Protein AF-A0A8J3EQK2-F1 (afdb_monomer)

InterPro domains:
  IPR000073 Alpha/beta hydrolase fold-1 [PF00561] (119-376)
  IPR029058 Alpha/Beta hydrolase fold [G3DSA:3.40.50.1820] (34-384)
  IPR029058 Alpha/Beta hydrolase fold [SSF53474] (32-396)

Mean predicted aligned error: 4.98 Å

Radius of gyration: 21.26 Å; Cα contacts (8 Å, |Δi|>4): 713; chains: 1; bounding box: 50×46×59 Å

Solvent-accessible surface area (backbone atoms only — not comparable to full-atom values): 23015 Å² total; per-residue (Å²): 138,88,87,86,82,54,99,65,82,64,82,70,86,59,77,63,95,63,90,65,46,65,47,73,43,80,40,54,56,33,86,91,38,97,82,59,51,70,45,70,44,51,32,39,30,38,51,81,82,49,93,89,37,58,44,34,38,50,40,57,31,62,77,41,80,74,50,44,84,69,32,39,46,60,48,34,77,71,49,51,57,91,73,40,35,46,33,30,57,44,54,85,54,38,42,92,83,32,54,70,62,34,62,70,22,41,83,41,67,94,70,40,38,39,66,51,38,44,65,54,39,30,64,74,46,52,46,51,50,54,51,51,52,43,36,73,76,46,36,95,82,38,62,36,29,40,36,16,49,31,56,6,13,26,50,49,52,58,34,36,39,77,50,28,93,40,30,47,34,36,43,26,37,32,48,47,44,54,57,38,33,67,78,70,68,46,75,69,61,54,62,63,71,59,43,46,78,77,35,84,60,44,65,62,54,51,37,52,50,73,70,34,90,90,52,59,66,66,60,52,23,44,48,60,40,28,39,64,76,68,40,55,78,91,50,38,65,63,50,50,54,47,53,54,50,35,60,76,68,64,40,62,68,61,44,55,51,51,36,55,70,44,39,40,66,57,49,53,55,41,69,67,34,48,71,32,53,25,24,26,37,44,32,36,61,50,41,57,82,38,63,92,74,65,72,88,49,94,70,52,89,50,30,58,57,46,47,37,52,63,62,12,38,65,50,38,57,67,44,75,66,68,63,85,81,82,85,84,60,64,68,53,31,56,67,32,72,76,26,38,36,40,38,39,27,15,70,60,13,61,85,33,51,36,69,44,51,54,56,55,38,72,32,35,69,36,51,48,75,47,74,38,81,28,35,68,76,34,60,67,37,58,75,73,43,38,49,37,46,35,49,37,25,36,76,75,61,32,88,91,29,69,62,26,53,50,28,50,52,56,39,43,48,75,60,65,64,123

Secondary structure (DSSP, 8-state):
------SSTTSS----SS---EEEEEEESSTT-TTS-EEEEEEEESSS--TTS-EEEEE--TT-TT--TT-HHHHHHHHS-TTSEEEEE--TT-TTT-HHHHHHH-S-GGG--HHHHHHHHSHHHHHHHHHHHHHHHH-TT--EEEEEETHHHHHHHHHHHHHGGGEEEEEEES---THHHHHHT--S--HHHHHHHH-TTHHHHHHHHHT-TTS-HHHHHHHHHHHHHHS-TTTHHHHHHHHHHHHHHT-HHHHHHHHHHTTHHHHHHHHTSGGGHHHHHHHHHHHGGGTTT---BTTB--HHHHHHHHHHHHHHHHTTT-PPP----SGGGGG-SS-EEEEEEETT-SSS-HHHHHHHHTTSSSEEEEEESS-TT-HHHHHHSHHHHHHHHHHHH-TT-HHHHHHHHHHHHHHH--

Sequence (418 aa):
MAMSFCLLAGLAAWADDTELPHRLIEVPVDHFDDQSGTFDLYVEFAEPFDPNKPTVFFLADGQQFFIRQGSMARHRDRLFSDDMNVVGIVGRGVPDAYPDLAAMVGDDIATADWEMAWTLYRSAQWIEDIETVRRSLMGAQGKVILFGRSGGGALVHEYAAKYGEYVSRAFTAAPALSSMANYTRLPFDRFWAEVEDIAPDAHERFRTLMNDPDIDRHELAVAFQRQNFFVTPDERDAERLRLLTTYEKRDAEMLAEMLTAYQVPQMAAFDAAPISIPSRVRLMEFRLPHVEKWRVEDDKLNPDIENILLSSAPVHDAFLGDVPVAEFSLTPLHELKETQVYILAGAHDHVVDYRGSIALAASYPSSAIFIADDGHTFPAMVDDGSYRDILVAFLMHGLGSEELQQAEAAAALHHYGG

pLDDT: mean 91.04, std 13.26, range [22.53, 98.88]

Foldseek 3Di:
DDDLDDPFPPPPDLDDPDPFDKFWFWDALFPVDPPRGTDTWIKGWLHPDDPVAAEEEEFDALSGPQDDVNRFVVVCVQFADPSHTYMYTRACLQCVVPVVLLVQQDFFPVPGPLVSLLRRQALVNVLVVVVSVCCVPQNPQAAHEYEYEACRLLSQQLNCLPPVSRHQEYEYELHLNLCLCVVVVPDQFCVCVLQCVLDVCVLVLVQVQLPDPVHDLLLVLLLLVLCLSQPWLVCNRVVVVVQSVCSVVVVVVVNVVSCVSSVSVSVVVCLRGSSCSSVLSSLVLSCVSCLVPQDDDSSDRRSLSVNSCVSNVVSCVSCPNPRDHDDDDLQSQQVSQSYAYEYEYECSERNRHCVSVVVSQVSHPHYDYDYFPTYSVRVVCSVVVLSSQLSHQCSPPNPPDPSNVVSSVVRCCVRPVD

Structure (mmCIF, N/CA/C/O backbone):
data_AF-A0A8J3EQK2-F1
#
_entry.id   AF-A0A8J3EQK2-F1
#
loop_
_atom_site.group_PDB
_atom_site.id
_atom_site.type_symbol
_atom_site.label_atom_id
_atom_site.label_alt_id
_atom_site.label_comp_id
_atom_site.label_asym_id
_atom_site.label_entity_id
_atom_site.label_seq_id
_atom_site.pdbx_PDB_ins_code
_atom_site.Cartn_x
_atom_site.Cartn_y
_atom_site.Cartn_z
_atom_site.occupancy
_atom_site.B_iso_or_equiv
_atom_site.auth_seq_id
_atom_site.auth_comp_id
_atom_site.auth_asym_id
_atom_site.auth_atom_id
_atom_site.pdbx_PDB_model_num
ATOM 1 N N . MET A 1 1 ? -14.782 -2.307 -20.746 1.00 22.53 1 MET A N 1
ATOM 2 C CA . MET A 1 1 ? -13.994 -1.229 -21.388 1.00 22.53 1 MET A CA 1
ATOM 3 C C . MET A 1 1 ? -13.818 -0.113 -20.361 1.00 22.53 1 MET A C 1
ATOM 5 O O . MET A 1 1 ? -14.803 0.519 -20.015 1.00 22.53 1 MET A O 1
ATOM 9 N N . ALA A 1 2 ? -12.584 0.038 -19.859 1.00 26.38 2 ALA A N 1
ATOM 10 C CA . ALA A 1 2 ? -12.063 1.070 -18.946 1.00 26.38 2 ALA A CA 1
ATOM 11 C C . ALA A 1 2 ? -12.658 1.167 -17.518 1.00 26.38 2 ALA A C 1
ATOM 13 O O . ALA A 1 2 ? -13.404 2.093 -17.216 1.00 26.38 2 ALA A O 1
ATOM 14 N N . MET A 1 3 ? -12.234 0.276 -16.609 1.00 25.50 3 MET A N 1
ATOM 15 C CA . MET A 1 3 ? -12.438 0.442 -15.155 1.00 25.50 3 MET A CA 1
ATOM 16 C C . MET A 1 3 ? -11.187 0.128 -14.298 1.00 25.50 3 MET A C 1
ATOM 18 O O . MET A 1 3 ? -11.306 -0.185 -13.126 1.00 25.50 3 MET A O 1
ATOM 22 N N . SER A 1 4 ? -9.979 0.317 -14.852 1.00 29.56 4 SER A N 1
ATOM 23 C CA . SER A 1 4 ? -8.699 0.348 -14.100 1.00 29.56 4 SER A CA 1
ATOM 24 C C . SER A 1 4 ? -8.050 1.738 -14.122 1.00 29.56 4 SER A C 1
ATOM 26 O O . SER A 1 4 ? -6.834 1.891 -14.250 1.00 29.56 4 SER A O 1
ATOM 28 N N . PHE A 1 5 ? -8.867 2.792 -14.052 1.00 31.11 5 PHE A N 1
ATOM 29 C CA . PHE A 1 5 ? -8.367 4.164 -14.056 1.00 31.11 5 PHE A CA 1
ATOM 30 C C . PHE A 1 5 ? -8.004 4.642 -12.642 1.00 31.11 5 PHE A C 1
ATOM 32 O O . PHE A 1 5 ? -8.833 4.645 -11.734 1.00 31.11 5 PHE A O 1
ATOM 39 N N . CYS A 1 6 ? -6.767 5.140 -12.545 1.00 35.59 6 CYS A N 1
ATOM 40 C CA . CYS A 1 6 ? -6.231 6.043 -11.522 1.00 35.59 6 CYS A CA 1
ATOM 41 C C . CYS A 1 6 ? -5.640 5.425 -10.240 1.00 35.59 6 CYS A C 1
ATOM 43 O O . CYS A 1 6 ? -6.141 5.674 -9.149 1.00 35.59 6 CYS A O 1
ATOM 45 N N . LEU A 1 7 ? -4.468 4.782 -10.344 1.00 43.16 7 LEU A N 1
ATOM 46 C CA . LEU A 1 7 ? -3.466 4.901 -9.268 1.00 43.16 7 LEU A CA 1
ATOM 47 C C . LEU A 1 7 ? -2.829 6.310 -9.251 1.00 43.16 7 LEU A C 1
ATOM 49 O O . LEU A 1 7 ? -2.394 6.761 -8.201 1.00 43.16 7 LEU A O 1
ATOM 53 N N . LEU A 1 8 ? -2.829 7.034 -10.386 1.00 37.00 8 LEU A N 1
ATOM 54 C CA . LEU A 1 8 ? -2.212 8.370 -10.499 1.00 37.00 8 LEU A CA 1
ATOM 55 C C . LEU A 1 8 ? -3.063 9.459 -11.183 1.00 37.00 8 LEU A C 1
ATOM 57 O O . LEU A 1 8 ? -2.885 10.638 -10.892 1.00 37.00 8 LEU A O 1
ATOM 61 N N . ALA A 1 9 ? -4.046 9.124 -12.027 1.00 29.78 9 ALA A N 1
ATOM 62 C CA . ALA A 1 9 ? -4.885 10.127 -12.711 1.00 29.78 9 ALA A CA 1
ATOM 63 C C . ALA A 1 9 ? -5.977 10.777 -11.815 1.00 29.78 9 ALA A C 1
ATOM 65 O O . ALA A 1 9 ? -6.918 11.393 -12.309 1.00 29.78 9 ALA A O 1
ATOM 66 N N . GLY A 1 10 ? -5.831 10.671 -10.489 1.00 34.66 10 GLY A N 1
ATOM 67 C CA . GLY A 1 10 ? -6.629 11.380 -9.483 1.00 34.66 10 GLY A CA 1
ATOM 68 C C . GLY A 1 10 ? -5.882 12.502 -8.752 1.00 34.66 10 GLY A C 1
ATOM 69 O O . GLY A 1 10 ? -6.430 13.062 -7.812 1.00 34.66 10 GLY A O 1
ATOM 70 N N . LEU A 1 11 ? -4.648 12.842 -9.150 1.00 38.25 11 LEU A N 1
ATOM 71 C CA . LEU A 1 11 ? -3.878 13.919 -8.504 1.00 38.25 11 LEU A CA 1
ATOM 72 C C . LEU A 1 11 ? -4.399 15.334 -8.824 1.00 38.25 11 LEU A C 1
ATOM 74 O O . LEU A 1 11 ? -3.986 16.291 -8.180 1.00 38.25 11 LEU A O 1
ATOM 78 N N . ALA A 1 12 ? -5.325 15.487 -9.777 1.00 34.97 12 ALA A N 1
ATOM 79 C CA . ALA A 1 12 ? -5.930 16.772 -10.114 1.00 34.97 12 ALA A CA 1
ATOM 80 C C . ALA A 1 12 ? -7.444 16.774 -9.825 1.00 34.97 12 ALA A C 1
ATOM 82 O O . ALA A 1 12 ? -8.205 16.033 -10.446 1.00 34.97 12 ALA A O 1
ATOM 83 N N . ALA A 1 13 ? -7.848 17.666 -8.913 1.00 40.25 13 ALA A N 1
ATOM 84 C CA . ALA A 1 13 ? -9.212 18.144 -8.643 1.00 40.25 13 ALA A CA 1
ATOM 85 C C . ALA A 1 13 ? -10.216 17.135 -8.048 1.00 40.25 13 ALA A C 1
ATOM 87 O O . ALA A 1 13 ? -11.154 16.706 -8.717 1.00 40.25 13 ALA A O 1
ATOM 88 N N . TRP A 1 14 ? -10.039 16.766 -6.774 1.00 43.47 14 TRP A N 1
ATOM 89 C CA . TRP A 1 14 ? -10.994 15.938 -6.013 1.00 43.47 14 TRP A CA 1
ATOM 90 C C . TRP A 1 14 ? -11.550 16.669 -4.775 1.00 43.47 14 TRP A C 1
ATOM 92 O O . TRP A 1 14 ? -11.808 16.046 -3.751 1.00 43.47 14 TRP A O 1
ATOM 102 N N . ALA A 1 15 ? -11.749 17.985 -4.870 1.00 37.94 15 ALA A N 1
ATOM 103 C CA . ALA A 1 15 ? -12.503 18.746 -3.878 1.00 37.94 15 ALA A CA 1
ATOM 104 C C . ALA A 1 15 ? -13.967 18.826 -4.332 1.00 37.94 15 ALA A C 1
ATOM 106 O O . ALA A 1 15 ? -14.271 19.502 -5.314 1.00 37.94 15 ALA A O 1
ATOM 107 N N . ASP A 1 16 ? -14.853 18.096 -3.658 1.00 41.94 16 ASP A N 1
ATOM 108 C CA . ASP A 1 16 ? -16.279 18.419 -3.670 1.00 41.94 16 ASP A CA 1
ATOM 109 C C . ASP A 1 16 ? -16.497 19.455 -2.555 1.00 41.94 16 ASP A C 1
ATOM 111 O O . ASP A 1 16 ? -16.052 19.246 -1.428 1.00 41.94 16 ASP A O 1
ATOM 115 N N . ASP A 1 17 ? -17.122 20.589 -2.875 1.00 40.66 17 ASP A N 1
ATOM 116 C CA . ASP A 1 17 ? -17.220 21.809 -2.041 1.00 40.66 17 ASP A CA 1
ATOM 117 C C . ASP A 1 17 ? -18.145 21.658 -0.807 1.00 40.66 17 ASP A C 1
ATOM 119 O O . ASP A 1 17 ? -18.589 22.634 -0.198 1.00 40.66 17 ASP A O 1
ATOM 123 N N . THR A 1 18 ? -18.489 20.429 -0.427 1.00 48.28 18 THR A N 1
ATOM 124 C CA . THR A 1 18 ? -19.230 20.151 0.804 1.00 48.28 18 THR A CA 1
ATOM 125 C C . THR A 1 18 ? -18.257 20.090 1.974 1.00 48.28 18 THR A C 1
ATOM 127 O O . THR A 1 18 ? -17.345 19.269 1.949 1.00 48.28 18 THR A O 1
ATOM 130 N N . GLU A 1 19 ? -18.462 20.909 3.014 1.00 58.50 19 GLU A N 1
ATOM 131 C CA . GLU A 1 19 ? -17.782 20.738 4.307 1.00 58.50 19 GLU A CA 1
ATOM 132 C C . GLU A 1 19 ? -18.057 19.320 4.830 1.00 58.50 19 GLU A C 1
ATOM 134 O O . GLU A 1 19 ? -19.101 19.043 5.426 1.00 58.50 19 GLU A O 1
ATOM 139 N N . LEU A 1 20 ? -17.134 18.398 4.562 1.00 66.81 20 LEU A N 1
ATOM 140 C CA . LEU A 1 20 ? -17.209 17.045 5.081 1.00 66.81 20 LEU A CA 1
ATOM 141 C C . LEU A 1 20 ? -16.872 17.060 6.576 1.00 66.81 20 LEU A C 1
ATOM 143 O O . LEU A 1 20 ? -16.026 17.850 7.026 1.00 66.81 20 LEU A O 1
ATOM 147 N N . PRO A 1 21 ? -17.519 16.192 7.370 1.00 86.38 21 PRO A N 1
ATOM 148 C CA . PRO A 1 21 ? -17.191 16.059 8.775 1.00 86.38 21 PRO A CA 1
ATOM 149 C C . PRO A 1 21 ? -15.733 15.612 8.902 1.00 86.38 21 PRO A C 1
ATOM 151 O O . PRO A 1 21 ? -15.343 14.556 8.409 1.00 86.38 21 PRO A O 1
ATOM 154 N N . HIS A 1 22 ? -14.932 16.424 9.585 1.00 93.25 22 HIS A N 1
ATOM 155 C CA . HIS A 1 22 ? -13.530 16.146 9.866 1.00 93.25 22 HIS A CA 1
ATOM 156 C C . HIS A 1 22 ? -13.178 16.559 11.296 1.00 93.25 22 HIS A C 1
ATOM 158 O O . HIS A 1 22 ? -13.924 17.278 11.970 1.00 93.25 22 HIS A O 1
ATOM 164 N N . ARG A 1 23 ? -12.033 16.078 11.774 1.00 94.19 23 ARG A N 1
ATOM 165 C CA . ARG A 1 23 ? -11.401 16.515 13.019 1.00 94.19 23 ARG A CA 1
ATOM 166 C C . ARG A 1 23 ? -9.920 16.745 12.776 1.00 94.19 23 ARG A C 1
ATOM 168 O O . ARG A 1 23 ? -9.294 16.019 12.012 1.00 94.19 23 ARG A O 1
ATOM 175 N N . LEU A 1 24 ? -9.386 17.735 13.474 1.00 96.00 24 LEU A N 1
ATOM 176 C CA . LEU A 1 24 ? -7.954 17.924 13.636 1.00 96.00 24 LEU A CA 1
ATOM 177 C C . LEU A 1 24 ? -7.561 17.310 14.975 1.00 96.00 24 LEU A C 1
ATOM 179 O O . LEU A 1 24 ? -8.207 17.575 15.994 1.00 96.00 24 LEU A O 1
ATOM 183 N N . ILE A 1 25 ? -6.572 16.425 14.953 1.00 96.62 25 ILE A N 1
ATOM 184 C CA . ILE A 1 25 ? -6.058 15.754 16.143 1.00 96.62 25 ILE A CA 1
ATOM 185 C C . ILE A 1 25 ? -4.588 16.121 16.268 1.00 96.62 25 ILE A C 1
ATOM 187 O O . ILE A 1 25 ? -3.794 15.769 15.402 1.00 96.62 25 ILE A O 1
ATOM 191 N N . GLU A 1 26 ? -4.243 16.821 17.344 1.00 97.38 26 GLU A N 1
ATOM 192 C CA . GLU A 1 26 ? -2.859 17.176 17.638 1.00 97.38 26 GLU A CA 1
ATOM 193 C C . GLU A 1 26 ? -2.029 15.904 17.867 1.00 97.38 26 GLU A C 1
ATOM 195 O O . GLU A 1 26 ? -2.374 15.065 18.707 1.00 97.38 26 GLU A O 1
ATOM 200 N N . VAL A 1 27 ? -0.939 15.764 17.115 1.00 97.56 27 VAL A N 1
ATOM 201 C CA . VAL A 1 27 ? 0.036 14.675 17.243 1.00 97.56 27 VAL A CA 1
ATOM 202 C C . VAL A 1 27 ? 1.461 15.242 17.229 1.00 97.56 27 VAL A C 1
ATOM 204 O O . VAL A 1 27 ? 1.690 16.298 16.634 1.00 97.56 27 VAL A O 1
ATOM 207 N N . PRO A 1 28 ? 2.438 14.569 17.859 1.00 97.94 28 PRO A N 1
ATOM 208 C CA . PRO A 1 28 ? 3.848 14.908 17.717 1.00 97.94 28 PRO A CA 1
ATOM 209 C C . PRO A 1 28 ? 4.322 14.904 16.260 1.00 97.94 28 PRO A C 1
ATOM 211 O O . PRO A 1 28 ? 3.947 14.030 15.469 1.00 97.94 28 PRO A O 1
ATOM 214 N N . VAL A 1 29 ? 5.209 15.845 15.929 1.00 97.88 29 VAL A N 1
ATOM 215 C CA . VAL A 1 29 ? 5.957 15.823 14.661 1.00 97.88 29 VAL A CA 1
ATOM 216 C C . VAL A 1 29 ? 6.772 14.529 14.572 1.00 97.88 29 VAL A C 1
ATOM 218 O O . VAL A 1 29 ? 6.690 13.811 13.575 1.00 97.88 29 VAL A O 1
ATOM 221 N N . ASP A 1 30 ? 7.464 14.175 15.654 1.00 97.69 30 ASP A N 1
ATOM 222 C CA . ASP A 1 30 ? 8.130 12.891 15.847 1.00 97.69 30 ASP A CA 1
ATOM 223 C C . ASP A 1 30 ? 7.638 12.240 17.150 1.00 97.69 30 ASP A C 1
ATOM 225 O O . ASP A 1 30 ? 7.914 12.727 18.245 1.00 97.69 30 ASP A O 1
ATOM 229 N N . HIS A 1 31 ? 6.934 11.107 17.049 1.00 97.31 31 HIS A N 1
ATOM 230 C CA . HIS A 1 31 ? 6.462 10.340 18.215 1.00 97.31 31 HIS A CA 1
ATOM 231 C C . HIS A 1 31 ? 7.591 9.720 19.055 1.00 97.31 31 HIS A C 1
ATOM 233 O O . HIS A 1 31 ? 7.336 9.153 20.117 1.00 97.31 31 HIS A O 1
ATOM 239 N N . PHE A 1 32 ? 8.834 9.803 18.585 1.00 95.56 32 PHE A N 1
ATOM 240 C CA . PHE A 1 32 ? 10.033 9.308 19.253 1.00 95.56 32 PHE A CA 1
ATOM 241 C C . PHE A 1 32 ? 10.935 10.442 19.773 1.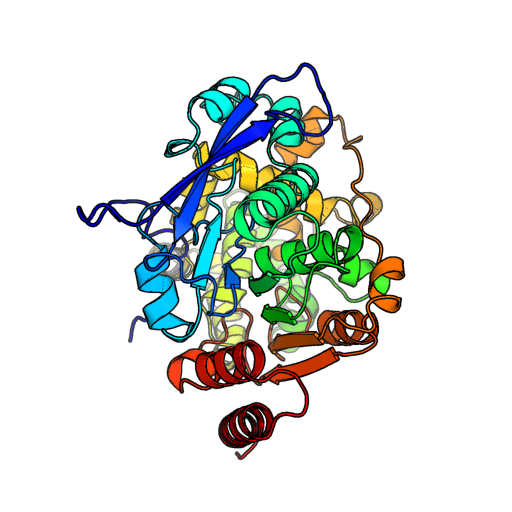00 95.56 32 PHE A C 1
ATOM 243 O O . PHE A 1 32 ? 12.000 10.152 20.322 1.00 95.56 32 PHE A O 1
ATOM 250 N N . ASP A 1 33 ? 10.498 11.703 19.655 1.00 97.06 33 ASP A N 1
ATOM 251 C CA . ASP A 1 33 ? 11.136 12.878 20.254 1.00 97.06 33 ASP A CA 1
ATOM 252 C C . ASP A 1 33 ? 10.092 13.829 20.869 1.00 97.06 33 ASP A C 1
ATOM 254 O O . ASP A 1 33 ? 9.421 14.597 20.175 1.00 97.06 33 ASP A O 1
ATOM 258 N N . ASP A 1 34 ? 10.015 13.836 22.204 1.00 93.12 34 ASP A N 1
ATOM 259 C CA . ASP A 1 34 ? 9.110 14.689 22.989 1.00 93.12 34 ASP A CA 1
ATOM 260 C C . ASP A 1 34 ? 9.350 16.202 22.782 1.00 93.12 34 ASP A C 1
ATOM 262 O O . ASP A 1 34 ? 8.541 17.025 23.219 1.00 93.12 34 ASP A O 1
ATOM 266 N N . GLN A 1 35 ? 10.468 16.599 22.161 1.00 95.88 35 GLN A N 1
ATOM 267 C CA . GLN A 1 35 ? 10.810 17.997 21.881 1.00 95.88 35 GLN A CA 1
ATOM 268 C C . GLN A 1 35 ? 10.494 18.433 20.445 1.00 95.88 35 GLN A C 1
ATOM 270 O O . GLN A 1 35 ? 10.667 19.611 20.126 1.00 95.88 35 GLN A O 1
ATOM 275 N N . SER A 1 36 ? 9.990 17.528 19.602 1.00 95.50 36 SER A N 1
ATOM 276 C CA . SER A 1 36 ? 9.749 17.773 18.172 1.00 95.50 36 SER A CA 1
ATOM 277 C C . SER A 1 36 ? 8.603 18.751 17.874 1.00 95.50 36 SER A C 1
ATOM 279 O O . SER A 1 36 ? 8.476 19.237 16.750 1.00 95.50 36 SER A O 1
ATOM 281 N N . GLY A 1 37 ? 7.791 19.091 18.878 1.00 96.88 37 GLY A N 1
ATOM 282 C CA . GLY A 1 37 ? 6.578 19.888 18.702 1.00 96.88 37 GLY A CA 1
ATOM 283 C C . GLY A 1 37 ? 5.413 19.051 18.175 1.00 96.88 37 GLY A C 1
ATOM 284 O O . GLY A 1 37 ? 5.461 17.822 18.177 1.00 96.88 37 GLY A O 1
ATOM 285 N N . THR A 1 38 ? 4.339 19.715 17.754 1.00 97.75 38 THR A N 1
ATOM 286 C CA . THR A 1 38 ? 3.099 19.062 17.316 1.00 97.75 38 THR A CA 1
ATOM 287 C C . THR A 1 38 ? 2.586 19.638 16.001 1.00 97.75 38 THR A C 1
ATOM 289 O O . THR A 1 38 ? 2.942 20.752 15.612 1.00 97.75 38 THR A O 1
ATOM 292 N N . PHE A 1 39 ? 1.738 18.872 15.317 1.00 97.38 39 PHE A N 1
ATOM 293 C CA . PHE A 1 39 ? 0.931 19.335 14.192 1.00 97.38 39 PHE A CA 1
ATOM 294 C C . PHE A 1 39 ? -0.483 18.746 14.265 1.00 97.38 39 PHE A C 1
ATOM 296 O O . PHE A 1 39 ? -0.735 17.769 14.972 1.00 97.38 39 PHE A O 1
ATOM 303 N N . ASP A 1 40 ? -1.408 19.343 13.517 1.00 97.19 40 ASP A N 1
ATOM 304 C CA . ASP A 1 40 ? -2.798 18.901 13.447 1.00 97.19 40 ASP A CA 1
ATOM 305 C C . ASP A 1 40 ? -2.984 17.831 12.365 1.00 97.19 40 ASP A C 1
ATOM 307 O O . ASP A 1 40 ? -2.994 18.118 11.166 1.00 97.19 40 ASP A O 1
ATOM 311 N N . LEU A 1 41 ? -3.183 16.581 12.780 1.00 96.31 41 LEU A N 1
ATOM 312 C CA . LEU A 1 41 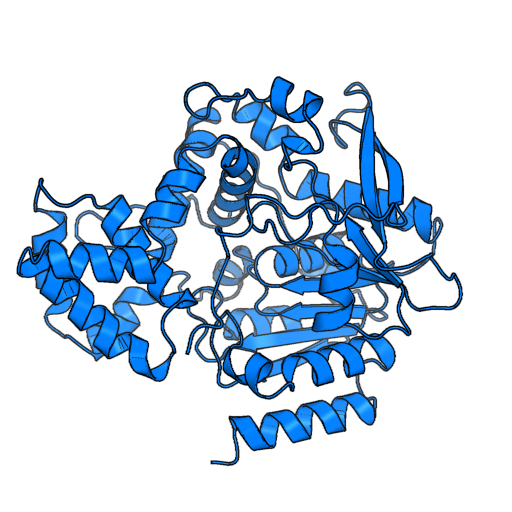? -3.486 15.479 11.878 1.00 96.31 41 LEU A CA 1
ATOM 313 C C . LEU A 1 41 ? -4.951 15.538 11.424 1.00 96.31 41 LEU A C 1
ATOM 315 O O . LEU A 1 41 ? -5.880 15.449 12.231 1.00 96.31 41 LEU A O 1
ATOM 319 N N . TYR A 1 42 ? -5.155 15.653 10.112 1.00 95.25 42 TYR A N 1
ATOM 320 C CA . TYR A 1 42 ? -6.475 15.619 9.489 1.00 95.25 42 TYR A CA 1
ATOM 321 C C . TYR A 1 42 ? -7.102 14.214 9.482 1.00 95.25 42 TYR A C 1
ATOM 323 O O . TYR A 1 42 ? -6.598 13.283 8.845 1.00 95.25 42 TYR A O 1
ATOM 331 N N . VAL A 1 43 ? -8.254 14.088 10.139 1.00 95.81 43 VAL A N 1
ATOM 332 C CA . VAL A 1 43 ? -9.079 12.876 10.167 1.00 95.81 43 VAL A CA 1
ATOM 333 C C . VAL A 1 43 ? -10.430 13.162 9.533 1.00 95.81 43 VAL A C 1
ATOM 335 O O . VAL A 1 43 ? -11.177 14.019 10.007 1.00 95.81 43 VAL A O 1
ATOM 338 N N . GLU A 1 44 ? -10.754 12.422 8.480 1.00 94.88 44 GLU A N 1
ATOM 339 C CA . GLU A 1 44 ? -11.986 12.578 7.714 1.00 94.88 44 GLU A CA 1
ATOM 340 C C . GLU A 1 44 ? -12.991 11.480 8.050 1.00 94.88 44 GLU A C 1
ATOM 342 O O . GLU A 1 44 ? -12.636 10.306 8.172 1.00 94.88 44 GLU A O 1
ATOM 347 N N . PHE A 1 45 ? -14.265 11.849 8.137 1.00 95.56 45 PHE A N 1
ATOM 348 C CA . PHE A 1 45 ? -15.367 10.913 8.292 1.00 95.56 45 PHE A CA 1
ATOM 349 C C . PHE A 1 45 ? -16.190 10.893 7.005 1.00 95.56 45 PHE A C 1
ATOM 351 O O . PHE A 1 45 ? -16.458 11.936 6.412 1.00 95.56 45 PHE A O 1
ATOM 358 N N . ALA A 1 46 ? -16.638 9.709 6.586 1.00 94.56 46 ALA A N 1
ATOM 359 C CA . ALA A 1 46 ? -17.564 9.604 5.458 1.00 94.56 46 ALA A CA 1
ATOM 360 C C . ALA A 1 46 ? -18.917 10.293 5.740 1.00 94.56 46 ALA A C 1
ATOM 362 O O . ALA A 1 46 ? -19.566 10.772 4.817 1.00 94.56 46 ALA A O 1
ATOM 363 N N . GLU A 1 47 ? -19.315 10.354 7.016 1.00 93.81 47 GLU A N 1
ATOM 364 C CA . GLU A 1 47 ? -20.559 10.933 7.535 1.00 93.81 47 GLU A CA 1
ATOM 365 C C . GLU A 1 47 ? -20.373 11.444 8.975 1.00 93.81 47 GLU A C 1
ATOM 367 O O . GLU A 1 47 ? -19.365 11.121 9.611 1.00 93.81 47 GLU A O 1
ATOM 372 N N . PRO A 1 48 ? -21.320 12.226 9.538 1.00 93.62 48 PRO A N 1
ATOM 373 C CA . PRO A 1 48 ? -21.279 12.595 10.950 1.00 93.62 48 PRO A CA 1
ATOM 374 C C . PRO A 1 48 ? -21.150 11.361 11.858 1.00 93.62 48 PRO A C 1
ATOM 376 O O . PRO A 1 48 ? -21.939 10.425 11.763 1.00 93.62 48 PRO A O 1
ATOM 379 N N . PHE A 1 49 ? -20.158 11.380 12.750 1.00 93.44 49 PHE A N 1
ATOM 380 C CA . PHE A 1 49 ? -19.824 10.245 13.612 1.00 93.44 49 PHE A CA 1
ATOM 381 C C . PHE A 1 49 ? -20.974 9.859 14.558 1.00 93.44 49 PHE A C 1
ATOM 383 O O . PHE A 1 49 ? -21.454 10.697 15.327 1.00 93.44 49 PHE A O 1
ATOM 390 N N . ASP A 1 50 ? -21.347 8.578 14.566 1.00 93.88 50 ASP A N 1
ATOM 391 C CA . ASP A 1 50 ? -22.351 8.002 15.464 1.00 93.88 50 ASP A CA 1
ATOM 392 C C . ASP A 1 50 ? -21.694 7.009 16.440 1.00 93.88 50 ASP A C 1
ATOM 394 O O . ASP A 1 50 ? -21.248 5.941 16.018 1.00 93.88 50 ASP A O 1
ATOM 398 N N . PRO A 1 51 ? -21.659 7.290 17.756 1.00 90.94 51 PRO A N 1
ATOM 399 C CA . PRO A 1 51 ? -21.028 6.402 18.734 1.00 90.94 51 PRO A CA 1
ATOM 400 C C . PRO A 1 51 ? -21.706 5.027 18.873 1.00 90.94 51 PRO A C 1
ATOM 402 O O . PRO A 1 51 ? -21.149 4.154 19.536 1.00 90.94 51 PRO A O 1
ATOM 405 N N . ASN A 1 52 ? -22.892 4.822 18.291 1.00 93.75 52 ASN A N 1
ATOM 406 C CA . ASN A 1 52 ? -23.589 3.534 18.302 1.00 93.75 52 ASN A CA 1
ATOM 407 C C . ASN A 1 52 ? -23.232 2.644 17.103 1.00 93.75 52 ASN A C 1
ATOM 409 O O . ASN A 1 52 ? -23.565 1.458 17.117 1.00 93.75 52 ASN A O 1
ATOM 413 N N . LYS A 1 53 ? -22.573 3.193 16.075 1.00 95.88 53 LYS A N 1
ATOM 414 C CA . LYS A 1 53 ? -22.111 2.428 14.913 1.00 95.88 53 LYS A CA 1
ATOM 415 C C . LYS A 1 53 ? -20.710 1.851 15.165 1.00 95.88 53 LYS A C 1
ATOM 417 O O . LYS A 1 53 ? -19.889 2.495 15.824 1.00 95.88 53 LYS A O 1
ATOM 422 N N . PRO A 1 54 ? -20.388 0.661 14.625 1.00 97.19 54 PRO A N 1
ATOM 423 C CA . PRO A 1 54 ? -19.008 0.189 14.571 1.00 97.19 54 PRO A CA 1
ATOM 424 C C . PRO A 1 54 ? -18.131 1.174 13.787 1.00 97.19 54 PRO A C 1
ATOM 426 O O . PRO A 1 54 ? -18.548 1.710 12.762 1.00 97.19 54 PRO A O 1
ATOM 429 N N . THR A 1 55 ? -16.902 1.392 14.256 1.00 98.31 55 THR A N 1
ATOM 430 C CA . THR A 1 55 ? -15.955 2.327 13.633 1.00 98.31 55 THR A CA 1
ATOM 431 C C . THR A 1 55 ? -14.857 1.574 12.902 1.00 98.31 55 THR A C 1
ATOM 433 O O . THR A 1 55 ? -14.082 0.852 13.531 1.00 98.31 55 THR A O 1
ATOM 436 N N . VAL A 1 56 ? -14.784 1.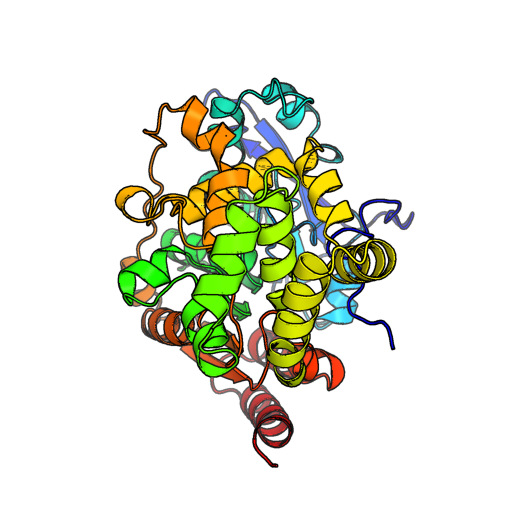771 11.586 1.00 98.56 56 VAL A N 1
ATOM 437 C CA . VAL A 1 56 ? -13.755 1.223 10.701 1.00 98.56 56 VAL A CA 1
ATOM 438 C C . VAL A 1 56 ? -12.769 2.322 10.332 1.00 98.56 56 VAL A C 1
ATOM 440 O O . VAL A 1 56 ? -13.156 3.362 9.797 1.00 98.56 56 VAL A O 1
ATOM 443 N N . PHE A 1 57 ? -11.489 2.080 10.587 1.00 98.19 57 PHE A N 1
ATOM 444 C CA . PHE A 1 57 ? -10.408 2.896 10.050 1.00 98.19 57 PHE A CA 1
ATOM 445 C C . PHE A 1 57 ? -9.989 2.313 8.703 1.00 98.19 57 PHE A C 1
ATOM 447 O O . PHE A 1 57 ? -9.509 1.179 8.634 1.00 98.19 57 PHE A O 1
ATOM 454 N N . PHE A 1 58 ? -10.181 3.087 7.635 1.00 96.31 58 PHE A N 1
ATOM 455 C CA . PHE A 1 58 ? -9.577 2.803 6.341 1.00 96.31 58 PHE A CA 1
ATOM 456 C C . PHE A 1 58 ? -8.132 3.293 6.417 1.00 96.31 58 PHE A C 1
ATOM 458 O O . PHE A 1 58 ? -7.892 4.484 6.588 1.00 96.31 58 PHE A O 1
ATOM 465 N N . LEU A 1 59 ? -7.182 2.366 6.325 1.00 94.50 59 LEU A N 1
ATOM 466 C CA . LEU A 1 59 ? -5.757 2.639 6.249 1.00 94.50 59 LEU A CA 1
ATOM 467 C C . LEU A 1 59 ? -5.260 2.408 4.816 1.00 94.50 59 LEU A C 1
ATOM 469 O O . LEU A 1 59 ? -5.398 1.325 4.244 1.00 94.50 59 LEU A O 1
ATOM 473 N N . ALA A 1 60 ? -4.660 3.442 4.249 1.00 86.75 60 ALA A N 1
ATOM 474 C CA . ALA A 1 60 ? -3.803 3.386 3.071 1.00 86.75 60 ALA A CA 1
ATOM 475 C C . ALA A 1 60 ? -2.396 3.742 3.556 1.00 86.75 60 ALA A C 1
ATOM 477 O O . ALA A 1 60 ? -2.317 4.489 4.523 1.00 86.75 60 ALA A O 1
ATOM 478 N N . ASP A 1 61 ? -1.325 3.195 2.976 1.00 80.38 61 ASP A N 1
ATOM 479 C CA . ASP A 1 61 ? 0.049 3.510 3.399 1.00 80.38 61 ASP A CA 1
ATOM 480 C C . ASP A 1 61 ? 0.709 4.653 2.605 1.00 80.38 61 ASP A C 1
ATOM 482 O O . ASP A 1 61 ? 0.078 5.303 1.773 1.00 80.38 61 ASP A O 1
ATOM 486 N N . GLY A 1 62 ? 1.996 4.914 2.865 1.00 65.56 62 GLY A N 1
ATOM 487 C CA . GLY A 1 62 ? 2.771 5.980 2.218 1.00 65.56 62 GLY A CA 1
ATOM 488 C C . GLY A 1 62 ? 2.922 5.839 0.702 1.00 65.56 62 GLY A C 1
ATOM 489 O O . GLY A 1 62 ? 3.302 6.808 0.048 1.00 65.56 62 GLY A O 1
ATOM 490 N N . GLN A 1 63 ? 2.617 4.673 0.124 1.00 65.81 63 GLN A N 1
ATOM 491 C CA . GLN A 1 63 ? 2.580 4.449 -1.327 1.00 65.81 63 GLN A CA 1
ATOM 492 C C . GLN A 1 63 ? 1.177 4.640 -1.910 1.00 65.81 63 GLN A C 1
ATOM 494 O O . GLN A 1 63 ? 0.999 4.651 -3.128 1.00 65.81 63 GLN A O 1
ATOM 499 N N . GLN A 1 64 ? 0.166 4.758 -1.052 1.00 63.03 64 GLN A N 1
ATOM 500 C CA . GLN A 1 64 ? -1.231 4.710 -1.434 1.00 63.03 64 GLN A CA 1
ATOM 501 C C . GLN A 1 64 ? -1.928 6.033 -1.144 1.00 63.03 64 GLN A C 1
ATOM 503 O O . GLN A 1 64 ? -2.326 6.360 -0.030 1.00 63.03 64 GLN A O 1
ATOM 508 N N . PHE A 1 65 ? -2.184 6.778 -2.210 1.00 68.56 65 PHE A N 1
ATOM 509 C CA . PHE A 1 65 ? -2.846 8.081 -2.160 1.00 68.56 65 PHE A CA 1
ATOM 510 C C . PHE A 1 65 ? -4.371 7.996 -2.116 1.00 68.56 65 PHE A C 1
ATOM 512 O O . PHE A 1 65 ? -5.052 8.944 -2.497 1.00 68.56 65 PHE A O 1
ATOM 519 N N . PHE A 1 66 ? -4.922 6.858 -1.688 1.00 71.56 66 PHE A N 1
ATOM 520 C CA . PHE A 1 66 ? -6.367 6.651 -1.681 1.00 71.56 66 PHE A CA 1
ATOM 521 C C . PHE A 1 66 ? -7.061 7.539 -0.654 1.00 71.56 66 PHE A C 1
ATOM 523 O O . PHE A 1 66 ? -8.167 8.000 -0.921 1.00 71.56 66 PHE A O 1
ATOM 530 N N . ILE A 1 67 ? -6.415 7.810 0.482 1.00 83.81 67 ILE A N 1
ATOM 531 C CA . ILE A 1 67 ? -6.978 8.665 1.525 1.00 83.81 67 ILE A CA 1
ATOM 532 C C . ILE A 1 67 ? -6.453 10.084 1.331 1.00 83.81 67 ILE A C 1
ATOM 534 O O . ILE A 1 67 ? -5.280 10.395 1.559 1.00 83.81 67 ILE A O 1
ATOM 538 N N . ARG A 1 68 ? -7.359 10.938 0.866 1.00 86.69 68 ARG A N 1
ATOM 539 C CA . ARG A 1 68 ? -7.185 12.380 0.683 1.00 86.69 68 ARG A CA 1
ATOM 540 C C . ARG A 1 68 ? -8.373 13.100 1.303 1.00 86.69 68 ARG A C 1
ATOM 542 O O . ARG A 1 68 ? -9.435 12.501 1.460 1.00 86.69 68 ARG A O 1
ATOM 549 N N . GLN A 1 69 ? -8.200 14.381 1.606 1.00 89.12 69 GLN A N 1
ATOM 550 C CA . GLN A 1 69 ? -9.331 15.249 1.931 1.00 89.12 69 GLN A CA 1
ATOM 551 C C . GLN A 1 69 ? -10.361 15.174 0.789 1.00 89.12 69 GLN A C 1
ATOM 553 O O . GLN A 1 69 ? -9.980 15.214 -0.383 1.00 89.12 69 GLN A O 1
ATOM 558 N N . GLY A 1 70 ? -11.639 15.008 1.113 1.00 88.81 70 GLY A N 1
ATOM 559 C CA . GLY A 1 70 ? -12.730 14.854 0.150 1.00 88.81 70 GLY A CA 1
ATOM 560 C C . GLY A 1 70 ? -13.053 13.413 -0.261 1.00 88.81 70 GLY A C 1
ATOM 561 O O . GLY A 1 70 ? -13.958 13.203 -1.072 1.00 88.81 70 GLY A O 1
ATOM 562 N N . SER A 1 71 ? -12.324 12.400 0.219 1.00 89.31 71 SER A N 1
ATOM 563 C CA . SER A 1 71 ? -12.387 11.052 -0.372 1.00 89.31 71 SER A CA 1
ATOM 564 C C . SER A 1 71 ? -13.300 10.072 0.368 1.00 89.31 71 SER A C 1
ATOM 566 O O . SER A 1 71 ? -13.816 9.136 -0.254 1.00 89.31 71 SER A O 1
ATOM 568 N N . MET A 1 72 ? -13.545 10.269 1.668 1.00 92.12 72 MET A N 1
ATOM 569 C CA . MET A 1 72 ? -14.131 9.213 2.501 1.00 92.12 72 MET A CA 1
ATOM 570 C C . MET A 1 72 ? -15.588 8.869 2.189 1.00 92.12 72 MET A C 1
ATOM 572 O O . MET A 1 72 ? -15.933 7.687 2.219 1.00 92.12 72 MET A O 1
ATOM 576 N N . ALA A 1 73 ? -16.428 9.842 1.822 1.00 91.75 73 ALA A N 1
ATOM 577 C CA . ALA A 1 73 ? -17.816 9.572 1.426 1.00 91.75 73 ALA A CA 1
ATOM 578 C C . ALA A 1 73 ? -17.880 8.616 0.220 1.00 91.75 73 ALA A C 1
ATOM 580 O O . ALA A 1 73 ? -18.587 7.610 0.232 1.00 91.75 73 ALA A O 1
ATOM 581 N N . ARG A 1 74 ? -17.035 8.861 -0.787 1.00 90.50 74 ARG A N 1
ATOM 582 C CA . ARG A 1 74 ? -16.933 8.015 -1.983 1.00 90.50 74 ARG A CA 1
ATOM 583 C C . ARG A 1 74 ? -16.410 6.619 -1.660 1.00 90.50 74 ARG A C 1
ATOM 585 O O . ARG A 1 74 ? -16.860 5.643 -2.258 1.00 90.50 74 ARG A O 1
ATOM 592 N N . HIS A 1 75 ? -15.438 6.513 -0.754 1.00 92.00 75 HIS A N 1
ATOM 593 C CA . HIS A 1 75 ? -14.914 5.215 -0.326 1.00 92.00 75 HIS A CA 1
ATOM 594 C C . HIS A 1 75 ? -15.963 4.400 0.416 1.00 92.00 75 HIS A C 1
ATOM 596 O O . HIS A 1 75 ? -16.087 3.205 0.153 1.00 92.00 75 HIS A O 1
ATOM 602 N N . ARG A 1 76 ? -16.761 5.041 1.275 1.00 94.06 76 ARG A N 1
ATOM 603 C CA . ARG A 1 76 ? -17.919 4.407 1.905 1.00 94.06 76 ARG A CA 1
ATOM 604 C C . ARG A 1 76 ? -18.888 3.864 0.863 1.00 94.06 76 ARG A C 1
ATOM 606 O O . ARG A 1 76 ? -19.144 2.667 0.888 1.00 94.06 76 ARG A O 1
ATOM 613 N N . ASP A 1 77 ? -19.341 4.693 -0.073 1.00 92.31 77 ASP A N 1
ATOM 614 C CA . ASP A 1 77 ? -20.331 4.284 -1.083 1.00 92.31 77 ASP A CA 1
ATOM 615 C C . ASP A 1 77 ? -19.867 3.075 -1.904 1.00 92.31 77 ASP A C 1
ATOM 617 O O . ASP A 1 77 ? -20.667 2.237 -2.317 1.00 92.31 77 ASP A O 1
ATOM 621 N N . ARG A 1 78 ? -18.554 2.974 -2.138 1.00 91.50 78 ARG A N 1
ATOM 622 C CA . ARG A 1 78 ? -17.954 1.897 -2.930 1.00 91.50 78 ARG A CA 1
ATOM 623 C C . ARG A 1 78 ? -17.685 0.623 -2.143 1.00 91.50 78 ARG A C 1
ATOM 625 O O . ARG A 1 78 ? -17.800 -0.452 -2.717 1.00 91.50 78 ARG A O 1
ATOM 632 N N . LEU A 1 79 ? -17.272 0.723 -0.881 1.00 93.56 79 LEU A N 1
ATOM 633 C CA . LEU A 1 79 ? -16.677 -0.408 -0.158 1.00 93.56 79 LEU A CA 1
ATOM 634 C C . LEU A 1 79 ? -17.414 -0.787 1.122 1.00 93.56 79 LEU A C 1
ATOM 636 O O . LEU A 1 79 ? -17.339 -1.937 1.542 1.00 93.56 79 LEU A O 1
ATOM 640 N N . PHE A 1 80 ? -18.112 0.147 1.756 1.00 96.00 80 PHE A N 1
ATOM 641 C CA . PHE A 1 80 ? -18.621 -0.039 3.110 1.00 96.00 80 PHE A CA 1
ATOM 642 C C . PHE A 1 80 ? -20.152 0.062 3.165 1.00 96.00 80 PHE A C 1
ATOM 644 O O . PHE A 1 80 ? -20.830 0.306 2.161 1.00 96.00 80 PHE A O 1
ATOM 651 N N . SER A 1 81 ? -20.699 -0.205 4.351 1.00 94.44 81 SER A N 1
ATOM 652 C CA . SER A 1 81 ? -22.114 0.006 4.667 1.00 94.44 81 SER A CA 1
ATOM 653 C C . SER A 1 81 ? -22.308 1.364 5.342 1.00 94.44 81 SER A C 1
ATOM 655 O O . SER A 1 81 ? -21.443 1.807 6.100 1.00 94.44 81 SER A O 1
ATOM 657 N N . ASP A 1 82 ? -23.477 1.972 5.141 1.00 95.06 82 ASP A N 1
ATOM 658 C CA . ASP A 1 82 ? -23.918 3.166 5.873 1.00 95.06 82 ASP A CA 1
ATOM 659 C C . ASP A 1 82 ? -24.121 2.895 7.375 1.00 95.06 82 ASP A C 1
ATOM 661 O O . ASP A 1 82 ? -24.197 3.824 8.177 1.00 95.06 82 ASP A O 1
ATOM 665 N N . ASP A 1 83 ? -24.157 1.628 7.791 1.00 96.88 83 ASP A N 1
ATOM 666 C CA . ASP A 1 83 ? -24.269 1.221 9.196 1.00 96.88 83 ASP A CA 1
ATOM 667 C C . ASP A 1 83 ? -22.939 1.288 9.969 1.00 96.88 83 ASP A C 1
ATOM 669 O O . ASP A 1 83 ? -22.881 0.896 11.134 1.00 96.88 83 ASP A O 1
ATOM 673 N N . MET A 1 84 ? -21.866 1.800 9.358 1.00 97.19 84 MET A N 1
ATOM 674 C CA . MET A 1 84 ? -20.549 1.958 9.982 1.00 97.19 84 MET A CA 1
ATOM 675 C C . MET A 1 84 ? -20.111 3.422 10.010 1.00 97.19 84 MET A C 1
ATOM 677 O O . MET A 1 84 ? -20.392 4.187 9.090 1.00 97.19 84 MET A O 1
ATOM 681 N N . ASN A 1 85 ? -19.321 3.799 11.015 1.00 97.62 85 ASN A N 1
ATOM 682 C CA . ASN A 1 85 ? -18.464 4.973 10.883 1.00 97.62 85 ASN A CA 1
ATOM 683 C C . ASN A 1 85 ? -17.253 4.578 10.036 1.00 97.62 85 ASN A C 1
ATOM 685 O O . ASN A 1 85 ? -16.450 3.751 10.470 1.00 97.62 85 ASN A O 1
ATOM 689 N N . VAL A 1 86 ? -17.096 5.181 8.859 1.00 97.56 86 VAL A N 1
ATOM 690 C CA . VAL A 1 86 ? -15.899 5.004 8.028 1.00 97.56 86 VAL A CA 1
ATOM 691 C C . VAL A 1 86 ? -15.001 6.221 8.207 1.00 97.56 86 VAL A C 1
ATOM 693 O O . VAL A 1 86 ? -15.401 7.346 7.897 1.00 97.56 86 VAL A O 1
ATOM 696 N N . VAL A 1 87 ? -13.800 5.986 8.731 1.00 97.38 87 VAL A N 1
ATOM 697 C CA . VAL A 1 87 ? -12.839 7.028 9.104 1.00 97.38 87 VAL A CA 1
ATOM 698 C C . VAL A 1 87 ? -11.569 6.865 8.283 1.00 97.38 87 VAL A C 1
ATOM 700 O O . VAL A 1 87 ? -10.984 5.782 8.251 1.00 97.38 87 VAL A O 1
ATOM 703 N N . GLY A 1 88 ? -11.149 7.938 7.622 1.00 95.69 88 GLY A N 1
ATOM 704 C CA . GLY A 1 88 ? -9.874 8.030 6.923 1.00 95.69 88 GLY A CA 1
ATOM 705 C C . GLY A 1 88 ? -8.900 8.892 7.705 1.00 95.69 88 GLY A C 1
ATOM 706 O O . GLY A 1 88 ? -9.252 9.979 8.163 1.00 95.69 88 GLY A O 1
ATOM 707 N N . ILE A 1 89 ? -7.664 8.421 7.835 1.00 94.69 89 ILE A N 1
ATOM 708 C CA . ILE A 1 89 ? -6.564 9.203 8.398 1.00 94.69 89 ILE A CA 1
ATOM 709 C C . ILE A 1 89 ? -5.706 9.654 7.223 1.00 94.69 89 ILE A C 1
ATOM 711 O O . ILE A 1 89 ? -5.123 8.821 6.527 1.00 94.69 89 ILE A O 1
ATOM 715 N N . VAL A 1 90 ? -5.665 10.961 6.959 1.00 91.94 90 VAL A N 1
ATOM 716 C CA . VAL A 1 90 ? -4.794 11.486 5.906 1.00 91.94 90 VAL A CA 1
ATOM 717 C C . VAL A 1 90 ? -3.355 11.334 6.401 1.00 91.94 90 VAL A C 1
ATOM 719 O O . VAL A 1 90 ? -2.999 11.825 7.466 1.00 91.94 90 VAL A O 1
ATOM 722 N N . GLY A 1 91 ? -2.538 10.570 5.675 1.00 89.25 91 GLY A N 1
ATOM 723 C CA . GLY A 1 91 ? -1.191 10.235 6.137 1.00 89.25 91 GLY A CA 1
ATOM 724 C C . GLY A 1 91 ? -0.289 11.467 6.202 1.00 89.25 91 GLY A C 1
ATOM 725 O O . GLY A 1 91 ? -0.263 12.260 5.268 1.00 89.25 91 GLY A O 1
ATOM 726 N N . ARG A 1 92 ? 0.531 11.599 7.247 1.00 92.31 92 ARG A N 1
ATOM 727 C CA . ARG A 1 92 ? 1.483 12.718 7.440 1.00 92.31 92 ARG A CA 1
ATOM 728 C C . ARG A 1 92 ? 2.433 13.005 6.261 1.00 92.31 92 ARG A C 1
ATOM 730 O O . ARG A 1 92 ? 3.035 14.068 6.196 1.00 92.31 92 ARG A O 1
ATOM 737 N N . GLY A 1 93 ? 2.554 12.067 5.320 1.00 90.06 93 GLY A N 1
ATOM 738 C CA . GLY A 1 93 ? 3.265 12.236 4.053 1.00 90.06 93 GLY A CA 1
ATOM 739 C C . GLY A 1 93 ? 2.462 12.915 2.934 1.00 90.06 93 GLY A C 1
ATOM 740 O O . GLY A 1 93 ? 2.884 12.853 1.790 1.00 90.06 93 GLY A O 1
ATOM 741 N N . VAL A 1 94 ? 1.290 13.510 3.171 1.00 89.44 94 VAL A N 1
ATOM 742 C CA . VAL A 1 94 ? 0.574 14.273 2.128 1.00 89.44 94 VAL A CA 1
ATOM 743 C C . VAL A 1 94 ? 1.057 15.730 2.137 1.00 89.44 94 VAL A C 1
ATOM 745 O O . VAL A 1 94 ? 0.621 16.473 3.016 1.00 89.44 94 VAL A O 1
ATOM 748 N N . PRO A 1 95 ? 1.896 16.184 1.180 1.00 86.94 95 PRO A N 1
ATOM 749 C CA . PRO A 1 95 ? 2.521 17.507 1.270 1.00 86.94 95 PRO A CA 1
ATOM 750 C C . PRO A 1 95 ? 1.505 18.651 1.304 1.00 86.94 95 PRO A C 1
ATOM 752 O O . PRO A 1 95 ? 1.635 19.562 2.113 1.00 86.94 95 PRO A O 1
ATOM 755 N N . ASP A 1 96 ? 0.442 18.557 0.499 1.00 87.31 96 ASP A N 1
ATOM 756 C CA . ASP A 1 96 ? -0.604 19.585 0.442 1.00 87.31 96 ASP A CA 1
ATOM 757 C C . ASP A 1 96 ? -1.432 19.673 1.735 1.00 87.31 96 ASP A C 1
ATOM 759 O O . ASP A 1 96 ? -1.983 20.726 2.044 1.00 87.31 96 ASP A O 1
ATOM 763 N N . ALA A 1 97 ? -1.526 18.577 2.498 1.00 88.44 97 ALA A N 1
ATOM 764 C CA . ALA A 1 97 ? -2.225 18.565 3.782 1.00 88.44 97 ALA A CA 1
ATOM 765 C C . ALA A 1 97 ? -1.320 19.018 4.939 1.00 88.44 97 ALA A C 1
ATOM 767 O O . ALA A 1 97 ? -1.824 19.554 5.923 1.00 88.44 97 ALA A O 1
ATOM 768 N N . TYR A 1 98 ? -0.001 18.820 4.816 1.00 93.06 98 TYR A N 1
ATOM 769 C CA . TYR A 1 98 ? 0.984 19.096 5.866 1.00 93.06 98 TYR A CA 1
ATOM 770 C C . TYR A 1 98 ? 2.211 19.841 5.307 1.00 93.06 98 TYR A C 1
ATOM 772 O O . TYR A 1 98 ? 3.323 19.300 5.315 1.00 93.06 98 TYR A O 1
ATOM 780 N N . PRO A 1 99 ? 2.042 21.089 4.828 1.00 93.25 99 PRO A N 1
ATOM 781 C CA . PRO A 1 99 ? 3.117 21.840 4.179 1.00 93.25 99 PRO A CA 1
ATOM 782 C C . PRO A 1 99 ? 4.312 22.100 5.103 1.00 93.25 99 PRO A C 1
ATOM 784 O O . PRO A 1 99 ? 5.443 22.117 4.629 1.00 93.25 99 PRO A O 1
ATOM 787 N N . ASP A 1 100 ? 4.092 22.238 6.414 1.00 95.00 100 ASP A N 1
ATOM 788 C CA . ASP A 1 100 ? 5.176 22.437 7.385 1.00 95.00 100 ASP A CA 1
ATOM 789 C C . ASP A 1 100 ? 6.060 21.186 7.522 1.00 95.00 100 ASP A C 1
ATOM 791 O O . ASP A 1 100 ? 7.285 21.298 7.536 1.00 95.00 100 ASP A O 1
ATOM 795 N N . LEU A 1 101 ? 5.464 19.984 7.533 1.00 95.19 101 LEU A N 1
ATOM 796 C CA . LEU A 1 101 ? 6.228 18.728 7.525 1.00 95.19 101 LEU A CA 1
ATOM 797 C C . LEU A 1 101 ? 6.978 18.549 6.204 1.00 95.19 101 LEU A C 1
ATOM 799 O O . LEU A 1 101 ? 8.136 18.142 6.201 1.00 95.19 101 LEU A O 1
ATOM 803 N N . ALA A 1 102 ? 6.332 18.869 5.079 1.00 94.25 102 ALA A N 1
ATOM 804 C CA . ALA A 1 102 ? 6.978 18.825 3.771 1.00 94.25 102 ALA A CA 1
ATOM 805 C C . ALA A 1 102 ? 8.165 19.800 3.694 1.00 94.25 102 ALA A C 1
ATOM 807 O O . ALA A 1 102 ? 9.217 19.443 3.174 1.00 94.25 102 ALA A O 1
ATOM 808 N N . ALA A 1 103 ? 8.044 20.997 4.275 1.00 95.56 103 ALA A N 1
ATOM 809 C CA . ALA A 1 103 ? 9.120 21.984 4.314 1.00 95.56 103 ALA A CA 1
ATOM 810 C C . ALA A 1 103 ? 10.336 21.527 5.139 1.00 95.56 103 ALA A C 1
ATOM 812 O O . ALA A 1 103 ? 11.459 21.898 4.802 1.00 95.56 103 ALA A O 1
ATOM 813 N N . MET A 1 104 ? 10.142 20.711 6.185 1.00 96.69 104 MET A N 1
ATOM 814 C CA . MET A 1 104 ? 11.253 20.116 6.948 1.00 96.69 104 MET A CA 1
ATOM 815 C C . MET A 1 104 ? 12.080 19.136 6.111 1.00 96.69 104 MET A C 1
ATOM 817 O O . MET A 1 104 ? 13.277 18.997 6.342 1.00 96.69 104 MET A O 1
ATOM 821 N N . VAL A 1 105 ? 11.444 18.459 5.155 1.00 96.56 105 VAL A N 1
ATOM 822 C CA . VAL A 1 105 ? 12.081 17.466 4.281 1.00 96.56 105 VAL A CA 1
ATOM 823 C C . VAL A 1 105 ? 12.622 18.105 3.000 1.00 96.56 105 VAL A C 1
ATOM 825 O O . VAL A 1 105 ? 13.655 17.684 2.493 1.00 96.56 105 VAL A O 1
ATOM 828 N N . GLY A 1 106 ? 11.955 19.134 2.484 1.00 93.88 106 GLY A N 1
ATOM 829 C CA . GLY A 1 106 ? 12.279 19.795 1.223 1.00 93.88 106 GLY A CA 1
ATOM 830 C C . GLY A 1 106 ? 11.246 19.520 0.128 1.00 93.88 106 GLY A C 1
ATOM 831 O O . GLY A 1 106 ? 10.582 18.485 0.100 1.00 93.88 106 GLY A O 1
ATOM 832 N N . ASP A 1 107 ? 11.117 20.476 -0.791 1.00 85.88 107 ASP A N 1
ATOM 833 C CA . ASP A 1 107 ? 10.151 20.491 -1.897 1.00 85.88 107 ASP A CA 1
ATOM 834 C C . ASP A 1 107 ? 10.755 20.064 -3.247 1.00 85.88 107 ASP A C 1
ATOM 836 O O . ASP A 1 107 ? 10.095 20.158 -4.280 1.00 85.88 107 ASP A O 1
ATOM 840 N N . ASP A 1 108 ? 11.990 19.560 -3.244 1.00 90.06 108 ASP A N 1
ATOM 841 C CA . ASP A 1 108 ? 12.676 18.996 -4.406 1.00 90.06 108 ASP A CA 1
ATOM 842 C C . ASP A 1 108 ? 13.312 17.655 -4.025 1.00 90.06 108 ASP A C 1
ATOM 844 O O . ASP A 1 108 ? 14.092 17.559 -3.077 1.00 90.06 108 ASP A O 1
ATOM 848 N N . ILE A 1 109 ? 13.003 16.614 -4.799 1.00 91.25 109 ILE A N 1
ATOM 849 C CA . ILE A 1 109 ? 13.550 15.267 -4.624 1.00 91.25 109 ILE A CA 1
ATOM 850 C C . ILE A 1 109 ? 15.073 15.228 -4.706 1.00 91.25 109 ILE A C 1
ATOM 852 O O . ILE A 1 109 ? 15.699 14.434 -4.005 1.00 91.25 109 ILE A O 1
ATOM 856 N N . ALA A 1 110 ? 15.679 16.067 -5.547 1.00 91.44 110 ALA A N 1
ATOM 857 C CA . ALA A 1 110 ? 17.125 16.080 -5.729 1.00 91.44 110 ALA A CA 1
ATOM 858 C C . ALA A 1 110 ? 17.867 16.614 -4.495 1.00 91.44 110 ALA A C 1
ATOM 860 O O . ALA A 1 110 ? 19.051 16.324 -4.317 1.00 91.44 110 ALA A O 1
ATOM 861 N N . THR A 1 111 ? 17.182 17.389 -3.651 1.00 94.56 111 THR A N 1
ATOM 862 C CA . THR A 1 111 ? 17.760 18.041 -2.470 1.00 94.56 111 THR A CA 1
ATOM 863 C C . THR A 1 111 ? 17.033 17.697 -1.173 1.00 94.56 111 THR A C 1
ATOM 865 O O . THR A 1 111 ? 17.284 18.351 -0.164 1.00 94.56 111 THR A O 1
ATOM 868 N N . ALA A 1 112 ? 16.130 16.714 -1.194 1.00 96.88 112 ALA A N 1
ATOM 869 C CA . ALA A 1 112 ? 15.370 16.308 -0.022 1.00 96.88 112 ALA A CA 1
ATOM 870 C C . ALA A 1 112 ? 16.301 15.805 1.093 1.00 96.88 112 ALA A C 1
ATOM 872 O O . ALA A 1 112 ? 17.253 15.059 0.846 1.00 96.88 112 ALA A O 1
ATOM 873 N N . ASP A 1 113 ? 15.999 16.186 2.330 1.00 97.75 113 ASP A N 1
ATOM 874 C CA . ASP A 1 113 ? 16.611 15.631 3.528 1.00 97.75 113 ASP A CA 1
ATOM 875 C C . ASP A 1 113 ? 16.007 14.246 3.794 1.00 97.75 113 ASP A C 1
ATOM 877 O O . ASP A 1 113 ? 14.954 14.093 4.416 1.00 97.75 113 ASP A O 1
ATOM 881 N N . TRP A 1 114 ? 16.661 13.216 3.262 1.00 97.25 114 TRP A N 1
ATOM 882 C CA . TRP A 1 114 ? 16.195 11.834 3.357 1.00 97.25 114 TRP A CA 1
ATOM 883 C C . TRP A 1 114 ? 16.273 11.253 4.774 1.00 97.25 114 TRP A C 1
ATOM 885 O O . TRP A 1 114 ? 15.496 10.349 5.087 1.00 97.25 114 TRP A O 1
ATOM 895 N N . GLU A 1 115 ? 17.152 11.766 5.641 1.00 96.75 115 GLU A N 1
ATOM 896 C CA . GLU A 1 115 ? 17.188 11.369 7.055 1.00 96.75 115 GLU A CA 1
ATOM 897 C C . GLU A 1 115 ? 15.966 11.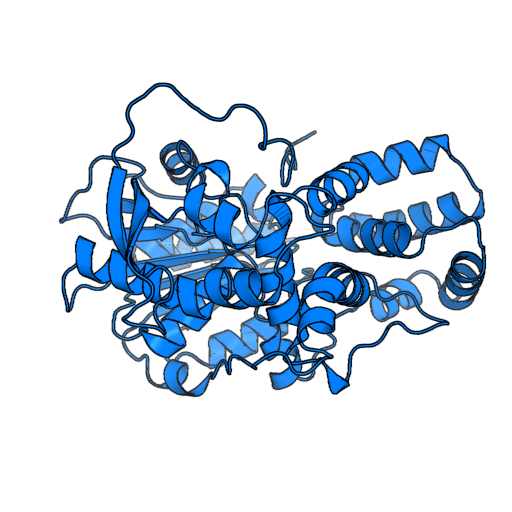927 7.795 1.00 96.75 115 GLU A C 1
ATOM 899 O O . GLU A 1 115 ? 15.298 11.204 8.546 1.00 96.75 115 GLU A O 1
ATOM 904 N N . MET A 1 116 ? 15.612 13.188 7.524 1.00 97.25 116 MET A N 1
ATOM 905 C CA . MET A 1 116 ? 14.375 13.788 8.019 1.00 97.25 116 MET A CA 1
ATOM 906 C C . MET A 1 116 ? 13.145 13.082 7.439 1.00 97.25 116 MET A C 1
ATOM 908 O O . MET A 1 116 ? 12.225 12.740 8.182 1.00 97.25 116 MET A O 1
ATOM 912 N N . ALA A 1 117 ? 13.134 12.773 6.138 1.00 96.81 117 ALA A N 1
ATOM 913 C CA . ALA A 1 117 ? 12.032 12.044 5.512 1.00 96.81 117 ALA A CA 1
ATOM 914 C C . ALA A 1 117 ? 11.828 10.667 6.159 1.00 96.81 117 ALA A C 1
ATOM 916 O O . ALA A 1 117 ? 10.698 10.288 6.468 1.00 96.81 117 ALA A O 1
ATOM 917 N N . TRP A 1 118 ? 12.917 9.930 6.408 1.00 96.31 118 TRP A N 1
ATOM 918 C CA . TRP A 1 118 ? 12.881 8.657 7.128 1.00 96.31 118 TRP A CA 1
ATOM 919 C C . TRP A 1 118 ? 12.303 8.820 8.535 1.00 96.31 118 TRP A C 1
ATOM 921 O O . TRP A 1 118 ? 11.422 8.061 8.940 1.00 96.31 118 TRP A O 1
ATOM 931 N N . THR A 1 119 ? 12.765 9.835 9.266 1.00 95.56 119 THR A N 1
ATOM 932 C CA . THR A 1 119 ? 12.304 10.136 10.626 1.00 95.56 119 THR A CA 1
ATOM 933 C C . THR A 1 119 ? 10.803 10.403 10.657 1.00 95.56 119 THR A C 1
ATOM 935 O O . THR A 1 119 ? 10.099 9.827 11.489 1.00 95.56 119 THR A O 1
ATOM 938 N N . LEU A 1 120 ? 10.303 11.222 9.728 1.00 95.69 120 LEU A N 1
ATOM 939 C CA . LEU A 1 120 ? 8.920 11.688 9.727 1.00 95.69 120 LEU A CA 1
ATOM 940 C C . LEU A 1 120 ? 7.940 10.718 9.069 1.00 95.69 120 LEU A C 1
ATOM 942 O O . LEU A 1 120 ? 6.803 10.646 9.522 1.00 95.69 120 LEU A O 1
ATOM 946 N N . TYR A 1 121 ? 8.325 9.989 8.018 1.00 94.94 121 TYR A N 1
ATOM 947 C CA . TYR A 1 121 ? 7.370 9.262 7.167 1.00 94.94 121 TYR A CA 1
ATOM 948 C C . TYR A 1 121 ? 7.397 7.739 7.293 1.00 94.94 121 TYR A C 1
ATOM 950 O O . TYR A 1 121 ? 6.555 7.082 6.680 1.00 94.94 121 TYR A O 1
ATOM 958 N N . ARG A 1 122 ? 8.309 7.168 8.086 1.00 94.31 122 ARG A N 1
ATOM 959 C CA . ARG A 1 122 ? 8.332 5.721 8.359 1.00 94.31 122 ARG A CA 1
ATOM 960 C C . ARG A 1 122 ? 7.046 5.240 9.032 1.00 94.31 122 ARG A C 1
ATOM 962 O O . ARG A 1 122 ? 6.417 5.980 9.796 1.00 94.31 122 ARG A O 1
ATOM 969 N N . SER A 1 123 ? 6.684 3.980 8.817 1.00 93.94 123 SER A N 1
ATOM 970 C CA . SER A 1 123 ? 5.433 3.405 9.307 1.00 93.94 123 SER A CA 1
ATOM 971 C C . SER A 1 123 ? 5.305 3.468 10.823 1.00 93.94 123 SER A C 1
ATOM 973 O O . SER A 1 123 ? 4.210 3.690 11.329 1.00 93.94 123 SER A O 1
ATOM 975 N N . ALA A 1 124 ? 6.419 3.395 11.558 1.00 94.50 124 ALA A N 1
ATOM 976 C CA . ALA A 1 124 ? 6.433 3.537 13.011 1.00 94.50 124 ALA A CA 1
ATOM 977 C C . ALA A 1 124 ? 5.775 4.846 13.493 1.00 94.50 124 ALA A C 1
ATOM 979 O O . ALA A 1 124 ? 5.108 4.833 14.521 1.00 94.50 124 ALA A O 1
ATOM 980 N N . GLN A 1 125 ? 5.903 5.946 12.741 1.00 95.88 125 GLN A N 1
ATOM 981 C CA . GLN A 1 125 ? 5.193 7.196 13.031 1.00 95.88 125 GLN A CA 1
ATOM 982 C C . GLN A 1 125 ? 3.688 7.072 12.771 1.00 95.88 125 GLN A C 1
ATOM 984 O O . GLN A 1 125 ? 2.867 7.541 13.553 1.00 95.88 125 GLN A O 1
ATOM 989 N N . TRP A 1 126 ? 3.317 6.408 11.675 1.00 94.44 126 TRP A N 1
ATOM 990 C CA . TRP A 1 126 ? 1.919 6.221 11.287 1.00 94.44 126 TRP A CA 1
ATOM 991 C C . TRP A 1 126 ? 1.179 5.310 12.265 1.00 94.44 126 TRP A C 1
ATOM 993 O O . TRP A 1 126 ? 0.012 5.547 12.556 1.00 94.44 126 TRP A O 1
ATOM 1003 N N . ILE A 1 127 ? 1.845 4.288 12.809 1.00 96.38 127 ILE A N 1
ATOM 1004 C CA . ILE A 1 127 ? 1.270 3.423 13.845 1.00 96.38 127 ILE A CA 1
ATOM 1005 C C . ILE A 1 127 ? 0.882 4.236 15.088 1.00 96.38 127 ILE A C 1
ATOM 1007 O O . ILE A 1 127 ? -0.198 4.019 15.643 1.00 96.38 127 ILE A O 1
ATOM 1011 N N . GLU A 1 128 ? 1.707 5.205 15.489 1.00 97.81 128 GLU A N 1
ATOM 1012 C CA . GLU A 1 128 ? 1.391 6.093 16.611 1.00 97.81 128 GLU A CA 1
ATOM 1013 C C . GLU A 1 128 ? 0.314 7.130 16.272 1.00 97.81 128 GLU A C 1
ATOM 1015 O O . GLU A 1 128 ? -0.543 7.420 17.112 1.00 97.81 128 GLU A O 1
ATOM 1020 N N . ASP A 1 129 ? 0.279 7.636 15.036 1.00 97.50 129 ASP A N 1
ATOM 1021 C CA . ASP A 1 129 ? -0.833 8.468 14.558 1.00 97.50 129 ASP A CA 1
ATOM 1022 C C . ASP A 1 129 ? -2.161 7.716 14.654 1.00 97.50 129 ASP A C 1
ATOM 1024 O O . ASP A 1 129 ? -3.121 8.221 15.239 1.00 97.50 129 ASP A O 1
ATOM 1028 N N . ILE A 1 130 ? -2.212 6.482 14.141 1.00 97.75 130 ILE A N 1
ATOM 1029 C CA . ILE A 1 130 ? -3.409 5.635 14.188 1.00 97.75 130 ILE A CA 1
ATOM 1030 C C . ILE A 1 130 ? -3.852 5.421 15.639 1.00 97.75 130 ILE A C 1
ATOM 1032 O O . ILE A 1 130 ? -5.042 5.547 15.938 1.00 97.75 130 ILE A O 1
ATOM 1036 N N . GLU A 1 131 ? -2.922 5.143 16.558 1.00 98.56 131 GLU A N 1
ATOM 1037 C CA . GLU A 1 131 ? -3.252 4.962 17.976 1.00 98.56 131 GLU A CA 1
ATOM 1038 C C . GLU A 1 131 ? -3.755 6.256 18.624 1.00 98.56 131 GLU A C 1
ATOM 1040 O O . GLU A 1 131 ? -4.702 6.229 19.419 1.00 98.56 131 GLU A O 1
ATOM 1045 N N . THR A 1 132 ? -3.177 7.400 18.263 1.00 98.31 132 THR A N 1
ATOM 1046 C CA . THR A 1 132 ? -3.595 8.706 18.783 1.00 98.31 132 THR A CA 1
ATOM 1047 C C . THR A 1 132 ? -5.008 9.049 18.315 1.00 98.31 132 THR A C 1
ATOM 1049 O O . THR A 1 132 ? -5.867 9.419 19.125 1.00 98.31 132 THR A O 1
ATOM 1052 N N . VAL A 1 133 ? -5.307 8.814 17.034 1.00 97.75 133 VAL A N 1
ATOM 1053 C CA . VAL A 1 133 ? -6.658 8.952 16.477 1.00 97.75 133 VAL A CA 1
ATOM 1054 C C . VAL A 1 133 ? -7.625 7.988 17.165 1.00 97.75 133 VAL A C 1
ATOM 1056 O O . VAL A 1 133 ? -8.696 8.405 17.616 1.00 97.75 133 VAL A O 1
ATOM 1059 N N . ARG A 1 134 ? -7.249 6.713 17.330 1.00 98.12 134 ARG A N 1
ATOM 1060 C CA . ARG A 1 134 ? -8.071 5.716 18.028 1.00 98.12 134 ARG A CA 1
ATOM 1061 C C . ARG A 1 134 ? -8.417 6.167 19.445 1.00 98.12 134 ARG A C 1
ATOM 1063 O O . ARG A 1 134 ? -9.591 6.144 19.813 1.00 98.12 134 ARG A O 1
ATOM 1070 N N . ARG A 1 135 ? -7.432 6.607 20.235 1.00 97.94 135 ARG A N 1
ATOM 1071 C CA . ARG A 1 135 ? -7.646 7.111 21.604 1.00 97.94 135 ARG A CA 1
ATOM 1072 C C . ARG A 1 135 ? -8.569 8.318 21.635 1.00 97.94 135 ARG A C 1
ATOM 1074 O O . ARG A 1 135 ? -9.435 8.382 22.504 1.00 97.94 135 ARG A O 1
ATOM 1081 N N . SER A 1 136 ? -8.396 9.246 20.700 1.00 96.38 136 SER A N 1
ATOM 1082 C CA . SER A 1 136 ? -9.212 10.458 20.604 1.00 96.38 136 SER A CA 1
ATOM 1083 C C . SER A 1 136 ? -10.680 10.146 20.291 1.00 96.38 136 SER A C 1
ATOM 1085 O O . SER A 1 136 ? -11.584 10.731 20.890 1.00 96.38 136 SER A O 1
ATOM 1087 N N . LEU A 1 137 ? -10.940 9.188 19.393 1.00 94.56 137 LEU A N 1
ATOM 1088 C CA . LEU A 1 137 ? -12.300 8.844 18.967 1.00 94.56 137 LEU A CA 1
ATOM 1089 C C . LEU A 1 137 ? -12.994 7.841 19.893 1.00 94.56 137 LEU A C 1
ATOM 1091 O O . LEU A 1 137 ? -14.180 7.988 20.178 1.00 94.56 137 LEU A O 1
ATOM 1095 N N . MET A 1 138 ? -12.262 6.831 20.363 1.00 95.25 138 MET A N 1
ATOM 1096 C CA . MET A 1 138 ? -12.822 5.672 21.066 1.00 95.25 138 MET A CA 1
ATOM 1097 C C . MET A 1 138 ? -12.482 5.652 22.564 1.00 95.25 138 MET A C 1
ATOM 1099 O O . MET A 1 138 ? -12.966 4.796 23.306 1.00 95.25 138 MET A O 1
ATOM 1103 N N . GLY A 1 139 ? -11.652 6.582 23.039 1.00 95.06 139 GLY A N 1
ATOM 1104 C CA . GLY A 1 139 ? -11.155 6.610 24.411 1.00 95.06 139 GLY A CA 1
ATOM 1105 C C . GLY A 1 139 ? -10.049 5.583 24.675 1.00 95.06 139 GLY A C 1
ATOM 1106 O O . GLY A 1 139 ? -9.672 4.782 23.820 1.00 95.06 139 GLY A O 1
ATOM 1107 N N . ALA A 1 140 ? -9.521 5.576 25.901 1.00 95.88 140 ALA A N 1
ATOM 1108 C CA . ALA A 1 140 ? -8.339 4.784 26.259 1.00 95.88 140 ALA A CA 1
ATOM 1109 C C . ALA A 1 140 ? -8.490 3.266 26.042 1.00 95.88 140 ALA A C 1
ATOM 1111 O O . ALA A 1 140 ? -7.492 2.603 25.793 1.00 95.88 140 ALA A O 1
ATOM 1112 N N . GLN A 1 141 ? -9.710 2.727 26.142 1.00 96.81 141 GLN A N 1
ATOM 1113 C CA . GLN A 1 141 ? -10.001 1.286 26.065 1.00 96.81 141 GLN A CA 1
ATOM 1114 C C . GLN A 1 141 ? -10.913 0.908 24.887 1.00 96.81 141 GLN A C 1
ATOM 1116 O O . GLN A 1 141 ? -11.285 -0.254 24.741 1.00 96.81 141 GLN A O 1
ATOM 1121 N N . GLY A 1 142 ? -11.330 1.878 24.070 1.00 96.62 142 GLY A N 1
ATOM 1122 C CA . GLY A 1 142 ? -12.247 1.606 22.969 1.00 96.62 142 GLY A CA 1
ATOM 1123 C C . GLY A 1 142 ? -11.559 0.877 21.821 1.00 96.62 142 GLY A C 1
ATOM 1124 O O . GLY A 1 142 ? -10.438 1.216 21.443 1.00 96.62 142 GLY A O 1
ATOM 1125 N N . LYS A 1 143 ? -12.239 -0.117 21.251 1.00 98.12 143 LYS A N 1
ATOM 1126 C CA . LYS A 1 143 ? -11.720 -0.886 20.118 1.00 98.12 143 LYS A CA 1
ATOM 1127 C C . LYS A 1 143 ? -12.162 -0.287 18.786 1.00 98.12 143 LYS A C 1
ATOM 1129 O O . LYS A 1 143 ? -13.242 0.292 18.699 1.00 98.12 143 LYS A O 1
ATOM 1134 N N . VAL A 1 144 ? -11.356 -0.484 17.750 1.00 98.56 144 VAL A N 1
ATOM 1135 C CA . VAL A 1 144 ? -11.696 -0.156 16.357 1.00 98.56 144 VAL A CA 1
ATOM 1136 C C . VAL A 1 144 ? -11.753 -1.407 15.494 1.00 98.56 144 VAL A C 1
ATOM 1138 O O . VAL A 1 144 ? -11.369 -2.507 15.911 1.00 98.56 144 VAL A O 1
ATOM 1141 N N . ILE A 1 145 ? -12.282 -1.237 14.293 1.00 98.81 145 ILE A N 1
ATOM 1142 C CA . ILE A 1 145 ? -12.139 -2.168 13.186 1.00 98.81 145 ILE A CA 1
ATOM 1143 C C . ILE A 1 145 ? -11.127 -1.563 12.211 1.00 98.81 145 ILE A C 1
ATOM 1145 O O . ILE A 1 145 ? -11.132 -0.354 11.991 1.00 98.81 145 ILE A O 1
ATOM 1149 N N . LEU A 1 146 ? -10.257 -2.384 11.634 1.00 98.69 146 LEU A N 1
ATOM 1150 C CA . LEU A 1 146 ? -9.241 -1.939 10.685 1.00 98.69 146 LEU A CA 1
ATOM 1151 C C . LEU A 1 146 ? -9.505 -2.517 9.297 1.00 98.69 146 LEU A C 1
ATOM 1153 O O . LEU A 1 146 ? -9.843 -3.694 9.162 1.00 98.69 146 LEU A O 1
ATOM 1157 N N . PHE A 1 147 ? -9.307 -1.697 8.271 1.00 98.38 147 PHE A N 1
ATOM 1158 C CA . PHE A 1 147 ? -9.305 -2.114 6.877 1.00 98.38 147 PHE A CA 1
ATOM 1159 C C . PHE A 1 147 ? -8.058 -1.580 6.175 1.00 98.38 147 PHE A C 1
ATOM 1161 O O . PHE A 1 147 ? -7.738 -0.400 6.300 1.00 98.38 147 PHE A O 1
ATOM 1168 N N . GLY A 1 148 ? -7.389 -2.427 5.396 1.00 96.50 148 GLY A N 1
ATOM 1169 C CA . GLY A 1 148 ? -6.260 -2.009 4.570 1.00 96.50 148 GLY A CA 1
ATOM 1170 C C . GLY A 1 148 ? -6.022 -2.951 3.397 1.00 96.50 148 GLY A C 1
ATOM 1171 O O . GLY A 1 148 ? -6.263 -4.153 3.486 1.00 96.50 148 GLY A O 1
ATOM 1172 N N . ARG A 1 149 ? -5.532 -2.417 2.279 1.00 94.88 149 ARG A N 1
ATOM 1173 C CA . ARG A 1 149 ? -5.211 -3.200 1.078 1.00 94.88 149 ARG A CA 1
ATOM 1174 C C . ARG A 1 149 ? -3.761 -2.980 0.674 1.00 94.88 149 ARG A C 1
ATOM 1176 O O . ARG A 1 149 ? -3.301 -1.845 0.727 1.00 94.88 149 ARG A O 1
ATOM 1183 N N . SER A 1 150 ? -3.055 -4.015 0.216 1.00 93.75 150 SER A N 1
ATOM 1184 C CA . SER A 1 150 ? -1.650 -3.909 -0.203 1.00 93.75 150 SER A CA 1
ATOM 1185 C C . SER A 1 150 ? -0.796 -3.305 0.917 1.00 93.75 150 SER A C 1
ATOM 1187 O O . SER A 1 150 ? -0.812 -3.839 2.031 1.00 93.75 150 SER A O 1
ATOM 1189 N N . GLY A 1 151 ? -0.099 -2.199 0.676 1.00 92.62 151 GLY A N 1
ATOM 1190 C CA . GLY A 1 151 ? 0.687 -1.495 1.687 1.00 92.62 151 GLY A CA 1
ATOM 1191 C C . GLY A 1 151 ? -0.102 -1.088 2.943 1.00 92.62 151 GLY A C 1
ATOM 1192 O O . GLY A 1 151 ? 0.358 -1.311 4.066 1.00 92.62 151 GLY A O 1
ATOM 1193 N N . GLY A 1 152 ? -1.346 -0.616 2.788 1.00 94.50 152 GLY A N 1
ATOM 1194 C CA . GLY A 1 152 ? -2.252 -0.359 3.914 1.00 94.50 152 GLY A CA 1
ATOM 1195 C C . GLY A 1 152 ? -2.596 -1.623 4.711 1.00 94.50 152 GLY A C 1
ATOM 1196 O O . GLY A 1 152 ? -2.767 -1.567 5.925 1.00 94.50 152 GLY A O 1
ATOM 1197 N N . GLY A 1 153 ? -2.625 -2.790 4.059 1.00 96.06 153 GLY A N 1
ATOM 1198 C CA . GLY A 1 153 ? -2.770 -4.080 4.736 1.00 96.06 153 GLY A CA 1
ATOM 1199 C C . GLY A 1 153 ? -1.569 -4.399 5.629 1.00 96.06 153 GLY A C 1
ATOM 1200 O O . GLY A 1 153 ? -1.750 -4.863 6.750 1.00 96.06 153 GLY A O 1
ATOM 1201 N N . ALA A 1 154 ? -0.347 -4.085 5.189 1.00 95.00 154 ALA A N 1
ATOM 1202 C CA . ALA A 1 154 ? 0.835 -4.214 6.041 1.00 95.00 154 ALA A CA 1
ATOM 1203 C C . ALA A 1 154 ? 0.759 -3.292 7.272 1.00 95.00 154 ALA A C 1
ATOM 1205 O O . ALA A 1 154 ? 0.992 -3.769 8.380 1.00 95.00 154 ALA A O 1
ATOM 1206 N N . LEU A 1 155 ? 0.308 -2.038 7.119 1.00 95.19 155 LEU A N 1
ATOM 1207 C CA . LEU A 1 155 ? 0.081 -1.135 8.259 1.00 95.19 155 LEU A CA 1
ATOM 1208 C C . LEU A 1 155 ? -0.944 -1.673 9.263 1.00 95.19 155 LEU A C 1
ATOM 1210 O O . LEU A 1 155 ? -0.742 -1.539 10.467 1.00 95.19 155 LEU A O 1
ATOM 1214 N N . VAL A 1 156 ? -2.027 -2.308 8.798 1.00 97.81 156 VAL A N 1
ATOM 1215 C CA . VAL A 1 156 ? -3.003 -2.965 9.688 1.00 97.81 156 VAL A CA 1
ATOM 1216 C C . VAL A 1 156 ? -2.313 -4.007 10.571 1.00 97.81 156 VAL A C 1
ATOM 1218 O O . VAL A 1 156 ? -2.567 -4.065 11.775 1.00 97.81 156 VAL A O 1
ATOM 1221 N N . HIS A 1 157 ? -1.431 -4.823 9.991 1.00 97.75 157 HIS A N 1
ATOM 1222 C CA . HIS A 1 157 ? -0.724 -5.869 10.727 1.00 97.75 157 HIS A CA 1
ATOM 1223 C C . HIS A 1 157 ? 0.370 -5.304 11.644 1.00 97.75 157 HIS A C 1
ATOM 1225 O O . HIS A 1 157 ? 0.499 -5.768 12.776 1.00 97.75 157 HIS A O 1
ATOM 1231 N N . GLU A 1 158 ? 1.103 -4.278 11.210 1.00 96.62 158 GLU A N 1
ATOM 1232 C CA . GLU A 1 158 ? 2.067 -3.541 12.039 1.00 96.62 158 GLU A CA 1
ATOM 1233 C C . GLU A 1 158 ? 1.376 -2.888 13.251 1.00 96.62 158 GLU A C 1
ATOM 1235 O O . GLU A 1 158 ? 1.846 -3.025 14.383 1.00 96.62 158 GLU A O 1
ATOM 1240 N N . TYR A 1 159 ? 0.202 -2.277 13.049 1.00 97.81 159 TYR A N 1
ATOM 1241 C CA . TYR A 1 159 ? -0.617 -1.744 14.137 1.00 97.81 159 TYR A CA 1
ATOM 1242 C C . TYR A 1 159 ? -1.088 -2.857 15.074 1.00 97.81 159 TYR A C 1
ATOM 1244 O O . TYR A 1 159 ? -0.933 -2.749 16.287 1.00 97.81 159 TYR A O 1
ATOM 1252 N N . ALA A 1 160 ? -1.631 -3.953 14.536 1.00 98.19 160 ALA A N 1
ATOM 1253 C CA . ALA A 1 160 ? -2.105 -5.074 15.344 1.00 98.19 160 ALA A CA 1
ATOM 1254 C C . ALA A 1 160 ? -0.979 -5.713 16.177 1.00 98.19 160 ALA A C 1
ATOM 1256 O O . ALA A 1 160 ? -1.221 -6.128 17.309 1.00 98.19 160 ALA A O 1
ATOM 1257 N N . ALA A 1 161 ? 0.255 -5.747 15.668 1.00 97.44 161 ALA A N 1
ATOM 1258 C CA . ALA A 1 161 ? 1.406 -6.252 16.413 1.00 97.44 161 ALA A CA 1
ATOM 1259 C C . ALA A 1 161 ? 1.739 -5.400 17.648 1.00 97.44 161 ALA A C 1
ATOM 1261 O O . ALA A 1 161 ? 2.242 -5.936 18.634 1.00 97.44 161 ALA A O 1
ATOM 1262 N N . LYS A 1 162 ? 1.439 -4.095 17.623 1.00 97.50 162 LYS A N 1
ATOM 1263 C CA . LYS A 1 162 ? 1.713 -3.178 18.740 1.00 97.50 162 LYS A CA 1
ATOM 1264 C C . LYS A 1 162 ? 0.499 -2.925 19.641 1.00 97.50 162 LYS A C 1
ATOM 1266 O O . LYS A 1 162 ? 0.635 -2.877 20.859 1.00 97.50 162 LYS A O 1
ATOM 1271 N N . TYR A 1 163 ? -0.682 -2.796 19.044 1.00 98.25 163 TYR A N 1
ATOM 1272 C CA . TYR A 1 163 ? -1.916 -2.305 19.664 1.00 98.25 163 TYR A CA 1
ATOM 1273 C C . TYR A 1 163 ? -3.127 -3.218 19.404 1.00 98.25 163 TYR A C 1
ATOM 1275 O O . TYR A 1 163 ? -4.276 -2.794 19.533 1.00 98.25 163 TYR A O 1
ATOM 1283 N N . GLY A 1 164 ? -2.899 -4.488 19.052 1.00 97.81 164 GLY A N 1
ATOM 1284 C CA . GLY A 1 164 ? -3.952 -5.430 18.657 1.00 97.81 164 GLY A CA 1
ATOM 1285 C C . GLY A 1 164 ? -5.046 -5.661 19.701 1.00 97.81 164 GLY A C 1
ATOM 1286 O O . GLY A 1 164 ? -6.182 -5.941 19.331 1.00 97.81 164 GLY A O 1
ATOM 1287 N N . GLU A 1 165 ? -4.769 -5.459 20.993 1.00 98.00 165 GLU A N 1
ATOM 1288 C CA . GLU A 1 165 ? -5.793 -5.519 22.051 1.00 98.00 165 GLU A CA 1
ATOM 1289 C C . GLU A 1 165 ? -6.935 -4.499 21.851 1.00 98.00 165 GLU A C 1
ATOM 1291 O O . GLU A 1 165 ? -8.073 -4.742 22.267 1.00 98.00 165 GLU A O 1
ATOM 1296 N N . TYR A 1 166 ? -6.661 -3.399 21.138 1.00 98.62 166 TYR A N 1
ATOM 1297 C CA . TYR A 1 166 ? -7.633 -2.372 20.760 1.00 98.62 166 TYR A CA 1
ATOM 1298 C C . TYR A 1 166 ? -8.241 -2.591 19.366 1.00 98.62 166 TYR A C 1
ATOM 1300 O O . TYR A 1 166 ? -8.958 -1.729 18.854 1.00 98.62 166 TYR A O 1
ATOM 1308 N N . VAL A 1 167 ? -8.004 -3.749 18.750 1.00 98.75 167 VAL A N 1
ATOM 1309 C CA . VAL A 1 167 ? -8.581 -4.131 17.460 1.00 98.75 167 VAL A CA 1
ATOM 1310 C C . VAL A 1 167 ? -9.613 -5.225 17.686 1.00 98.75 167 VAL A C 1
ATOM 1312 O O . VAL A 1 167 ? -9.306 -6.315 18.164 1.00 98.75 167 VAL A O 1
ATOM 1315 N N . SER A 1 168 ? -10.862 -4.934 17.336 1.00 98.62 168 SER A N 1
ATOM 1316 C CA . SER A 1 168 ? -11.940 -5.928 17.374 1.00 98.62 168 SER A CA 1
ATOM 1317 C C . SER A 1 168 ? -11.910 -6.827 16.139 1.00 98.62 168 SER A C 1
ATOM 1319 O O . SER A 1 168 ? -12.002 -8.048 16.249 1.00 98.62 168 SER A O 1
ATOM 1321 N N . ARG A 1 169 ? -11.743 -6.219 14.961 1.00 98.81 169 ARG A N 1
ATOM 1322 C CA . ARG A 1 169 ? -11.700 -6.890 13.662 1.00 98.81 169 ARG A CA 1
ATOM 1323 C C . ARG A 1 169 ? -10.685 -6.224 12.743 1.00 98.81 169 ARG A C 1
ATOM 1325 O O . ARG A 1 169 ? -10.542 -5.005 12.781 1.00 98.81 169 ARG A O 1
ATOM 1332 N N . ALA A 1 170 ? -10.026 -7.008 11.902 1.00 98.81 170 ALA A N 1
ATOM 1333 C CA . ALA A 1 170 ? -9.138 -6.514 10.858 1.00 98.81 170 ALA A CA 1
ATOM 1334 C C . ALA A 1 170 ? -9.423 -7.239 9.542 1.00 98.81 170 ALA A C 1
ATOM 1336 O O . ALA A 1 170 ? -9.352 -8.465 9.492 1.00 98.81 170 ALA A O 1
ATOM 1337 N N . PHE A 1 171 ? -9.747 -6.489 8.492 1.00 98.81 171 PHE A N 1
ATOM 1338 C CA . PHE A 1 171 ? -9.844 -7.010 7.132 1.00 98.81 171 PHE A CA 1
ATOM 1339 C C . PHE A 1 171 ? -8.654 -6.508 6.325 1.00 98.81 171 PHE A C 1
ATOM 1341 O O . PHE A 1 171 ? -8.458 -5.295 6.208 1.00 98.81 171 PHE A O 1
ATOM 1348 N N . THR A 1 172 ? -7.884 -7.418 5.736 1.00 98.62 172 THR A N 1
ATOM 1349 C CA . THR A 1 172 ? -6.812 -7.046 4.811 1.00 98.62 172 THR A CA 1
ATOM 1350 C C . THR A 1 172 ? -6.969 -7.720 3.460 1.00 98.62 172 THR A C 1
ATOM 1352 O O . THR A 1 172 ? -7.323 -8.890 3.377 1.00 98.62 172 THR A O 1
ATOM 1355 N N . ALA A 1 173 ? -6.708 -6.972 2.389 1.00 97.56 173 ALA A N 1
ATOM 1356 C CA . ALA A 1 173 ? -6.698 -7.487 1.021 1.00 97.56 173 ALA A CA 1
ATOM 1357 C C . ALA A 1 173 ? -5.280 -7.409 0.446 1.00 97.56 173 ALA A C 1
ATOM 1359 O O . ALA A 1 173 ? -4.703 -6.323 0.390 1.00 97.56 173 ALA A O 1
ATOM 1360 N N . ALA A 1 174 ? -4.720 -8.547 0.035 1.00 96.38 174 ALA A N 1
ATOM 1361 C CA . ALA A 1 174 ? -3.352 -8.684 -0.469 1.00 96.38 174 ALA A CA 1
ATOM 1362 C C . ALA A 1 174 ? -2.307 -7.938 0.395 1.00 96.38 174 ALA A C 1
ATOM 1364 O O . ALA A 1 174 ? -1.632 -7.052 -0.118 1.00 96.38 174 ALA A O 1
ATOM 1365 N N . PRO A 1 175 ? -2.189 -8.201 1.713 1.00 96.00 175 PRO A N 1
ATOM 1366 C CA . PRO A 1 175 ? -1.335 -7.405 2.602 1.00 96.00 175 PRO A CA 1
ATOM 1367 C C . PRO A 1 175 ? 0.152 -7.487 2.209 1.00 96.00 175 PRO A C 1
ATOM 1369 O O . PRO A 1 175 ? 0.782 -8.536 2.353 1.00 96.00 175 PRO A O 1
ATOM 1372 N N . ALA A 1 176 ? 0.728 -6.366 1.761 1.00 92.56 176 ALA A N 1
ATOM 1373 C CA . ALA A 1 176 ? 2.092 -6.272 1.227 1.00 92.56 176 ALA A CA 1
ATOM 1374 C C . ALA A 1 176 ? 3.153 -6.189 2.338 1.00 92.56 176 ALA A C 1
ATOM 1376 O O . ALA A 1 176 ? 3.851 -5.193 2.508 1.00 92.56 176 ALA A O 1
ATOM 1377 N N . LEU A 1 177 ? 3.242 -7.242 3.144 1.00 91.38 177 LEU A N 1
ATOM 1378 C CA . LEU A 1 177 ? 4.151 -7.321 4.280 1.00 91.38 177 LEU A CA 1
ATOM 1379 C C . LEU A 1 177 ? 5.463 -7.995 3.848 1.00 91.38 177 LEU A C 1
ATOM 1381 O O . LEU A 1 177 ? 5.584 -9.219 3.891 1.00 91.38 177 LEU A O 1
ATOM 1385 N N . SER A 1 178 ? 6.451 -7.206 3.410 1.00 88.12 178 SER A N 1
ATOM 1386 C CA . SER A 1 178 ? 7.676 -7.725 2.766 1.00 88.12 178 SER A CA 1
ATOM 1387 C C . SER A 1 178 ? 8.487 -8.695 3.639 1.00 88.12 178 SER A C 1
ATOM 1389 O O . SER A 1 178 ? 9.167 -9.587 3.119 1.00 88.12 178 SER A O 1
ATOM 1391 N N . SER A 1 179 ? 8.390 -8.575 4.966 1.00 89.94 179 SER A N 1
ATOM 1392 C CA . SER A 1 179 ? 9.011 -9.495 5.924 1.00 89.94 179 SER A CA 1
ATOM 1393 C C . SER A 1 179 ? 8.469 -10.925 5.803 1.00 89.94 179 SER A C 1
ATOM 1395 O O . SER A 1 179 ? 9.201 -11.881 6.073 1.00 89.94 179 SER A O 1
ATOM 1397 N N . MET A 1 180 ? 7.240 -11.114 5.303 1.00 91.56 180 MET A N 1
ATOM 1398 C CA . MET A 1 180 ? 6.651 -12.440 5.091 1.00 91.56 180 MET A CA 1
ATOM 1399 C C . MET A 1 180 ? 7.437 -13.284 4.097 1.00 91.56 180 MET A C 1
ATOM 1401 O O . MET A 1 180 ? 7.572 -14.488 4.321 1.00 91.56 180 MET A O 1
ATOM 1405 N N . ALA A 1 181 ? 8.017 -12.685 3.054 1.00 87.50 181 ALA A N 1
ATOM 1406 C CA . ALA A 1 181 ? 8.872 -13.411 2.114 1.00 87.50 181 ALA A CA 1
ATOM 1407 C C . ALA A 1 181 ? 10.098 -14.017 2.824 1.00 87.50 181 ALA A C 1
ATOM 1409 O O . ALA A 1 181 ? 10.483 -15.152 2.549 1.00 87.50 181 ALA A O 1
ATOM 1410 N N . ASN A 1 182 ? 10.659 -13.330 3.826 1.00 86.50 182 ASN A N 1
ATOM 1411 C CA . ASN A 1 182 ? 11.740 -13.884 4.643 1.00 86.50 182 ASN A CA 1
ATOM 1412 C C . ASN A 1 182 ? 11.273 -14.991 5.589 1.00 86.50 182 ASN A C 1
ATOM 1414 O O . ASN A 1 182 ? 11.942 -16.023 5.678 1.00 86.50 182 ASN A O 1
ATOM 1418 N N . TYR A 1 183 ? 10.139 -14.803 6.274 1.00 88.12 183 TYR A N 1
ATOM 1419 C CA . TYR A 1 183 ? 9.596 -15.813 7.189 1.00 88.12 183 TYR A CA 1
ATOM 1420 C C . TYR A 1 183 ? 9.254 -17.121 6.472 1.00 88.12 183 TYR A C 1
ATOM 1422 O O . TYR A 1 183 ? 9.518 -18.209 6.982 1.00 88.12 183 TYR A O 1
ATOM 1430 N N . THR A 1 184 ? 8.696 -17.012 5.271 1.00 90.62 184 THR A N 1
ATOM 1431 C CA . THR A 1 184 ? 8.224 -18.154 4.478 1.00 90.62 184 THR A CA 1
ATOM 1432 C C . THR A 1 184 ? 9.269 -18.694 3.504 1.00 90.62 184 THR A C 1
ATOM 1434 O O . THR A 1 184 ? 9.104 -19.798 2.989 1.00 90.62 184 THR A O 1
ATOM 1437 N N . ARG A 1 185 ? 10.358 -17.946 3.272 1.00 91.06 185 ARG A N 1
ATOM 1438 C CA . ARG A 1 185 ? 11.372 -18.211 2.234 1.00 91.06 185 ARG A CA 1
ATOM 1439 C C . ARG A 1 185 ? 10.785 -18.272 0.822 1.00 91.06 185 ARG A C 1
ATOM 1441 O O . ARG A 1 185 ? 11.331 -18.957 -0.043 1.00 91.06 185 ARG A O 1
ATOM 1448 N N . LEU A 1 186 ? 9.671 -17.584 0.602 1.00 91.38 186 LEU A N 1
ATOM 1449 C CA . LEU A 1 186 ? 9.087 -17.434 -0.722 1.00 91.38 186 LEU A CA 1
ATOM 1450 C C . LEU A 1 186 ? 9.913 -16.435 -1.543 1.00 91.38 186 LEU A C 1
ATOM 1452 O O . LEU A 1 186 ? 10.454 -15.481 -0.973 1.00 91.38 186 LEU A O 1
ATOM 1456 N N . PRO A 1 187 ? 10.036 -16.642 -2.866 1.00 90.00 187 PRO A N 1
ATOM 1457 C CA . PRO A 1 187 ? 10.616 -15.631 -3.738 1.00 90.00 187 PRO A CA 1
ATOM 1458 C C . PRO A 1 187 ? 9.747 -14.372 -3.697 1.00 90.00 187 PRO A C 1
ATOM 1460 O O . PRO A 1 187 ? 8.523 -14.466 -3.744 1.00 90.00 187 PRO A O 1
ATOM 1463 N N . PHE A 1 188 ? 10.386 -13.208 -3.588 1.00 89.44 188 PHE A N 1
ATOM 1464 C CA . PHE A 1 188 ? 9.679 -11.928 -3.636 1.00 89.44 188 PHE A CA 1
ATOM 1465 C C . PHE A 1 188 ? 9.264 -11.571 -5.066 1.00 89.44 188 PHE A C 1
ATOM 1467 O O . PHE A 1 188 ? 8.148 -11.132 -5.287 1.00 89.44 188 PHE A O 1
ATOM 1474 N N . ASP A 1 189 ? 10.157 -11.813 -6.023 1.00 92.06 189 ASP A N 1
ATOM 1475 C CA . ASP A 1 189 ? 9.931 -11.590 -7.447 1.00 92.06 189 ASP A CA 1
ATOM 1476 C C . ASP A 1 189 ? 9.868 -12.955 -8.142 1.00 92.06 189 ASP A C 1
ATOM 1478 O O . ASP A 1 189 ? 10.773 -13.788 -7.991 1.00 92.06 189 ASP A O 1
ATOM 1482 N N . ARG A 1 190 ? 8.759 -13.221 -8.840 1.00 90.75 190 ARG A N 1
ATOM 1483 C CA . ARG A 1 190 ? 8.512 -14.496 -9.535 1.00 90.75 190 ARG A CA 1
ATOM 1484 C C . ARG A 1 190 ? 8.704 -14.376 -11.042 1.00 90.75 190 ARG A C 1
ATOM 1486 O O . ARG A 1 190 ? 8.427 -15.337 -11.756 1.00 90.75 190 ARG A O 1
ATOM 1493 N N . PHE A 1 191 ? 9.185 -13.232 -11.528 1.00 93.81 191 PHE A N 1
ATOM 1494 C CA . PHE A 1 191 ? 9.242 -12.896 -12.944 1.00 93.81 191 PHE A CA 1
ATOM 1495 C C . PHE A 1 191 ? 9.909 -13.984 -13.781 1.00 93.81 191 PHE A C 1
ATOM 1497 O O . PHE A 1 191 ? 9.325 -14.451 -14.752 1.00 93.81 191 PHE A O 1
ATOM 1504 N N . TRP A 1 192 ? 11.086 -14.461 -13.370 1.00 92.25 192 TRP A N 1
ATOM 1505 C CA . TRP A 1 192 ? 11.807 -15.492 -14.122 1.00 92.25 192 TRP A CA 1
ATOM 1506 C C . TRP A 1 192 ? 11.121 -16.851 -14.121 1.00 92.25 192 TRP A C 1
ATOM 1508 O O . TRP A 1 192 ? 11.108 -17.503 -15.158 1.00 92.25 192 TRP A O 1
ATOM 1518 N N . ALA A 1 193 ? 10.513 -17.257 -13.003 1.00 89.12 193 ALA A N 1
ATOM 1519 C CA . ALA A 1 193 ? 9.762 -18.509 -12.957 1.00 89.12 193 ALA A CA 1
ATOM 1520 C C . ALA A 1 193 ? 8.580 -18.478 -13.938 1.00 89.12 193 ALA A C 1
ATOM 1522 O O . ALA A 1 193 ? 8.299 -19.468 -14.595 1.00 89.12 193 ALA A O 1
ATOM 1523 N N . GLU A 1 194 ? 7.924 -17.325 -14.071 1.00 89.56 194 GLU A N 1
ATOM 1524 C CA . GLU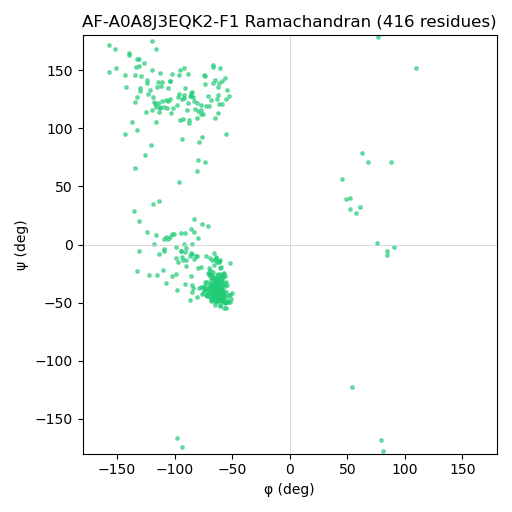 A 1 194 ? 6.785 -17.158 -14.974 1.00 89.56 194 GLU A CA 1
ATOM 1525 C C . GLU A 1 194 ? 7.219 -16.986 -16.440 1.00 89.56 194 GLU A C 1
ATOM 1527 O O . GLU A 1 194 ? 6.578 -17.501 -17.350 1.00 89.56 194 GLU A O 1
ATOM 1532 N N . VAL A 1 195 ? 8.320 -16.276 -16.696 1.00 90.31 195 VAL A N 1
ATOM 1533 C CA . VAL A 1 195 ? 8.798 -15.999 -18.057 1.00 90.31 195 VAL A CA 1
ATOM 1534 C C . VAL A 1 195 ? 9.498 -17.208 -18.692 1.00 90.31 195 VAL A C 1
ATOM 1536 O O . VAL A 1 195 ? 9.345 -17.435 -19.893 1.00 90.31 195 VAL A O 1
ATOM 1539 N N . GLU A 1 196 ? 10.250 -17.998 -17.922 1.00 90.38 196 GLU A N 1
ATOM 1540 C CA . GLU A 1 196 ? 10.924 -19.203 -18.432 1.00 90.38 196 GLU A CA 1
ATOM 1541 C C . GLU A 1 196 ? 9.931 -20.263 -18.925 1.00 90.38 196 GLU A C 1
ATOM 1543 O O . GLU A 1 196 ? 10.204 -20.939 -19.921 1.00 90.38 196 GLU A O 1
ATOM 1548 N N . ASP A 1 197 ? 8.768 -20.366 -18.275 1.00 86.44 197 ASP A N 1
ATOM 1549 C CA . ASP A 1 197 ? 7.710 -21.309 -18.647 1.00 86.44 197 ASP A CA 1
ATOM 1550 C C . ASP A 1 197 ? 7.111 -20.995 -20.032 1.00 86.44 197 ASP A C 1
ATOM 1552 O O . ASP A 1 197 ? 6.701 -21.905 -20.758 1.00 86.44 197 ASP A O 1
ATOM 1556 N N . ILE A 1 198 ? 7.100 -19.718 -20.432 1.00 89.38 198 ILE A N 1
ATOM 1557 C CA . ILE A 1 198 ? 6.462 -19.248 -21.674 1.00 89.38 198 ILE A CA 1
ATOM 1558 C C . ILE A 1 198 ? 7.454 -18.973 -22.811 1.00 89.38 198 ILE A C 1
ATOM 1560 O O . ILE A 1 198 ? 7.092 -19.085 -23.985 1.00 89.38 198 ILE A O 1
ATOM 1564 N N . ALA A 1 199 ? 8.703 -18.629 -22.493 1.00 90.38 199 ALA A N 1
ATOM 1565 C CA . ALA A 1 199 ? 9.767 -18.383 -23.463 1.00 90.38 199 ALA A CA 1
ATOM 1566 C C . ALA A 1 199 ? 11.115 -18.903 -22.936 1.00 90.38 199 ALA A C 1
ATOM 1568 O O . ALA A 1 199 ? 11.844 -18.176 -22.258 1.00 90.38 199 ALA A O 1
ATOM 1569 N N . PRO A 1 200 ? 11.507 -20.140 -23.298 1.00 89.69 200 PRO A N 1
ATOM 1570 C CA . PRO A 1 200 ? 12.769 -20.734 -22.848 1.00 89.69 200 PRO A CA 1
ATOM 1571 C C . PRO A 1 200 ? 14.030 -19.955 -23.266 1.00 89.69 200 PRO A C 1
ATOM 1573 O O . PRO A 1 200 ? 15.092 -20.126 -22.670 1.00 89.69 200 PRO A O 1
ATOM 1576 N N . ASP A 1 201 ? 13.932 -19.108 -24.295 1.00 92.62 201 ASP A N 1
ATOM 1577 C CA . ASP A 1 201 ? 14.997 -18.226 -24.785 1.00 92.62 201 ASP A CA 1
ATOM 1578 C C . ASP A 1 201 ? 14.980 -16.822 -24.148 1.00 92.62 201 ASP A C 1
ATOM 1580 O O . ASP A 1 201 ? 15.851 -15.999 -24.444 1.00 92.62 201 ASP A O 1
ATOM 1584 N N . ALA A 1 202 ? 14.041 -16.535 -23.237 1.00 90.81 202 ALA A N 1
ATOM 1585 C CA . ALA A 1 202 ? 13.866 -15.210 -22.641 1.00 90.81 202 ALA A CA 1
ATOM 1586 C C . ALA A 1 202 ? 15.135 -14.676 -21.966 1.00 90.81 202 ALA A C 1
ATOM 1588 O O . ALA A 1 202 ? 15.428 -13.487 -22.072 1.00 90.81 202 ALA A O 1
ATOM 1589 N N . HIS A 1 203 ? 15.935 -15.541 -21.337 1.00 90.56 203 HIS A N 1
ATOM 1590 C CA . HIS A 1 203 ? 17.224 -15.153 -20.746 1.00 90.56 203 HIS A CA 1
ATOM 1591 C C . HIS A 1 203 ? 18.160 -14.475 -21.747 1.00 90.56 203 HIS A C 1
ATOM 1593 O O . HIS A 1 203 ? 18.799 -13.477 -21.426 1.00 90.56 203 HIS A O 1
ATOM 1599 N N . GLU A 1 204 ? 18.278 -15.014 -22.961 1.00 93.38 204 GLU A N 1
ATOM 1600 C CA . GLU A 1 204 ? 19.145 -14.442 -23.998 1.00 93.38 204 GLU A CA 1
ATOM 1601 C C . GLU A 1 204 ? 18.590 -13.127 -24.546 1.00 93.38 204 GLU A C 1
ATOM 1603 O O . GLU A 1 204 ? 19.339 -12.167 -24.756 1.00 93.38 204 GLU A O 1
ATOM 1608 N N . ARG A 1 205 ? 17.268 -13.064 -24.687 1.00 94.06 205 ARG A N 1
ATOM 1609 C CA . ARG A 1 205 ? 16.533 -11.892 -25.160 1.00 94.06 205 ARG A CA 1
ATOM 1610 C C . ARG A 1 205 ? 16.661 -10.714 -24.195 1.00 94.06 205 ARG A C 1
ATOM 1612 O O . ARG A 1 205 ? 17.131 -9.646 -24.583 1.00 94.06 205 ARG A O 1
ATOM 1619 N N . PHE A 1 206 ? 16.377 -10.926 -22.910 1.00 93.25 206 PHE A N 1
ATOM 1620 C CA . PHE A 1 206 ? 16.565 -9.904 -21.877 1.00 93.25 206 PHE A CA 1
ATOM 1621 C C . PHE A 1 206 ? 18.024 -9.496 -21.724 1.00 93.25 206 PHE A C 1
ATOM 1623 O O . PHE A 1 206 ? 18.305 -8.307 -21.615 1.00 93.25 206 PHE A O 1
ATOM 1630 N N . ARG A 1 207 ? 18.971 -10.444 -21.759 1.00 91.94 207 ARG A N 1
ATOM 1631 C CA . ARG A 1 207 ? 20.401 -10.106 -21.715 1.00 91.94 207 ARG A CA 1
ATOM 1632 C C . ARG A 1 207 ? 20.797 -9.200 -22.875 1.00 91.94 207 ARG A C 1
ATOM 1634 O O . ARG A 1 207 ? 21.585 -8.283 -22.676 1.00 91.94 207 ARG A O 1
ATOM 1641 N N . THR A 1 208 ? 20.267 -9.446 -24.070 1.00 93.31 208 THR A N 1
ATOM 1642 C CA . THR A 1 208 ? 20.492 -8.570 -25.226 1.00 93.31 208 THR A CA 1
ATOM 1643 C C . THR A 1 208 ? 19.951 -7.169 -24.961 1.00 93.31 208 THR A C 1
ATOM 1645 O O . THR A 1 208 ? 20.695 -6.208 -25.122 1.00 93.31 208 THR A O 1
ATOM 1648 N N . LEU A 1 209 ? 18.707 -7.056 -24.482 1.00 93.38 209 LEU A N 1
ATOM 1649 C CA . LEU A 1 209 ? 18.092 -5.764 -24.163 1.00 93.38 209 LEU A CA 1
ATOM 1650 C C . LEU A 1 209 ? 18.832 -4.995 -23.062 1.00 93.38 209 LEU A C 1
ATOM 1652 O O . LEU A 1 209 ? 19.066 -3.805 -23.211 1.00 93.38 209 LEU A O 1
ATOM 1656 N N . MET A 1 210 ? 19.240 -5.653 -21.976 1.00 92.06 210 MET A N 1
ATOM 1657 C CA . MET A 1 210 ? 19.932 -4.994 -20.857 1.00 92.06 210 MET A CA 1
ATOM 1658 C C . MET A 1 210 ? 21.357 -4.539 -21.201 1.00 92.06 210 MET A C 1
ATOM 1660 O O . MET A 1 210 ? 21.903 -3.685 -20.509 1.00 92.06 210 MET A O 1
ATOM 1664 N N . ASN A 1 211 ? 21.971 -5.104 -22.245 1.00 91.19 211 ASN A N 1
ATOM 1665 C CA . ASN A 1 211 ? 23.275 -4.662 -22.751 1.00 91.19 211 ASN A CA 1
ATOM 1666 C C . ASN A 1 211 ? 23.161 -3.578 -23.834 1.00 91.19 211 ASN A C 1
ATOM 1668 O O . ASN A 1 211 ? 24.186 -3.096 -24.324 1.00 91.19 211 ASN A O 1
ATOM 1672 N N . ASP A 1 212 ? 21.944 -3.215 -24.235 1.00 93.19 212 ASP A N 1
ATOM 1673 C CA . ASP A 1 212 ? 21.703 -2.158 -25.204 1.00 93.19 212 ASP A CA 1
ATOM 1674 C C . ASP A 1 212 ? 21.744 -0.789 -24.496 1.00 93.19 212 ASP A C 1
ATOM 1676 O O . ASP A 1 212 ? 20.905 -0.526 -23.634 1.00 93.19 212 ASP A O 1
ATOM 1680 N N . PRO A 1 213 ? 22.697 0.103 -24.830 1.00 93.25 213 PRO A N 1
ATOM 1681 C CA . PRO A 1 213 ? 22.824 1.401 -24.169 1.00 93.25 213 PRO A CA 1
ATOM 1682 C C . PRO A 1 213 ? 21.655 2.356 -24.452 1.00 93.25 213 PRO A C 1
ATOM 1684 O O . PRO A 1 213 ? 21.545 3.373 -23.771 1.00 93.25 213 PRO A O 1
ATOM 1687 N N . ASP A 1 214 ? 20.809 2.059 -25.445 1.00 93.94 214 ASP A N 1
ATOM 1688 C CA . ASP A 1 214 ? 19.619 2.857 -25.751 1.00 93.94 214 ASP A CA 1
ATOM 1689 C C . ASP A 1 214 ? 18.399 2.452 -24.900 1.00 93.94 214 ASP A C 1
ATOM 1691 O O . ASP A 1 214 ? 17.358 3.108 -24.979 1.00 93.94 214 ASP A O 1
ATOM 1695 N N . ILE A 1 215 ? 18.494 1.371 -24.116 1.00 93.94 215 ILE A N 1
ATOM 1696 C CA . ILE A 1 215 ? 17.411 0.882 -23.259 1.00 93.94 215 ILE A CA 1
ATOM 1697 C C . ILE A 1 215 ? 17.622 1.373 -21.828 1.00 93.94 215 ILE A C 1
ATOM 1699 O O . ILE A 1 215 ? 18.609 1.044 -21.170 1.00 93.94 215 ILE A O 1
ATOM 1703 N N . ASP A 1 216 ? 16.649 2.125 -21.314 1.00 93.44 216 ASP A N 1
ATOM 1704 C CA . ASP A 1 216 ? 16.599 2.476 -19.899 1.00 93.44 216 ASP A CA 1
ATOM 1705 C C . ASP A 1 216 ? 16.139 1.256 -19.083 1.00 93.44 216 ASP A C 1
ATOM 1707 O O . ASP A 1 216 ? 14.994 0.803 -19.172 1.00 93.44 216 ASP A O 1
ATOM 1711 N N . ARG A 1 217 ? 17.050 0.710 -18.271 1.00 93.12 217 ARG A N 1
ATOM 1712 C CA . ARG A 1 217 ? 16.782 -0.453 -17.415 1.00 93.12 217 ARG A CA 1
ATOM 1713 C C . ARG A 1 217 ? 15.687 -0.187 -16.380 1.00 93.12 217 ARG A C 1
ATOM 1715 O O . ARG A 1 217 ? 14.920 -1.099 -16.077 1.00 93.12 217 ARG A O 1
ATOM 1722 N N . HIS A 1 218 ? 15.602 1.029 -15.842 1.00 92.38 218 HIS A N 1
ATOM 1723 C CA . HIS A 1 218 ? 14.564 1.381 -14.880 1.00 92.38 218 HIS A CA 1
ATOM 1724 C C . HIS A 1 218 ? 13.196 1.440 -15.561 1.00 92.38 218 HIS A C 1
ATOM 1726 O O . HIS A 1 218 ? 12.247 0.850 -15.049 1.00 92.38 218 HIS A O 1
ATOM 1732 N N . GLU A 1 219 ? 13.098 2.066 -16.739 1.00 95.25 219 GLU A N 1
ATOM 1733 C CA . GLU A 1 219 ? 11.857 2.054 -17.525 1.00 95.25 219 GLU A CA 1
ATOM 1734 C C . GLU A 1 219 ? 11.421 0.619 -17.844 1.00 95.25 219 GLU A C 1
ATOM 1736 O O . GLU A 1 219 ? 10.255 0.275 -17.651 1.00 95.25 219 GLU A O 1
ATOM 1741 N N . LEU A 1 220 ? 12.364 -0.236 -18.257 1.00 95.88 220 LEU A N 1
ATOM 1742 C CA . LEU A 1 220 ? 12.108 -1.645 -18.544 1.00 95.88 220 LEU A CA 1
ATOM 1743 C C . LEU A 1 220 ? 11.568 -2.386 -17.309 1.00 95.88 220 LEU A C 1
ATOM 1745 O O . LEU A 1 220 ? 10.553 -3.080 -17.403 1.00 95.88 220 LEU A O 1
ATOM 1749 N N . ALA A 1 221 ? 12.210 -2.218 -16.147 1.00 96.12 221 ALA A N 1
ATOM 1750 C CA . ALA A 1 221 ? 11.762 -2.808 -14.886 1.00 96.12 221 ALA A CA 1
ATOM 1751 C C . ALA A 1 221 ? 10.349 -2.332 -14.516 1.00 96.12 221 ALA A C 1
ATOM 1753 O O . ALA A 1 221 ? 9.481 -3.152 -14.221 1.00 96.12 221 ALA A O 1
ATOM 1754 N N . VAL A 1 222 ? 10.083 -1.024 -14.607 1.00 96.06 222 VAL A N 1
ATOM 1755 C CA . VAL A 1 222 ? 8.753 -0.457 -14.349 1.00 96.06 222 VAL A CA 1
ATOM 1756 C C . VAL A 1 222 ? 7.731 -1.026 -15.334 1.00 96.06 222 VAL A C 1
ATOM 1758 O O . VAL A 1 222 ? 6.667 -1.466 -14.914 1.00 96.06 222 VAL A O 1
ATOM 1761 N N . ALA A 1 223 ? 8.030 -1.089 -16.630 1.00 97.31 223 ALA A N 1
ATOM 1762 C CA . ALA A 1 223 ? 7.095 -1.582 -17.637 1.00 97.31 223 ALA A CA 1
ATOM 1763 C C . ALA A 1 223 ? 6.634 -3.021 -17.357 1.00 97.31 223 ALA A C 1
ATOM 1765 O O . ALA A 1 223 ? 5.431 -3.290 -17.370 1.00 97.31 223 ALA A O 1
ATOM 1766 N N . PHE A 1 224 ? 7.565 -3.926 -17.038 1.00 96.88 224 PHE A N 1
ATOM 1767 C CA . PHE A 1 224 ? 7.232 -5.314 -16.705 1.00 96.88 224 PHE A CA 1
ATOM 1768 C C . PHE A 1 224 ? 6.537 -5.453 -15.346 1.00 96.88 224 PHE A C 1
ATOM 1770 O O . PHE A 1 224 ? 5.563 -6.198 -15.240 1.00 96.88 224 PHE A O 1
ATOM 1777 N N . GLN A 1 225 ? 6.969 -4.708 -14.326 1.00 95.81 225 GLN A N 1
ATOM 1778 C CA . GLN A 1 225 ? 6.319 -4.705 -13.012 1.00 95.81 225 GLN A CA 1
ATOM 1779 C C . GLN A 1 225 ? 4.865 -4.230 -13.113 1.00 95.81 225 GLN A C 1
ATOM 1781 O O . GLN A 1 225 ? 3.955 -4.810 -12.520 1.00 95.81 225 GLN A O 1
ATOM 1786 N N . ARG A 1 226 ? 4.607 -3.191 -13.913 1.00 94.94 226 ARG A N 1
ATOM 1787 C CA . ARG A 1 226 ? 3.273 -2.599 -14.039 1.00 94.94 226 ARG A CA 1
ATOM 1788 C C . ARG A 1 226 ? 2.260 -3.534 -14.696 1.00 94.94 226 ARG A C 1
ATOM 1790 O O . ARG A 1 226 ? 1.072 -3.431 -14.392 1.00 94.94 226 ARG A O 1
ATOM 1797 N N . GLN A 1 227 ? 2.690 -4.515 -15.490 1.00 95.12 227 GLN A N 1
ATOM 1798 C CA . GLN A 1 227 ? 1.782 -5.548 -16.002 1.00 95.12 227 GLN A CA 1
ATOM 1799 C C . GLN A 1 227 ? 1.080 -6.325 -14.875 1.00 95.12 227 GLN A C 1
ATOM 1801 O O . GLN A 1 227 ? -0.067 -6.720 -15.057 1.00 95.12 227 GLN A O 1
ATOM 1806 N N . ASN A 1 228 ? 1.689 -6.439 -13.686 1.00 92.81 228 ASN A N 1
ATOM 1807 C CA . ASN A 1 228 ? 1.081 -7.081 -12.512 1.00 92.81 228 ASN A CA 1
ATOM 1808 C C . ASN A 1 228 ? -0.184 -6.358 -11.992 1.00 92.81 228 ASN A C 1
ATOM 1810 O O . ASN A 1 228 ? -0.935 -6.934 -11.206 1.00 92.81 228 ASN A O 1
ATOM 1814 N N . PHE A 1 229 ? -0.431 -5.112 -12.416 1.00 91.00 229 PHE A N 1
ATOM 1815 C CA . PHE A 1 229 ? -1.582 -4.304 -11.990 1.00 91.00 229 PHE A CA 1
ATOM 1816 C C . PHE A 1 229 ? -2.568 -3.977 -13.122 1.00 91.00 229 PHE A C 1
ATOM 1818 O O . PHE A 1 229 ? -3.736 -3.702 -12.841 1.00 91.00 229 PHE A O 1
ATOM 1825 N N . PHE A 1 230 ? -2.102 -3.951 -14.376 1.00 92.38 230 PHE A N 1
ATOM 1826 C CA . PHE A 1 230 ? -2.880 -3.475 -15.533 1.00 92.38 230 PHE A CA 1
ATOM 1827 C C . PHE A 1 230 ? -3.219 -4.558 -16.553 1.00 92.38 230 PHE A C 1
ATOM 1829 O O . PHE A 1 230 ? -4.008 -4.293 -17.458 1.00 92.38 230 PHE A O 1
ATOM 1836 N N . VAL A 1 231 ? -2.656 -5.756 -16.410 1.00 91.94 231 VAL A N 1
ATOM 1837 C CA . VAL A 1 231 ? -2.951 -6.901 -17.271 1.00 91.94 231 VAL A CA 1
ATOM 1838 C C . VAL A 1 231 ? -3.620 -7.978 -16.428 1.00 91.94 231 VAL A C 1
ATOM 1840 O O . VAL A 1 231 ? -3.208 -8.233 -15.295 1.00 91.94 231 VAL A O 1
ATOM 1843 N N . THR A 1 232 ? -4.682 -8.582 -16.958 1.00 89.81 232 THR A N 1
ATOM 1844 C CA . THR A 1 232 ? -5.376 -9.673 -16.267 1.00 89.81 232 THR A CA 1
ATOM 1845 C C . THR A 1 232 ? -4.468 -10.907 -16.171 1.00 89.81 232 THR A C 1
ATO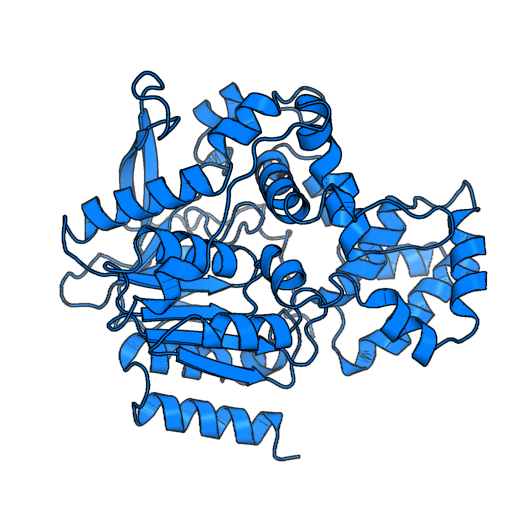M 1847 O O . THR A 1 232 ? -3.596 -11.082 -17.029 1.00 89.81 232 THR A O 1
ATOM 1850 N N . PRO A 1 233 ? -4.640 -11.778 -15.156 1.00 87.94 233 PRO A N 1
ATOM 1851 C CA . PRO A 1 233 ? -3.830 -12.990 -15.028 1.00 87.94 233 PRO A CA 1
ATOM 1852 C C . PRO A 1 233 ? -3.768 -13.837 -16.311 1.00 87.94 233 PRO A C 1
ATOM 1854 O O . PRO A 1 233 ? -2.677 -14.246 -16.703 1.00 87.94 233 PRO A O 1
ATOM 1857 N N . ASP A 1 234 ? -4.896 -14.002 -17.010 1.00 89.31 234 ASP A N 1
ATOM 1858 C CA . ASP A 1 234 ? -5.009 -14.821 -18.229 1.00 89.31 234 ASP A CA 1
ATOM 1859 C C . ASP A 1 234 ? -4.278 -14.235 -19.450 1.00 89.31 234 ASP A C 1
ATOM 1861 O O . ASP A 1 234 ? -3.878 -14.964 -20.359 1.00 89.31 234 ASP A O 1
ATOM 1865 N N . GLU A 1 235 ? -4.096 -12.914 -19.497 1.00 92.81 235 GLU A N 1
ATOM 1866 C CA . GLU A 1 235 ? -3.468 -12.214 -20.627 1.00 92.81 235 GLU A CA 1
ATOM 1867 C C . GLU A 1 235 ? -1.976 -11.929 -20.390 1.00 92.81 235 GLU A C 1
ATOM 1869 O O . GLU A 1 235 ? -1.240 -11.604 -21.328 1.00 92.81 235 GLU A O 1
ATOM 1874 N N . ARG A 1 236 ? -1.515 -12.052 -19.139 1.00 91.88 236 ARG A N 1
ATOM 1875 C CA . ARG A 1 236 ? -0.203 -11.576 -18.682 1.00 91.88 236 ARG A CA 1
ATOM 1876 C C . ARG A 1 236 ? 0.966 -12.176 -19.454 1.00 91.88 236 ARG A C 1
ATOM 1878 O O . ARG A 1 236 ? 1.895 -11.454 -19.814 1.00 91.88 236 ARG A O 1
ATOM 1885 N N . ASP A 1 237 ? 0.918 -13.469 -19.738 1.00 93.25 237 ASP A N 1
ATOM 1886 C CA . ASP A 1 237 ? 2.006 -14.174 -20.415 1.00 93.25 237 ASP A CA 1
ATOM 1887 C C . ASP A 1 237 ? 2.173 -13.708 -21.865 1.00 93.25 237 ASP A C 1
ATOM 1889 O O . ASP A 1 237 ? 3.273 -13.348 -22.299 1.00 93.25 237 ASP A O 1
ATOM 1893 N N . ALA A 1 238 ? 1.064 -13.640 -22.606 1.00 94.81 238 ALA A N 1
ATOM 1894 C CA . ALA A 1 238 ? 1.060 -13.135 -23.974 1.00 94.81 238 ALA A CA 1
ATOM 1895 C C . ALA A 1 238 ? 1.546 -11.680 -24.023 1.00 94.81 238 ALA A C 1
ATOM 1897 O O . ALA A 1 238 ? 2.337 -11.310 -24.895 1.00 94.81 238 ALA A O 1
ATOM 1898 N N . GLU A 1 239 ? 1.122 -10.871 -23.055 1.00 96.38 239 GLU A N 1
ATOM 1899 C CA . GLU A 1 239 ? 1.437 -9.452 -23.014 1.00 96.38 239 GLU A CA 1
ATOM 1900 C C . GLU A 1 239 ? 2.895 -9.168 -22.609 1.00 96.38 239 GLU A C 1
ATOM 1902 O O . GLU A 1 239 ? 3.522 -8.244 -23.137 1.00 96.38 239 GLU A O 1
ATOM 1907 N N . ARG A 1 240 ? 3.501 -10.004 -21.758 1.00 95.50 240 ARG A N 1
ATOM 1908 C CA . ARG A 1 240 ? 4.949 -9.982 -21.477 1.00 95.50 240 ARG A CA 1
ATOM 1909 C C . ARG A 1 240 ? 5.777 -10.268 -22.719 1.00 95.50 240 ARG A C 1
ATOM 1911 O O . ARG A 1 240 ? 6.710 -9.524 -23.023 1.00 95.50 240 ARG A O 1
ATOM 1918 N N . LEU A 1 241 ? 5.426 -11.315 -23.468 1.00 95.62 241 LEU A N 1
ATOM 1919 C CA . LEU A 1 241 ? 6.127 -11.649 -24.711 1.00 95.62 241 LEU A CA 1
ATOM 1920 C C . LEU A 1 241 ? 5.935 -10.579 -25.778 1.00 95.62 241 LEU A C 1
ATOM 1922 O O . LEU A 1 241 ? 6.871 -10.293 -26.534 1.00 95.62 241 LEU A O 1
ATOM 1926 N N . ARG A 1 242 ? 4.746 -9.968 -25.829 1.00 97.25 242 ARG A N 1
ATOM 1927 C CA . ARG A 1 242 ? 4.479 -8.827 -26.701 1.00 97.25 242 ARG A CA 1
ATOM 1928 C C . ARG A 1 242 ? 5.409 -7.674 -26.353 1.00 97.25 242 ARG A C 1
ATOM 1930 O O . ARG A 1 242 ? 6.134 -7.237 -27.237 1.00 97.25 242 ARG A O 1
ATOM 1937 N N . LEU A 1 243 ? 5.468 -7.261 -25.084 1.00 97.44 243 LEU A N 1
ATOM 1938 C CA . LEU A 1 243 ? 6.324 -6.160 -24.627 1.00 97.44 243 LEU A CA 1
ATOM 1939 C C . LEU A 1 243 ? 7.802 -6.422 -24.944 1.00 97.44 243 LEU A C 1
ATOM 1941 O O . LEU A 1 243 ? 8.456 -5.578 -25.554 1.00 97.44 243 LEU A O 1
ATOM 1945 N N . LEU A 1 244 ? 8.298 -7.618 -24.606 1.00 96.19 244 LEU A N 1
ATOM 1946 C CA . LEU A 1 244 ? 9.669 -8.045 -24.897 1.00 96.19 244 LEU A CA 1
ATOM 1947 C C . LEU A 1 244 ? 9.989 -7.927 -26.396 1.00 96.19 244 LEU A C 1
ATOM 1949 O O . LEU A 1 244 ? 10.985 -7.322 -26.786 1.00 96.19 244 LEU A O 1
ATOM 1953 N N . THR A 1 245 ? 9.106 -8.454 -27.244 1.00 96.81 245 THR A N 1
ATOM 1954 C CA . THR A 1 245 ? 9.274 -8.423 -28.704 1.00 96.81 245 THR A CA 1
ATOM 1955 C C . THR A 1 245 ? 9.221 -6.998 -29.261 1.00 96.81 245 THR A C 1
ATOM 1957 O O . THR A 1 245 ? 9.917 -6.685 -30.228 1.00 96.81 245 THR A O 1
ATOM 1960 N N . THR A 1 246 ? 8.390 -6.128 -28.685 1.00 98.00 246 THR A N 1
ATOM 1961 C CA . THR A 1 246 ? 8.283 -4.726 -29.101 1.00 98.00 246 THR A CA 1
ATOM 1962 C C . THR A 1 246 ? 9.577 -3.963 -28.801 1.00 98.00 246 THR A C 1
ATOM 1964 O O . THR A 1 246 ? 10.061 -3.237 -29.674 1.00 98.00 246 THR A O 1
ATOM 1967 N N . TYR A 1 247 ? 10.186 -4.192 -27.629 1.00 97.00 247 TYR A N 1
ATOM 1968 C CA . TYR A 1 247 ? 11.504 -3.640 -27.294 1.00 97.00 247 TYR A CA 1
ATOM 1969 C C . TYR A 1 247 ? 12.583 -4.106 -28.282 1.00 97.00 247 TYR A C 1
ATOM 1971 O O . TYR A 1 247 ? 13.295 -3.278 -28.846 1.00 97.00 247 TYR A O 1
ATOM 1979 N N . GLU A 1 248 ? 12.654 -5.405 -28.583 1.00 95.75 248 GLU A N 1
ATOM 1980 C CA . GLU A 1 248 ? 13.643 -5.955 -29.528 1.00 95.75 248 GLU A CA 1
ATOM 1981 C C . GLU A 1 248 ? 13.510 -5.389 -30.946 1.00 95.75 248 GLU A C 1
ATOM 1983 O O . GLU A 1 248 ? 14.504 -5.183 -31.644 1.00 95.75 248 GLU A O 1
ATOM 1988 N N . LYS A 1 249 ? 12.276 -5.132 -31.391 1.00 97.00 249 LYS A N 1
ATOM 1989 C CA . LYS A 1 249 ? 11.996 -4.556 -32.713 1.00 97.00 249 LYS A CA 1
ATOM 1990 C C . LYS A 1 249 ? 12.181 -3.042 -32.769 1.00 97.00 249 LYS A C 1
ATOM 1992 O O . LYS A 1 249 ? 12.148 -2.493 -33.870 1.00 97.00 249 LYS A O 1
ATOM 1997 N N . ARG A 1 250 ? 12.361 -2.378 -31.621 1.00 95.44 250 ARG A N 1
ATOM 1998 C CA . ARG A 1 250 ? 12.399 -0.913 -31.491 1.00 95.44 250 ARG A CA 1
ATOM 1999 C C . ARG A 1 250 ? 11.174 -0.239 -32.123 1.00 95.44 250 ARG A C 1
ATOM 2001 O O . ARG A 1 250 ? 11.282 0.793 -32.787 1.00 95.44 250 ARG A O 1
ATOM 2008 N N . ASP A 1 251 ? 10.002 -0.841 -31.934 1.00 97.69 251 ASP A N 1
ATOM 2009 C CA . ASP A 1 251 ? 8.735 -0.293 -32.421 1.00 97.69 251 ASP A CA 1
ATOM 2010 C C . ASP A 1 251 ? 8.258 0.820 -31.478 1.00 97.69 251 ASP A C 1
ATOM 2012 O O . ASP A 1 251 ? 7.552 0.582 -30.500 1.00 97.69 251 ASP A O 1
ATOM 2016 N N . ALA A 1 252 ? 8.712 2.046 -31.744 1.00 96.69 252 ALA A N 1
ATOM 2017 C CA . ALA A 1 252 ? 8.499 3.190 -30.861 1.00 96.69 252 ALA A CA 1
ATOM 2018 C C . ALA A 1 252 ? 7.017 3.564 -30.677 1.00 96.69 252 ALA A C 1
ATOM 2020 O O . ALA A 1 252 ? 6.637 4.012 -29.597 1.00 96.69 252 ALA A O 1
ATOM 2021 N N . GLU A 1 253 ? 6.183 3.389 -31.708 1.00 98.12 253 GLU A N 1
ATOM 2022 C CA . GLU A 1 253 ? 4.749 3.701 -31.631 1.00 98.12 253 GLU A CA 1
ATOM 2023 C C . GLU A 1 253 ? 4.047 2.715 -30.696 1.00 98.12 253 GLU A C 1
ATOM 2025 O O . GLU A 1 253 ? 3.364 3.124 -29.755 1.00 98.12 253 GLU A O 1
ATOM 2030 N N . MET A 1 254 ? 4.301 1.421 -30.898 1.0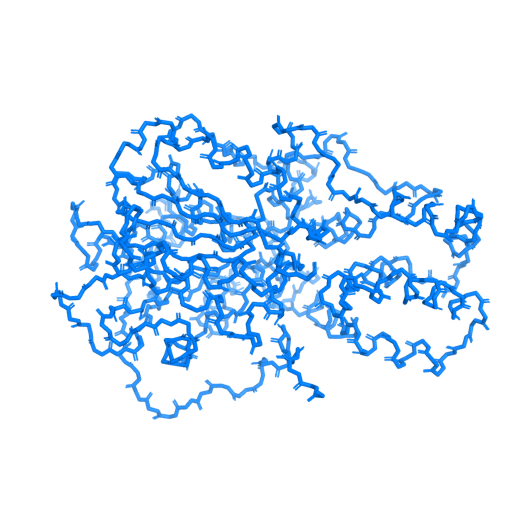0 98.12 254 MET A N 1
ATOM 2031 C CA . MET A 1 254 ? 3.733 0.377 -30.056 1.00 98.12 254 MET A CA 1
ATOM 2032 C C . MET A 1 254 ? 4.273 0.438 -28.620 1.00 98.12 254 MET A C 1
ATOM 2034 O O . MET A 1 254 ? 3.506 0.264 -27.675 1.00 98.12 254 MET A O 1
ATOM 2038 N N . LEU A 1 255 ? 5.566 0.729 -28.421 1.00 97.75 255 LEU A N 1
ATOM 2039 C CA . LEU A 1 255 ? 6.119 0.935 -27.076 1.00 97.75 255 LEU A CA 1
ATOM 2040 C C . LEU A 1 255 ? 5.414 2.090 -26.366 1.00 97.75 255 LEU A C 1
ATOM 2042 O O . LEU A 1 255 ? 4.979 1.921 -25.232 1.00 97.75 255 LEU A O 1
ATOM 2046 N N . ALA A 1 256 ? 5.238 3.238 -27.024 1.00 97.81 256 ALA A N 1
ATOM 2047 C CA . ALA A 1 256 ? 4.555 4.379 -26.420 1.00 97.81 256 ALA A CA 1
ATOM 2048 C C . ALA A 1 256 ? 3.105 4.046 -26.017 1.00 97.81 256 ALA A C 1
ATOM 2050 O O . ALA A 1 256 ? 2.660 4.444 -24.935 1.00 97.81 256 ALA A O 1
ATOM 2051 N N . GLU A 1 257 ? 2.383 3.289 -26.850 1.00 98.00 257 GLU A N 1
ATOM 2052 C CA . GLU A 1 257 ? 1.039 2.789 -26.536 1.00 98.00 257 GLU A CA 1
ATOM 2053 C C . GLU A 1 257 ? 1.050 1.884 -25.293 1.00 98.00 257 GLU A C 1
ATOM 2055 O O . GLU A 1 257 ? 0.308 2.134 -24.338 1.00 98.00 257 GLU A O 1
ATOM 2060 N N . MET A 1 258 ? 1.925 0.874 -25.267 1.00 98.00 258 MET A N 1
ATOM 2061 C CA . MET A 1 258 ? 2.023 -0.095 -24.169 1.00 98.00 258 MET A CA 1
ATOM 2062 C C . MET A 1 258 ? 2.438 0.569 -22.853 1.00 98.00 258 MET A C 1
ATOM 2064 O O . MET A 1 258 ? 1.789 0.379 -21.826 1.00 98.00 258 MET A O 1
ATOM 2068 N N . LEU A 1 259 ? 3.476 1.407 -22.878 1.00 97.25 259 LEU A N 1
ATOM 2069 C CA . LEU A 1 259 ? 3.956 2.130 -21.700 1.00 97.25 259 LEU A CA 1
ATOM 2070 C C . LEU A 1 259 ? 2.877 3.058 -21.132 1.00 97.25 259 LEU A C 1
ATOM 2072 O O . LEU A 1 259 ? 2.723 3.154 -19.913 1.00 97.25 259 LEU A O 1
ATOM 2076 N N . THR A 1 260 ? 2.080 3.692 -21.996 1.00 96.56 260 THR A N 1
ATOM 2077 C CA . THR A 1 260 ? 0.923 4.490 -21.569 1.00 96.56 260 THR A CA 1
ATOM 2078 C C . THR A 1 260 ? -0.146 3.613 -20.917 1.00 96.56 260 THR A C 1
ATOM 2080 O O . THR A 1 260 ? -0.664 3.981 -19.861 1.00 96.56 260 THR A O 1
ATOM 2083 N N . ALA A 1 261 ? -0.457 2.447 -21.493 1.00 95.69 261 ALA A N 1
ATOM 2084 C CA . ALA A 1 261 ? -1.439 1.516 -20.937 1.00 95.69 261 ALA A CA 1
ATOM 2085 C C . ALA A 1 261 ? -1.039 1.004 -19.539 1.00 95.69 261 ALA A C 1
ATOM 2087 O O . ALA A 1 261 ? -1.891 0.893 -18.657 1.00 95.69 261 ALA A O 1
ATOM 2088 N N . TYR A 1 262 ? 0.256 0.780 -19.300 1.00 95.81 262 TYR A N 1
ATOM 2089 C CA . TYR A 1 262 ? 0.794 0.368 -17.993 1.00 95.81 262 TYR A CA 1
ATOM 2090 C C . TYR A 1 262 ? 1.082 1.530 -17.035 1.00 95.81 262 TYR A C 1
ATOM 2092 O O . TYR A 1 262 ? 1.526 1.332 -15.898 1.00 95.81 262 TYR A O 1
ATOM 2100 N N . GLN A 1 263 ? 0.818 2.756 -17.480 1.00 94.94 263 GLN A N 1
ATOM 2101 C CA . GLN A 1 263 ? 1.062 3.992 -16.750 1.00 94.94 263 GLN A CA 1
ATOM 2102 C C . GLN A 1 263 ? 2.539 4.243 -16.383 1.00 94.94 263 GLN A C 1
ATOM 2104 O O . GLN A 1 263 ? 2.824 4.840 -15.342 1.00 94.94 263 GLN A O 1
ATOM 2109 N N . VAL A 1 264 ? 3.488 3.800 -17.213 1.00 96.00 264 VAL A N 1
ATOM 2110 C CA . VAL A 1 264 ? 4.928 4.020 -16.976 1.00 96.00 264 VAL A CA 1
ATOM 2111 C C . VAL A 1 264 ? 5.283 5.515 -16.957 1.00 96.00 264 VAL A C 1
ATOM 2113 O O . VAL A 1 264 ? 5.935 5.941 -16.003 1.00 96.00 264 VAL A O 1
ATOM 2116 N N . PRO A 1 265 ? 4.801 6.364 -17.893 1.00 95.75 265 PRO A N 1
ATOM 2117 C CA . PRO A 1 265 ? 5.078 7.801 -17.834 1.00 95.75 265 PRO A CA 1
ATOM 2118 C C . PRO A 1 265 ? 4.520 8.479 -16.578 1.00 95.75 265 PRO A C 1
ATOM 2120 O O . PRO A 1 265 ? 5.128 9.404 -16.045 1.00 95.75 265 PRO A O 1
ATOM 2123 N N . GLN A 1 266 ? 3.364 8.027 -16.082 1.00 92.75 266 GLN A N 1
ATOM 2124 C CA . GLN A 1 266 ? 2.773 8.549 -14.853 1.00 92.75 266 GLN A CA 1
ATOM 2125 C C . GLN A 1 266 ? 3.614 8.152 -13.640 1.00 92.75 266 GLN A C 1
ATOM 2127 O O . GLN A 1 266 ? 3.817 8.996 -12.773 1.00 92.75 266 GLN A O 1
ATOM 2132 N N . MET A 1 267 ? 4.130 6.918 -13.590 1.00 91.25 267 MET A N 1
ATOM 2133 C CA . MET A 1 267 ? 5.070 6.505 -12.542 1.00 91.25 267 MET A CA 1
ATOM 2134 C C . MET A 1 267 ? 6.345 7.347 -12.573 1.00 91.25 267 MET A C 1
ATOM 2136 O O . MET A 1 267 ? 6.749 7.845 -11.532 1.00 91.25 267 MET A O 1
ATOM 2140 N N . ALA A 1 268 ? 6.915 7.608 -13.752 1.00 93.06 268 ALA A N 1
ATOM 2141 C CA . ALA A 1 268 ? 8.081 8.483 -13.876 1.00 93.06 268 ALA A CA 1
ATOM 2142 C C . ALA A 1 268 ? 7.788 9.921 -13.402 1.00 93.06 268 ALA A C 1
ATOM 2144 O O . ALA A 1 268 ? 8.587 10.516 -12.681 1.00 93.06 268 ALA A O 1
ATOM 2145 N N . ALA A 1 269 ? 6.626 10.478 -13.764 1.00 93.19 269 ALA A N 1
ATOM 2146 C CA . ALA A 1 269 ? 6.204 11.801 -13.302 1.00 93.19 269 ALA A CA 1
ATOM 2147 C C . ALA A 1 269 ? 5.981 11.843 -11.782 1.00 93.19 269 ALA A C 1
ATOM 2149 O O . ALA A 1 269 ? 6.322 12.828 -11.131 1.00 93.19 269 ALA A O 1
ATOM 2150 N N . PHE A 1 270 ? 5.423 10.772 -11.221 1.00 90.75 270 PHE A N 1
ATOM 2151 C CA . PHE A 1 270 ? 5.243 10.608 -9.788 1.00 90.75 270 PHE A CA 1
ATOM 2152 C C . PHE A 1 270 ? 6.588 10.512 -9.055 1.00 90.75 270 PHE A C 1
ATOM 2154 O O . PHE A 1 270 ? 6.817 11.269 -8.115 1.00 90.75 270 PHE A O 1
ATOM 2161 N N . ASP A 1 271 ? 7.498 9.660 -9.527 1.00 90.25 271 ASP A N 1
ATOM 2162 C CA . ASP A 1 271 ? 8.829 9.461 -8.947 1.00 90.25 271 ASP A CA 1
ATOM 2163 C C . ASP A 1 271 ? 9.692 10.725 -9.006 1.00 90.25 271 ASP A C 1
ATOM 2165 O O . ASP A 1 271 ? 10.592 10.887 -8.182 1.00 90.25 271 ASP A O 1
ATOM 2169 N N . ALA A 1 272 ? 9.434 11.619 -9.962 1.00 91.94 272 ALA A N 1
ATOM 2170 C CA . ALA A 1 272 ? 10.093 12.918 -10.069 1.00 91.94 272 ALA A CA 1
ATOM 2171 C C . ALA A 1 272 ? 9.462 14.002 -9.174 1.00 91.94 272 ALA A C 1
ATOM 2173 O O . ALA A 1 272 ? 10.045 15.073 -9.012 1.00 91.94 272 ALA A O 1
ATOM 2174 N N . ALA A 1 273 ? 8.279 13.758 -8.606 1.00 91.56 273 ALA A N 1
ATOM 2175 C CA . ALA A 1 273 ? 7.549 14.738 -7.813 1.00 91.56 273 ALA A CA 1
ATOM 2176 C C . ALA A 1 273 ? 7.807 14.566 -6.301 1.00 91.56 273 ALA A C 1
ATOM 2178 O O . ALA A 1 273 ? 7.883 13.430 -5.821 1.00 91.56 273 ALA A O 1
ATOM 2179 N N . PRO A 1 274 ? 7.833 15.662 -5.511 1.00 90.69 274 PRO A N 1
ATOM 2180 C CA . PRO A 1 274 ? 8.045 15.614 -4.054 1.00 90.69 274 PRO A CA 1
ATOM 2181 C C . PRO A 1 274 ? 7.039 14.733 -3.308 1.00 90.69 274 PRO A C 1
ATOM 2183 O O . PRO A 1 274 ? 7.352 14.135 -2.284 1.00 90.69 274 PRO A O 1
ATOM 2186 N N . ILE A 1 275 ? 5.834 14.584 -3.863 1.00 89.50 275 ILE A N 1
ATOM 2187 C CA . ILE A 1 275 ? 4.788 13.712 -3.323 1.00 89.50 275 ILE A CA 1
ATOM 2188 C C . ILE A 1 275 ? 5.187 12.225 -3.273 1.00 89.50 275 ILE A C 1
ATOM 2190 O O . ILE A 1 275 ? 4.531 11.457 -2.574 1.00 89.50 275 ILE A O 1
ATOM 2194 N N . SER A 1 276 ? 6.257 11.810 -3.964 1.00 92.31 276 SER A N 1
ATOM 2195 C CA . SER A 1 276 ? 6.794 10.446 -3.870 1.00 92.31 276 SER A CA 1
ATOM 2196 C C . SER A 1 276 ? 7.797 10.231 -2.735 1.00 92.31 276 SER A C 1
ATOM 2198 O O . SER A 1 276 ? 8.111 9.079 -2.434 1.00 92.31 276 SER A O 1
ATOM 2200 N N . ILE A 1 277 ? 8.268 11.281 -2.050 1.00 94.38 277 ILE A N 1
ATOM 2201 C CA . ILE A 1 277 ? 9.247 11.157 -0.954 1.00 94.38 277 ILE A CA 1
ATOM 2202 C C . ILE A 1 277 ? 8.782 10.164 0.139 1.00 94.38 277 ILE A C 1
ATOM 2204 O O . ILE A 1 277 ? 9.531 9.230 0.443 1.00 94.38 277 ILE A O 1
ATOM 2208 N N . PRO A 1 278 ? 7.549 10.248 0.679 1.00 93.38 278 PRO A N 1
ATOM 2209 C CA . PRO A 1 278 ? 7.053 9.269 1.653 1.00 93.38 278 PRO A CA 1
ATOM 2210 C C . PRO A 1 278 ? 6.940 7.853 1.080 1.00 93.38 278 PRO A C 1
ATOM 2212 O O . PRO A 1 278 ? 7.178 6.871 1.781 1.00 93.38 278 PRO A O 1
ATOM 2215 N N . SER A 1 279 ? 6.612 7.721 -0.207 1.00 92.88 279 SER A N 1
ATOM 2216 C CA . SER A 1 279 ? 6.537 6.414 -0.866 1.00 92.88 279 SER A CA 1
ATOM 2217 C C . SER A 1 279 ? 7.910 5.760 -0.989 1.00 92.88 279 SER A C 1
ATOM 2219 O O . SER A 1 279 ? 8.015 4.547 -0.841 1.00 92.88 279 SER A O 1
ATOM 2221 N N . ARG A 1 280 ? 8.975 6.544 -1.192 1.00 94.69 280 ARG A N 1
ATOM 2222 C CA . ARG A 1 280 ? 10.359 6.043 -1.204 1.00 94.69 280 ARG A CA 1
ATOM 2223 C C . ARG A 1 280 ? 10.812 5.577 0.178 1.00 94.69 280 ARG A C 1
ATOM 2225 O O . ARG A 1 280 ? 11.479 4.549 0.270 1.00 94.69 280 ARG A O 1
ATOM 2232 N N . VAL A 1 281 ? 10.391 6.267 1.243 1.00 94.88 281 VAL A N 1
ATOM 2233 C CA . VAL A 1 281 ? 10.577 5.801 2.631 1.00 94.88 281 VAL A CA 1
ATOM 2234 C C . VAL A 1 281 ? 9.879 4.457 2.840 1.00 94.88 281 VAL A C 1
ATOM 2236 O O . VAL A 1 281 ? 10.506 3.512 3.314 1.00 94.88 281 VAL A O 1
ATOM 2239 N N . ARG A 1 282 ? 8.628 4.315 2.390 1.00 93.38 282 ARG A N 1
ATOM 2240 C CA . ARG A 1 282 ? 7.898 3.043 2.492 1.00 93.38 282 ARG A CA 1
ATOM 2241 C C . ARG A 1 282 ? 8.541 1.911 1.679 1.00 93.38 282 ARG A C 1
ATOM 2243 O O . ARG A 1 282 ? 8.661 0.789 2.161 1.00 93.38 282 ARG A O 1
ATOM 2250 N N . LEU A 1 283 ? 9.026 2.200 0.472 1.00 93.75 283 LEU A N 1
ATOM 2251 C CA . LEU A 1 283 ? 9.785 1.238 -0.335 1.00 93.75 283 LEU A CA 1
ATOM 2252 C C . LEU A 1 283 ? 11.099 0.827 0.345 1.00 93.75 283 LEU A C 1
ATOM 2254 O O . LEU A 1 283 ? 11.492 -0.337 0.264 1.00 93.75 283 LEU A O 1
ATOM 2258 N N . MET A 1 284 ? 11.756 1.746 1.059 1.00 94.75 284 MET A N 1
ATOM 2259 C CA . MET A 1 284 ? 12.923 1.410 1.874 1.00 94.75 284 MET A CA 1
ATOM 2260 C C . MET A 1 284 ? 12.552 0.438 3.003 1.00 94.75 284 MET A C 1
ATOM 2262 O O . MET A 1 284 ? 13.258 -0.549 3.203 1.00 94.75 284 MET A O 1
ATOM 2266 N N . GLU A 1 285 ? 11.418 0.627 3.682 1.00 93.31 285 GLU A N 1
ATOM 2267 C CA . GLU A 1 285 ? 10.924 -0.337 4.680 1.00 93.31 285 GLU A CA 1
ATOM 2268 C C . GLU A 1 285 ? 10.675 -1.722 4.077 1.00 93.31 285 GLU A C 1
ATOM 2270 O O . GLU A 1 285 ? 10.987 -2.738 4.698 1.00 93.31 285 GLU A O 1
ATOM 2275 N N . PHE A 1 286 ? 10.190 -1.786 2.834 1.00 92.12 286 PHE A N 1
ATOM 2276 C CA . PHE A 1 286 ? 10.034 -3.060 2.137 1.00 92.12 286 PHE A CA 1
ATOM 2277 C C . PHE A 1 286 ? 11.364 -3.726 1.805 1.00 92.12 286 PHE A C 1
ATOM 2279 O O . PHE A 1 286 ? 11.459 -4.953 1.893 1.00 92.12 286 PHE A O 1
ATOM 2286 N N . ARG A 1 287 ? 12.383 -2.930 1.470 1.00 92.75 287 ARG A N 1
ATOM 2287 C CA . ARG A 1 287 ? 13.747 -3.383 1.181 1.00 92.75 287 ARG A CA 1
ATOM 2288 C C . ARG A 1 287 ? 14.482 -3.880 2.422 1.00 92.75 287 ARG A C 1
ATOM 2290 O O . ARG A 1 287 ? 15.257 -4.826 2.307 1.00 92.75 287 ARG A O 1
ATOM 2297 N N . LEU A 1 288 ? 14.274 -3.260 3.584 1.00 92.25 288 LEU A N 1
ATOM 2298 C CA . LEU A 1 288 ? 15.069 -3.490 4.798 1.00 92.25 288 LEU A CA 1
ATOM 2299 C C . LEU A 1 288 ? 15.221 -4.968 5.197 1.00 92.25 288 LEU A C 1
ATOM 2301 O O . LEU A 1 288 ? 16.357 -5.399 5.402 1.00 92.25 288 LEU A O 1
ATOM 2305 N N . PRO A 1 289 ? 14.155 -5.796 5.226 1.00 90.88 289 PRO A N 1
ATOM 2306 C CA . PRO A 1 289 ? 14.297 -7.220 5.531 1.00 90.88 289 PRO A CA 1
ATOM 2307 C C . PRO A 1 289 ? 15.216 -7.972 4.551 1.00 90.88 289 PRO A C 1
ATOM 2309 O O . PRO A 1 289 ? 15.694 -9.065 4.852 1.00 90.88 289 PRO A O 1
ATOM 2312 N N . HIS A 1 290 ? 15.460 -7.419 3.365 1.00 90.12 290 HIS A N 1
ATOM 2313 C CA . HIS A 1 290 ? 16.154 -8.067 2.257 1.00 90.12 290 HIS A CA 1
ATOM 2314 C C . HIS A 1 290 ? 17.469 -7.387 1.870 1.00 90.12 290 HIS A C 1
ATOM 2316 O O . HIS A 1 290 ? 18.070 -7.782 0.871 1.00 90.12 290 HIS A O 1
ATOM 2322 N N . VAL A 1 291 ? 17.937 -6.402 2.647 1.00 86.44 291 VAL A N 1
ATOM 2323 C CA . VAL A 1 291 ? 19.086 -5.546 2.297 1.00 86.44 291 VAL A CA 1
ATOM 2324 C C . VAL A 1 291 ? 20.366 -6.333 1.976 1.00 86.44 291 VAL A C 1
ATOM 2326 O O . VAL A 1 291 ? 21.115 -5.944 1.088 1.00 86.44 291 VAL A O 1
ATOM 2329 N N . GLU A 1 292 ? 20.582 -7.486 2.617 1.00 84.94 292 GLU A N 1
ATOM 2330 C CA . GLU A 1 292 ? 21.739 -8.359 2.359 1.00 84.94 292 GLU A CA 1
ATOM 2331 C C . GLU A 1 292 ? 21.588 -9.246 1.109 1.00 84.94 292 GLU A C 1
ATOM 2333 O O . GLU A 1 292 ? 22.570 -9.788 0.600 1.00 84.94 292 GLU A O 1
ATOM 2338 N N . LYS A 1 293 ? 20.354 -9.461 0.636 1.00 88.19 293 LYS A N 1
ATOM 2339 C CA . LYS A 1 293 ? 20.022 -10.450 -0.402 1.00 88.19 293 LYS A CA 1
ATOM 2340 C C . LYS A 1 293 ? 19.675 -9.819 -1.736 1.00 88.19 293 LYS A C 1
ATOM 2342 O O . LYS A 1 293 ? 19.894 -10.448 -2.768 1.00 88.19 293 LYS A O 1
ATOM 2347 N N . TRP A 1 294 ? 19.064 -8.643 -1.742 1.00 92.00 294 TRP A N 1
ATOM 2348 C CA . TRP A 1 294 ? 18.625 -7.997 -2.973 1.00 92.00 294 TRP A CA 1
ATOM 2349 C C . TRP A 1 294 ? 19.753 -7.180 -3.583 1.00 92.00 294 TRP A C 1
ATOM 2351 O O . TRP A 1 294 ? 20.406 -6.386 -2.915 1.00 92.00 294 TRP A O 1
ATOM 2361 N N . ARG A 1 295 ? 19.976 -7.393 -4.877 1.00 91.50 295 ARG A N 1
ATOM 2362 C CA . ARG A 1 295 ? 20.920 -6.642 -5.697 1.00 91.50 295 ARG A CA 1
ATOM 2363 C C . ARG A 1 295 ? 20.411 -6.626 -7.130 1.00 91.50 295 ARG A C 1
ATOM 2365 O O . ARG A 1 295 ? 19.726 -7.560 -7.544 1.00 91.50 295 ARG A O 1
ATOM 2372 N N . VAL A 1 296 ? 20.771 -5.583 -7.867 1.00 90.69 296 VAL A N 1
ATOM 2373 C CA . VAL A 1 296 ? 20.621 -5.565 -9.323 1.00 90.69 296 VAL A CA 1
ATOM 2374 C C . VAL A 1 296 ? 21.610 -6.586 -9.892 1.00 90.69 296 VAL A C 1
ATOM 2376 O O . VAL A 1 296 ? 22.794 -6.543 -9.560 1.00 90.69 296 VAL A O 1
ATOM 2379 N N . GLU A 1 297 ? 21.122 -7.541 -10.681 1.00 90.19 297 GLU A N 1
ATOM 2380 C CA . GLU A 1 297 ? 21.957 -8.556 -11.335 1.00 90.19 297 GLU A CA 1
ATOM 2381 C C . GLU A 1 297 ? 22.262 -8.104 -12.773 1.00 90.19 297 GLU A C 1
ATOM 2383 O O . GLU A 1 297 ? 21.354 -7.742 -13.522 1.00 90.19 297 GLU A O 1
ATOM 2388 N N . ASP A 1 298 ? 23.532 -8.113 -13.186 1.00 85.69 298 ASP A N 1
ATOM 2389 C CA . ASP A 1 298 ? 23.938 -7.604 -14.509 1.00 85.69 298 ASP A CA 1
ATOM 2390 C C . ASP A 1 298 ? 23.264 -8.358 -15.668 1.00 85.69 298 ASP A C 1
ATOM 2392 O O . ASP A 1 298 ? 22.973 -7.777 -16.711 1.00 85.69 298 ASP A O 1
ATOM 2396 N N . ASP A 1 299 ? 22.990 -9.650 -15.485 1.00 84.12 299 ASP A N 1
ATOM 2397 C CA . ASP A 1 299 ? 22.473 -10.546 -16.517 1.00 84.12 299 ASP A CA 1
ATOM 2398 C C . ASP A 1 299 ? 20.990 -10.907 -16.359 1.00 84.12 299 ASP A C 1
ATOM 2400 O O . ASP A 1 299 ? 20.484 -11.704 -17.156 1.00 84.12 299 ASP A O 1
ATOM 2404 N N . LYS A 1 300 ? 20.284 -10.315 -15.384 1.00 90.25 300 LYS A N 1
ATOM 2405 C CA . LYS A 1 300 ? 18.859 -10.573 -15.124 1.00 90.25 300 LYS A CA 1
ATOM 2406 C C . LYS A 1 300 ? 18.097 -9.325 -14.709 1.00 90.25 300 LYS A C 1
ATOM 2408 O O . LYS A 1 300 ? 18.521 -8.620 -13.802 1.00 90.25 300 LYS A O 1
ATOM 2413 N N . LEU A 1 301 ? 16.918 -9.148 -15.298 1.00 93.94 301 LEU A N 1
ATOM 2414 C CA . LEU A 1 301 ? 15.912 -8.187 -14.864 1.00 93.94 301 LEU A CA 1
ATOM 2415 C C . LEU A 1 301 ? 15.070 -8.793 -13.734 1.00 93.94 301 LEU A C 1
ATOM 2417 O O . LEU A 1 301 ? 14.512 -9.870 -13.918 1.00 93.94 301 LEU A O 1
ATOM 2421 N N . ASN A 1 302 ? 14.947 -8.118 -12.596 1.00 95.00 302 ASN A N 1
ATOM 2422 C CA . ASN A 1 302 ? 14.006 -8.488 -11.530 1.00 95.00 302 ASN A CA 1
ATOM 2423 C C . ASN A 1 302 ? 13.048 -7.310 -11.301 1.00 95.00 302 ASN A C 1
ATOM 2425 O O . ASN A 1 302 ? 13.360 -6.449 -10.478 1.00 95.00 302 ASN A O 1
ATOM 2429 N N . PRO A 1 303 ? 11.949 -7.197 -12.071 1.00 95.88 303 PRO A N 1
ATOM 2430 C CA . PRO A 1 303 ? 11.117 -5.997 -12.116 1.00 95.88 303 PRO A CA 1
ATOM 2431 C C . PRO A 1 303 ? 10.641 -5.486 -10.750 1.00 95.88 303 PRO A C 1
ATOM 2433 O O . PRO A 1 303 ? 10.723 -4.283 -10.495 1.00 95.88 303 PRO A O 1
ATOM 2436 N N . ASP A 1 304 ? 10.187 -6.366 -9.854 1.00 94.25 304 ASP A N 1
ATOM 2437 C CA . ASP A 1 304 ? 9.660 -5.948 -8.551 1.00 94.25 304 ASP A CA 1
ATOM 2438 C C . ASP A 1 304 ? 10.785 -5.559 -7.590 1.00 94.25 304 ASP A C 1
ATOM 2440 O O . ASP A 1 304 ? 10.703 -4.534 -6.908 1.00 94.25 304 ASP A O 1
ATOM 2444 N N . ILE A 1 305 ? 11.870 -6.341 -7.565 1.00 94.94 305 ILE A N 1
ATOM 2445 C CA . ILE A 1 305 ? 13.036 -6.047 -6.719 1.00 94.94 305 ILE A CA 1
ATOM 2446 C C . ILE A 1 305 ? 13.730 -4.766 -7.187 1.00 94.94 305 ILE A C 1
ATOM 2448 O O . ILE A 1 305 ? 14.047 -3.907 -6.368 1.00 94.94 305 ILE A O 1
ATOM 2452 N N . GLU A 1 306 ? 13.976 -4.617 -8.486 1.00 95.69 306 GLU A N 1
ATOM 2453 C CA . GLU A 1 306 ? 14.684 -3.462 -9.039 1.00 95.69 306 GLU A CA 1
ATOM 2454 C C . GLU A 1 306 ? 13.891 -2.175 -8.868 1.00 95.69 306 GLU A C 1
ATOM 2456 O O . GLU A 1 306 ? 14.486 -1.165 -8.498 1.00 95.69 306 GLU A O 1
ATOM 2461 N N . ASN A 1 307 ? 12.566 -2.207 -9.043 1.00 94.12 307 ASN A N 1
ATOM 2462 C CA . ASN A 1 307 ? 11.736 -1.040 -8.764 1.00 94.12 307 ASN A CA 1
ATOM 2463 C C . ASN A 1 307 ? 11.882 -0.593 -7.298 1.00 94.12 307 ASN A C 1
ATOM 2465 O O . ASN A 1 307 ? 12.134 0.580 -7.033 1.00 94.12 307 ASN A O 1
ATOM 2469 N N . ILE A 1 308 ? 11.842 -1.526 -6.340 1.00 94.06 308 ILE A N 1
ATOM 2470 C CA . ILE A 1 308 ? 12.048 -1.194 -4.923 1.00 94.06 308 ILE A CA 1
ATOM 2471 C C . ILE A 1 308 ? 13.468 -0.669 -4.671 1.00 94.06 308 ILE A C 1
ATOM 2473 O O . ILE A 1 308 ? 13.634 0.351 -3.997 1.00 94.06 308 ILE A O 1
ATOM 2477 N N . LEU A 1 309 ? 14.500 -1.340 -5.193 1.00 94.69 309 LEU A N 1
ATOM 2478 C CA . LEU A 1 309 ? 15.899 -0.952 -4.993 1.00 94.69 309 LEU A CA 1
ATOM 2479 C C . LEU A 1 309 ? 16.187 0.451 -5.539 1.00 94.69 309 LEU A C 1
ATOM 2481 O O . LEU A 1 309 ? 16.790 1.258 -4.834 1.00 94.69 309 LEU A O 1
ATOM 2485 N N . LEU A 1 310 ? 15.747 0.739 -6.764 1.00 92.94 310 LEU A N 1
ATOM 2486 C CA . LEU A 1 310 ? 16.028 1.997 -7.454 1.00 92.94 310 LEU A CA 1
ATOM 2487 C C . LEU A 1 310 ? 15.230 3.158 -6.852 1.00 92.94 310 LEU A C 1
ATOM 2489 O O . LEU A 1 310 ? 15.796 4.218 -6.580 1.00 92.94 310 LEU A O 1
ATOM 2493 N N . SER A 1 311 ? 13.944 2.960 -6.554 1.00 92.38 311 SER A N 1
ATOM 2494 C CA . SER A 1 311 ? 13.117 4.018 -5.965 1.00 92.38 311 SER A CA 1
ATOM 2495 C C . SER A 1 311 ? 13.517 4.341 -4.519 1.00 92.38 311 SER A C 1
ATOM 2497 O O . SER A 1 311 ? 13.467 5.508 -4.125 1.00 92.38 311 SER A O 1
ATOM 2499 N N . SER A 1 312 ? 13.972 3.352 -3.737 1.00 94.31 312 SER A N 1
ATOM 2500 C CA . SER A 1 312 ? 14.440 3.551 -2.350 1.00 94.31 312 SER A CA 1
ATOM 2501 C C . SER A 1 312 ? 15.907 3.984 -2.222 1.00 94.31 312 SER A C 1
ATOM 2503 O O . SER A 1 312 ? 16.335 4.328 -1.119 1.00 94.31 312 SER A O 1
ATOM 2505 N N . ALA A 1 313 ? 16.682 3.990 -3.315 1.00 94.69 313 ALA A N 1
ATOM 2506 C CA . ALA A 1 313 ? 18.115 4.296 -3.286 1.00 94.69 313 ALA A CA 1
ATOM 2507 C C . ALA A 1 313 ? 18.466 5.617 -2.573 1.00 94.69 313 ALA A C 1
ATOM 2509 O O . ALA A 1 313 ? 19.365 5.582 -1.737 1.00 94.69 313 ALA A O 1
ATOM 2510 N N . PRO A 1 314 ? 17.743 6.741 -2.770 1.00 95.62 314 PRO A N 1
ATOM 2511 C CA . PRO A 1 314 ? 18.080 7.986 -2.078 1.00 95.62 314 PRO A CA 1
ATOM 2512 C C . PRO A 1 314 ? 18.022 7.880 -0.546 1.00 95.62 314 PRO A C 1
ATOM 2514 O O . PRO A 1 314 ? 18.889 8.413 0.141 1.00 95.62 314 PRO A O 1
ATOM 2517 N N . VAL A 1 315 ? 17.044 7.137 -0.010 1.00 95.81 315 VAL A N 1
ATOM 2518 C CA . VAL A 1 315 ? 16.931 6.884 1.435 1.00 95.81 315 VAL A CA 1
ATOM 2519 C C . VAL A 1 315 ? 18.079 5.996 1.902 1.00 95.81 315 VAL A C 1
ATOM 2521 O O . VAL A 1 315 ? 18.733 6.299 2.890 1.00 95.81 315 VAL A O 1
ATOM 2524 N N . HIS A 1 316 ? 18.357 4.912 1.178 1.00 94.25 316 HIS A N 1
ATOM 2525 C CA . HIS A 1 316 ? 19.461 4.012 1.501 1.00 94.25 316 HIS A CA 1
ATOM 2526 C C . HIS A 1 316 ? 20.819 4.735 1.530 1.00 94.25 316 HIS A C 1
ATOM 2528 O O . HIS A 1 316 ? 21.613 4.534 2.450 1.00 94.25 316 HIS A O 1
ATOM 2534 N N . ASP A 1 317 ? 21.077 5.584 0.537 1.00 94.50 317 ASP A N 1
ATOM 2535 C CA . ASP A 1 317 ? 22.359 6.264 0.362 1.00 94.50 317 ASP A CA 1
ATOM 2536 C C . ASP A 1 317 ? 22.580 7.361 1.408 1.00 94.50 317 ASP A C 1
ATOM 2538 O O . ASP A 1 317 ? 23.713 7.549 1.853 1.00 94.50 317 ASP A O 1
ATOM 2542 N N . ALA A 1 318 ? 21.512 8.025 1.865 1.00 94.81 318 ALA A N 1
ATOM 2543 C CA . ALA A 1 318 ? 21.584 9.020 2.936 1.00 94.81 318 ALA A CA 1
ATOM 2544 C C . ALA A 1 318 ? 22.138 8.439 4.247 1.00 94.81 318 ALA A C 1
ATOM 2546 O O . ALA A 1 318 ? 22.959 9.071 4.900 1.00 94.81 318 ALA A O 1
ATOM 2547 N N . PHE A 1 319 ? 21.790 7.191 4.569 1.00 92.81 319 PHE A N 1
ATOM 2548 C CA . PHE A 1 319 ? 22.310 6.481 5.743 1.00 92.81 319 PHE A CA 1
ATOM 2549 C C . PHE A 1 319 ? 23.586 5.674 5.453 1.00 92.81 319 PHE A C 1
ATOM 2551 O O . PHE A 1 319 ? 23.997 4.853 6.272 1.00 92.81 319 PHE A O 1
ATOM 2558 N N . LEU A 1 320 ? 24.210 5.842 4.279 1.00 87.44 320 LEU A N 1
ATOM 2559 C CA . LEU A 1 320 ? 25.349 5.027 3.826 1.00 87.44 320 LEU A CA 1
ATOM 2560 C C . LEU A 1 320 ? 25.074 3.509 3.900 1.00 87.44 320 LEU A C 1
ATOM 2562 O O . LEU A 1 320 ? 25.987 2.709 4.112 1.00 87.44 320 LEU A O 1
ATOM 2566 N N . GLY A 1 321 ? 23.809 3.115 3.734 1.00 81.19 321 GLY A N 1
ATOM 2567 C CA . GLY A 1 321 ? 23.328 1.740 3.852 1.00 81.19 321 GLY A CA 1
ATOM 2568 C C . GLY A 1 321 ? 22.984 1.263 5.268 1.00 81.19 321 GLY A C 1
ATOM 2569 O O . GLY A 1 321 ? 22.423 0.178 5.395 1.00 81.19 321 GLY 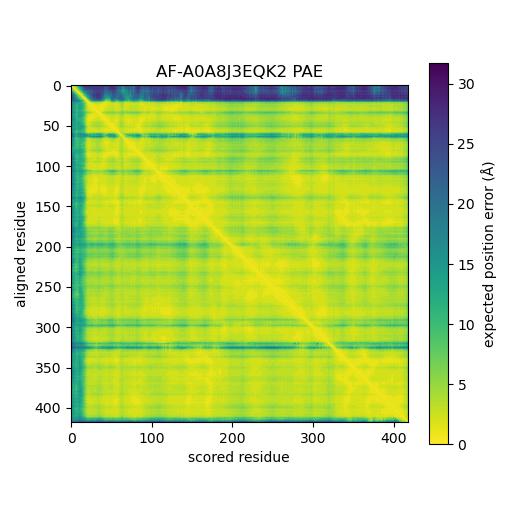A O 1
ATOM 2570 N N . ASP A 1 322 ? 23.241 2.051 6.316 1.00 87.81 322 ASP A N 1
ATOM 2571 C CA . ASP A 1 322 ? 22.927 1.710 7.715 1.00 87.81 322 ASP A CA 1
ATOM 2572 C C . ASP A 1 322 ? 21.586 2.319 8.159 1.00 87.81 322 ASP A C 1
ATOM 2574 O O . ASP A 1 322 ? 21.484 3.076 9.126 1.00 87.81 322 ASP A O 1
ATOM 2578 N N . VAL A 1 323 ? 20.534 2.040 7.384 1.00 87.00 323 VAL A N 1
ATOM 2579 C CA . VAL A 1 323 ? 19.186 2.537 7.686 1.00 87.00 323 VAL A CA 1
ATOM 2580 C C . VAL A 1 323 ? 18.639 1.795 8.917 1.00 87.00 323 VAL A C 1
ATOM 2582 O O . VAL A 1 323 ? 18.608 0.560 8.910 1.00 87.00 323 VAL A O 1
ATOM 2585 N N . PRO A 1 324 ? 18.148 2.503 9.956 1.00 86.12 324 PRO A N 1
ATOM 2586 C CA . PRO A 1 324 ? 17.598 1.868 11.150 1.00 86.12 324 PRO A CA 1
ATOM 2587 C C . PRO A 1 324 ? 16.473 0.879 10.823 1.00 86.12 324 PRO A C 1
ATOM 2589 O O . PRO A 1 324 ? 15.473 1.248 10.211 1.00 86.12 324 PRO A O 1
ATOM 2592 N N . VAL A 1 325 ? 16.598 -0.372 11.267 1.00 78.62 325 VAL A N 1
ATOM 2593 C CA . VAL A 1 325 ? 15.591 -1.405 10.993 1.00 78.62 325 VAL A CA 1
ATOM 2594 C C . VAL A 1 325 ? 14.412 -1.275 11.954 1.00 78.62 325 VAL A C 1
ATOM 2596 O O . VAL A 1 325 ? 14.576 -1.385 13.169 1.00 78.62 325 VAL A O 1
ATOM 2599 N N . ALA A 1 326 ? 13.205 -1.097 11.415 1.00 71.31 326 ALA A N 1
ATOM 2600 C CA . ALA A 1 326 ? 11.980 -1.326 12.172 1.00 71.31 326 ALA A CA 1
ATOM 2601 C C . ALA A 1 326 ? 11.685 -2.835 12.188 1.00 71.31 326 ALA A C 1
ATOM 2603 O O . ALA A 1 326 ? 11.346 -3.427 11.163 1.00 71.31 326 ALA A O 1
ATOM 2604 N N . GLU A 1 327 ? 11.846 -3.483 13.343 1.00 73.94 327 GLU A N 1
ATOM 2605 C CA . GLU A 1 327 ? 11.516 -4.901 13.478 1.00 73.94 327 GLU A CA 1
ATOM 2606 C C . GLU A 1 327 ? 9.999 -5.091 13.584 1.00 73.94 327 GLU A C 1
ATOM 2608 O O . GLU A 1 327 ? 9.369 -4.733 14.579 1.00 73.94 327 GLU A O 1
ATOM 2613 N N . PHE A 1 328 ? 9.410 -5.708 12.562 1.00 87.62 328 PHE A N 1
ATOM 2614 C CA . PHE A 1 328 ? 8.073 -6.274 12.658 1.00 87.62 328 PHE A CA 1
ATOM 2615 C C . PHE A 1 328 ? 8.154 -7.686 13.250 1.00 87.62 328 PHE A C 1
ATOM 2617 O O . PHE A 1 328 ? 8.942 -8.512 12.792 1.00 87.62 328 PHE A O 1
ATOM 2624 N N . SER A 1 329 ? 7.318 -7.978 14.248 1.00 90.62 329 SER A N 1
ATOM 2625 C CA . SER A 1 329 ? 7.270 -9.281 14.913 1.00 90.62 329 SER A CA 1
ATOM 2626 C C . SER A 1 329 ? 5.882 -9.898 14.809 1.00 90.62 329 SER A C 1
ATOM 2628 O O . SER A 1 329 ? 4.882 -9.255 15.120 1.00 90.62 329 SER A O 1
ATOM 2630 N N . LEU A 1 330 ? 5.830 -11.178 14.431 1.00 94.00 330 LEU A N 1
ATOM 2631 C CA . LEU A 1 330 ? 4.598 -11.973 14.425 1.00 94.00 330 LEU A CA 1
ATOM 2632 C C . LEU A 1 330 ? 4.196 -12.442 15.832 1.00 94.00 330 LEU A C 1
ATOM 2634 O O . LEU A 1 330 ? 3.038 -12.780 16.055 1.00 94.00 330 LEU A O 1
ATOM 2638 N N . THR A 1 331 ? 5.127 -12.453 16.794 1.00 95.38 331 THR A N 1
ATOM 2639 C CA . THR A 1 331 ? 4.890 -13.006 18.138 1.00 95.38 331 THR A CA 1
ATOM 2640 C C . THR A 1 331 ? 3.673 -12.395 18.841 1.00 95.38 331 THR A C 1
ATOM 2642 O O . THR A 1 331 ? 2.853 -13.168 19.333 1.00 95.38 331 THR A O 1
ATOM 2645 N N . PRO A 1 332 ? 3.487 -11.060 18.875 1.00 97.25 332 PRO A N 1
ATOM 2646 C CA . PRO A 1 332 ? 2.321 -10.466 19.527 1.00 97.25 332 PRO A CA 1
ATOM 2647 C C . PRO A 1 332 ? 0.991 -10.885 18.892 1.00 97.25 332 PRO A C 1
ATOM 2649 O O . PRO A 1 332 ? -0.018 -10.965 19.588 1.00 97.25 332 PRO A O 1
ATOM 2652 N N . LEU A 1 333 ? 0.982 -11.197 17.591 1.00 97.81 333 LEU A N 1
ATOM 2653 C CA . LEU A 1 333 ? -0.233 -11.564 16.860 1.00 97.81 333 LEU A CA 1
ATOM 2654 C C . LEU A 1 333 ? -0.833 -12.877 17.371 1.00 97.81 333 LEU A C 1
ATOM 2656 O O . LEU A 1 333 ? -2.056 -13.002 17.451 1.00 97.81 333 LEU A O 1
ATOM 2660 N N . HIS A 1 334 ? 0.017 -13.811 17.811 1.00 97.81 334 HIS A N 1
ATOM 2661 C CA . HIS A 1 334 ? -0.407 -15.098 18.367 1.00 97.81 334 HIS A CA 1
ATOM 2662 C C . HIS A 1 334 ? -1.166 -14.966 19.695 1.00 97.81 334 HIS A C 1
ATOM 2664 O O . HIS A 1 334 ? -1.868 -15.895 20.095 1.00 97.81 334 HIS A O 1
ATOM 2670 N N . GLU A 1 335 ? -1.062 -13.825 20.378 1.00 97.69 335 GLU A N 1
ATOM 2671 C CA . GLU A 1 335 ? -1.733 -13.583 21.659 1.00 97.69 335 GLU A CA 1
ATOM 2672 C C . GLU A 1 335 ? -3.085 -12.864 21.504 1.00 97.69 335 GLU A C 1
ATOM 2674 O O . GLU A 1 335 ? -3.841 -12.739 22.473 1.00 97.69 335 GLU A O 1
ATOM 2679 N N . LEU A 1 336 ? -3.447 -12.441 20.287 1.00 98.06 336 LEU A N 1
ATOM 2680 C CA . LEU A 1 336 ? -4.669 -11.684 20.002 1.00 98.06 336 LEU A CA 1
ATOM 2681 C C . LEU A 1 336 ? -5.908 -12.587 19.917 1.00 98.06 336 LEU A C 1
ATOM 2683 O O . LEU A 1 336 ? -6.467 -12.834 18.852 1.00 98.06 336 LEU A O 1
ATOM 2687 N N . LYS A 1 337 ? -6.359 -13.090 21.069 1.00 96.56 337 LYS A N 1
ATOM 2688 C CA . LYS A 1 337 ? -7.483 -14.046 21.167 1.00 96.56 337 LYS A CA 1
ATOM 2689 C C . LYS A 1 337 ? -8.852 -13.443 20.854 1.00 96.56 337 LYS A C 1
ATOM 2691 O O . LYS A 1 337 ? -9.761 -14.173 20.476 1.00 96.56 337 LYS A O 1
ATOM 2696 N N . GLU A 1 338 ? -9.009 -12.139 21.062 1.00 97.00 338 GLU A N 1
ATOM 2697 C CA . GLU A 1 338 ? -10.281 -11.431 20.865 1.00 97.00 338 GLU A CA 1
ATOM 2698 C C . GLU A 1 338 ? -10.363 -10.700 19.521 1.00 97.00 338 GLU A C 1
ATOM 2700 O O . GLU A 1 338 ? -11.439 -10.235 19.146 1.00 97.00 338 GLU A O 1
ATOM 2705 N N . THR A 1 339 ? -9.243 -10.574 18.808 1.00 98.50 339 THR A N 1
ATOM 2706 C CA . THR A 1 339 ? -9.185 -9.905 17.509 1.00 98.50 339 THR A CA 1
ATOM 2707 C C . THR A 1 339 ? -9.488 -10.912 16.419 1.00 98.50 339 THR A C 1
ATOM 2709 O O . THR A 1 339 ? -8.776 -11.903 16.267 1.00 98.50 339 THR A O 1
ATOM 2712 N N . GLN A 1 340 ? -10.525 -10.648 15.630 1.00 98.81 340 GLN A N 1
ATOM 2713 C CA . GLN A 1 340 ? -10.804 -11.462 14.456 1.00 98.81 340 GLN A CA 1
ATOM 2714 C C . GLN A 1 340 ? -10.104 -10.880 13.228 1.00 98.81 340 GLN A C 1
ATOM 2716 O O . GLN A 1 340 ? -10.178 -9.675 12.987 1.00 98.81 340 GLN A O 1
ATOM 2721 N N . VAL A 1 341 ? -9.456 -11.722 12.430 1.00 98.88 341 VAL A N 1
ATOM 2722 C CA . VAL A 1 341 ? -8.732 -11.284 11.231 1.00 98.88 341 VAL A CA 1
ATOM 2723 C C . VAL A 1 341 ? -9.250 -12.007 10.001 1.00 98.88 341 VAL A C 1
ATOM 2725 O O . VAL A 1 341 ? -9.328 -13.230 9.984 1.00 98.88 341 VAL A O 1
ATOM 2728 N N . TYR A 1 342 ? -9.578 -11.257 8.960 1.00 98.88 342 TYR A N 1
ATOM 2729 C CA . TYR A 1 342 ? -9.942 -11.803 7.663 1.00 98.88 342 TYR A CA 1
ATOM 2730 C C . TYR A 1 342 ? -8.932 -11.338 6.625 1.00 98.88 342 TYR A C 1
ATOM 2732 O O . TYR A 1 342 ? -8.729 -10.134 6.456 1.00 98.88 342 TYR A O 1
ATOM 2740 N N . ILE A 1 343 ? -8.296 -12.287 5.943 1.00 98.81 343 ILE A N 1
ATOM 2741 C CA . ILE A 1 343 ? -7.318 -11.995 4.897 1.00 98.81 343 ILE A CA 1
ATOM 2742 C C . ILE A 1 343 ? -7.884 -12.443 3.554 1.00 98.81 343 ILE A C 1
ATOM 2744 O O . ILE A 1 343 ? -8.139 -13.625 3.338 1.00 98.81 343 ILE A O 1
ATOM 2748 N N . LEU A 1 344 ? -8.059 -11.498 2.640 1.00 98.69 344 LEU A N 1
ATOM 2749 C CA . LEU A 1 344 ? -8.358 -11.761 1.242 1.00 98.69 344 LEU A CA 1
ATOM 2750 C C . LEU A 1 344 ? -7.047 -11.777 0.446 1.00 98.69 344 LEU A C 1
ATOM 2752 O O . LEU A 1 344 ? -6.282 -10.814 0.498 1.00 98.69 344 LEU A O 1
ATOM 2756 N N . ALA A 1 345 ? -6.774 -12.850 -0.292 1.00 98.25 345 ALA A N 1
ATOM 2757 C CA . ALA A 1 345 ? -5.565 -13.002 -1.103 1.00 98.25 345 ALA A CA 1
ATOM 2758 C C . ALA A 1 345 ? -5.912 -13.416 -2.538 1.00 98.25 345 ALA A C 1
ATOM 2760 O O . ALA A 1 345 ? -6.856 -14.173 -2.741 1.00 98.25 345 ALA A O 1
ATOM 2761 N N . GLY A 1 346 ? -5.161 -12.941 -3.533 1.00 96.94 346 GLY A N 1
ATOM 2762 C CA . GLY A 1 346 ? -5.322 -13.366 -4.927 1.00 96.94 346 GLY A CA 1
ATOM 2763 C C . GLY A 1 346 ? -4.397 -14.538 -5.248 1.00 96.94 346 GLY A C 1
ATOM 2764 O O . GLY A 1 346 ? -3.196 -14.460 -4.992 1.00 96.94 346 GLY A O 1
ATOM 2765 N N . ALA A 1 347 ? -4.920 -15.625 -5.815 1.00 95.88 347 ALA A N 1
ATOM 2766 C CA . ALA A 1 347 ? -4.134 -16.792 -6.220 1.00 95.88 347 ALA A CA 1
ATOM 2767 C C . ALA A 1 347 ? -3.050 -16.438 -7.256 1.00 95.88 347 ALA A C 1
ATOM 2769 O O . ALA A 1 347 ? -1.965 -17.027 -7.247 1.00 95.88 347 ALA A O 1
ATOM 2770 N N . HIS A 1 348 ? -3.321 -15.434 -8.096 1.00 94.25 348 HIS A N 1
ATOM 2771 C CA . HIS A 1 348 ? -2.435 -14.967 -9.168 1.00 94.25 348 HIS A CA 1
ATOM 2772 C C . HIS A 1 348 ? -1.686 -13.681 -8.822 1.00 94.25 348 HIS A C 1
ATOM 2774 O O . HIS A 1 348 ? -1.034 -13.086 -9.684 1.00 94.25 348 HIS A O 1
ATOM 2780 N N . ASP A 1 349 ? -1.764 -13.235 -7.568 1.00 94.44 349 ASP A N 1
ATOM 2781 C CA . ASP A 1 349 ? -1.085 -12.028 -7.116 1.00 94.44 349 ASP A CA 1
ATOM 2782 C C . ASP A 1 349 ? 0.440 -12.2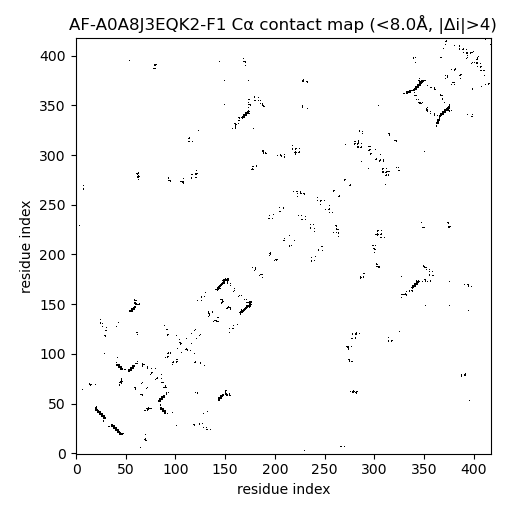05 -7.182 1.00 94.44 349 ASP A C 1
ATOM 2784 O O . ASP A 1 349 ? 1.051 -12.973 -6.434 1.00 94.44 349 ASP A O 1
ATOM 2788 N N . HIS A 1 350 ? 1.063 -11.515 -8.137 1.00 92.00 350 HIS A N 1
ATOM 2789 C CA . HIS A 1 350 ? 2.512 -11.520 -8.309 1.00 92.00 350 HIS A CA 1
ATOM 2790 C C . HIS A 1 350 ? 3.218 -10.703 -7.227 1.00 92.00 350 HIS A C 1
ATOM 2792 O O . HIS A 1 350 ? 4.281 -11.099 -6.763 1.00 92.00 350 HIS A O 1
ATOM 2798 N N . VAL A 1 351 ? 2.608 -9.587 -6.828 1.00 90.88 351 VAL A N 1
ATOM 2799 C CA . VAL A 1 351 ? 3.196 -8.582 -5.936 1.00 90.88 351 VAL A CA 1
ATOM 2800 C C . VAL A 1 351 ? 3.200 -9.089 -4.497 1.00 90.88 351 VAL A C 1
ATOM 2802 O O . VAL A 1 351 ? 4.130 -8.830 -3.736 1.00 90.88 351 VAL A O 1
ATOM 2805 N N . VAL A 1 352 ? 2.151 -9.821 -4.114 1.00 92.94 352 VAL A N 1
ATOM 2806 C CA . VAL A 1 352 ? 1.991 -10.409 -2.783 1.00 92.94 352 VAL A CA 1
ATOM 2807 C C . VAL A 1 352 ? 1.578 -11.868 -2.921 1.00 92.94 352 VAL A C 1
ATOM 2809 O O . VAL A 1 352 ? 0.406 -12.191 -3.087 1.00 92.94 352 VAL A O 1
ATOM 2812 N N . ASP A 1 353 ? 2.548 -12.773 -2.805 1.00 94.62 353 ASP A N 1
ATOM 2813 C CA . ASP A 1 353 ? 2.288 -14.210 -2.887 1.00 94.62 353 ASP A CA 1
ATOM 2814 C C . ASP A 1 353 ? 1.286 -14.660 -1.805 1.00 94.62 353 ASP A C 1
ATOM 2816 O O . ASP A 1 353 ? 1.546 -14.534 -0.601 1.00 94.62 353 ASP A O 1
ATOM 2820 N N . TYR A 1 354 ? 0.152 -15.234 -2.225 1.00 96.19 354 TYR A N 1
ATOM 2821 C CA . TYR A 1 354 ? -0.927 -15.661 -1.325 1.00 96.19 354 TYR A CA 1
ATOM 2822 C C . TYR A 1 354 ? -0.467 -16.663 -0.254 1.00 96.19 354 TYR A C 1
ATOM 2824 O O . TYR A 1 354 ? -1.073 -16.763 0.815 1.00 96.19 354 TYR A O 1
ATOM 2832 N N . ARG A 1 355 ? 0.620 -17.410 -0.491 1.00 96.38 355 ARG A N 1
ATOM 2833 C CA . ARG A 1 355 ? 1.186 -18.332 0.507 1.00 96.38 355 ARG A CA 1
ATOM 2834 C C . ARG A 1 355 ? 1.773 -17.571 1.696 1.00 96.38 355 ARG A C 1
ATOM 2836 O O . ARG A 1 355 ? 1.737 -18.075 2.820 1.00 96.38 355 ARG A O 1
ATOM 2843 N N . GLY A 1 356 ? 2.243 -16.343 1.476 1.00 96.25 356 GLY A N 1
ATOM 2844 C CA . GLY A 1 356 ? 2.571 -15.396 2.538 1.00 96.25 356 GLY A CA 1
ATOM 2845 C C . GLY A 1 356 ? 1.344 -15.045 3.380 1.00 96.25 356 GLY A C 1
ATOM 2846 O O . GLY A 1 356 ? 1.417 -15.076 4.607 1.00 96.25 356 GLY A O 1
ATOM 2847 N N . SER A 1 357 ? 0.190 -14.813 2.745 1.00 97.50 357 SER A N 1
ATOM 2848 C CA . SER A 1 357 ? -1.082 -14.568 3.440 1.00 97.50 357 SER A CA 1
ATOM 2849 C C . SER A 1 357 ? -1.551 -15.768 4.267 1.00 97.50 357 SER A C 1
ATOM 2851 O O . SER A 1 357 ? -2.056 -15.570 5.368 1.00 97.50 357 SER A O 1
ATOM 2853 N N . ILE A 1 358 ? -1.329 -17.006 3.805 1.00 97.81 358 ILE A N 1
ATOM 2854 C CA . ILE A 1 358 ? -1.604 -18.220 4.601 1.00 97.81 358 ILE A CA 1
ATOM 2855 C C . ILE A 1 358 ? -0.763 -18.222 5.886 1.00 97.81 358 ILE A C 1
ATOM 2857 O O . ILE A 1 358 ? -1.290 -18.450 6.976 1.00 97.81 358 ILE A O 1
ATOM 2861 N N . ALA A 1 359 ? 0.541 -17.948 5.776 1.00 97.06 359 ALA A N 1
ATOM 2862 C CA . ALA A 1 359 ? 1.433 -17.898 6.935 1.00 97.06 359 ALA A CA 1
ATOM 2863 C C . ALA A 1 359 ? 1.065 -16.758 7.902 1.00 97.06 359 ALA A C 1
ATOM 2865 O O . ALA A 1 359 ? 1.100 -16.932 9.121 1.00 97.06 359 ALA A O 1
ATOM 2866 N N . LEU A 1 360 ? 0.666 -15.605 7.362 1.00 97.81 360 LEU A N 1
ATOM 2867 C CA . LEU A 1 360 ? 0.193 -14.477 8.155 1.00 97.81 360 LEU A CA 1
ATOM 2868 C C . LEU A 1 360 ? -1.117 -14.804 8.882 1.00 97.81 360 LEU A C 1
ATOM 2870 O O . LEU A 1 360 ? -1.214 -14.561 10.080 1.00 97.81 360 LEU A O 1
ATOM 2874 N N . ALA A 1 361 ? -2.091 -15.425 8.209 1.00 98.12 361 ALA A N 1
ATOM 2875 C CA . ALA A 1 361 ? -3.339 -15.869 8.832 1.00 98.12 361 ALA A CA 1
ATOM 2876 C C . ALA A 1 361 ? -3.071 -16.845 9.989 1.00 98.12 361 ALA A C 1
ATOM 2878 O O . ALA A 1 361 ? -3.650 -16.695 11.064 1.00 98.12 361 ALA A O 1
ATOM 2879 N N . ALA A 1 362 ? -2.127 -17.777 9.814 1.00 97.56 362 ALA A N 1
ATOM 2880 C CA . ALA A 1 362 ? -1.704 -18.717 10.855 1.00 97.56 362 ALA A CA 1
ATOM 2881 C C . ALA A 1 362 ? -1.037 -18.046 12.074 1.00 97.56 362 ALA A C 1
ATOM 2883 O O . ALA A 1 362 ? -0.845 -18.692 13.106 1.00 97.56 362 ALA A O 1
ATOM 2884 N N . SER A 1 363 ? -0.693 -16.758 11.973 1.00 97.62 363 SER A N 1
ATOM 2885 C CA . SER A 1 363 ? -0.136 -15.983 13.083 1.00 97.62 363 SER A CA 1
ATOM 2886 C C . SER A 1 363 ? -1.203 -15.464 14.052 1.00 97.62 363 SER A C 1
ATOM 2888 O O . SER A 1 363 ? -0.867 -15.003 15.135 1.00 97.62 363 SER A O 1
ATOM 2890 N N . TYR A 1 364 ? -2.487 -15.581 13.704 1.00 98.50 364 TYR A N 1
ATOM 2891 C CA . TYR A 1 364 ? -3.612 -15.122 14.517 1.00 98.50 364 TYR A CA 1
ATOM 2892 C C . TYR A 1 364 ? -4.439 -16.304 15.054 1.00 98.50 364 TYR A C 1
ATOM 2894 O O . TYR A 1 364 ? -4.761 -17.212 14.289 1.00 98.50 364 TYR A O 1
ATOM 2902 N N . PRO A 1 365 ? -4.860 -16.293 16.336 1.00 98.25 365 PRO A N 1
ATOM 2903 C CA . PRO A 1 365 ? -5.721 -17.341 16.898 1.00 98.25 365 PRO A CA 1
ATOM 2904 C C . PRO A 1 365 ? -7.123 -17.410 16.287 1.00 98.25 365 PRO A C 1
ATOM 2906 O O . PRO A 1 365 ? -7.732 -18.477 16.259 1.00 98.25 365 PRO A O 1
ATOM 2909 N N . SER A 1 366 ? -7.651 -16.266 15.850 1.00 98.38 366 SER A N 1
ATOM 2910 C CA . SER A 1 366 ? -8.996 -16.129 15.296 1.00 98.38 366 SER A CA 1
ATOM 2911 C C . SER A 1 366 ? -8.915 -15.484 13.917 1.00 98.38 366 SER A C 1
ATOM 2913 O O . SER A 1 366 ? -9.189 -14.293 13.763 1.00 98.38 366 SER A O 1
ATOM 2915 N N . SER A 1 367 ? -8.530 -16.267 12.912 1.00 98.62 367 SER A N 1
ATOM 2916 C CA . SER A 1 367 ? -8.424 -15.803 11.531 1.00 98.62 367 SER A CA 1
ATOM 2917 C C . SER A 1 367 ? -9.202 -16.656 10.536 1.00 98.62 367 SER A C 1
ATOM 2919 O O . SER A 1 367 ? -9.470 -17.835 10.767 1.00 98.62 367 SER A O 1
ATOM 2921 N N . ALA A 1 368 ? -9.543 -16.040 9.408 1.00 98.50 368 ALA A N 1
ATOM 2922 C CA . ALA A 1 368 ? -9.957 -16.711 8.186 1.00 98.50 368 ALA A CA 1
ATOM 2923 C C . ALA A 1 368 ? -9.170 -16.146 7.000 1.00 98.50 368 ALA A C 1
ATOM 2925 O O . ALA A 1 368 ? -8.712 -14.999 7.020 1.00 98.50 368 ALA A O 1
ATOM 2926 N N . ILE A 1 369 ? -9.010 -16.972 5.971 1.00 98.44 369 ILE A N 1
ATOM 2927 C CA . ILE A 1 369 ? -8.413 -16.575 4.703 1.00 98.44 369 ILE A CA 1
ATOM 2928 C C . ILE A 1 369 ? -9.326 -17.011 3.566 1.00 98.44 369 ILE A C 1
ATOM 2930 O O . ILE A 1 369 ? -9.741 -18.169 3.512 1.00 98.44 369 ILE A O 1
ATOM 2934 N N . PHE A 1 370 ? -9.585 -16.090 2.645 1.00 98.38 370 PHE A N 1
ATOM 2935 C CA . PHE A 1 370 ? -10.193 -16.390 1.359 1.00 98.38 370 PHE A CA 1
ATOM 2936 C C . PHE A 1 370 ? -9.150 -16.142 0.283 1.00 98.38 370 PHE A C 1
ATOM 2938 O O . PHE A 1 370 ? -8.642 -15.032 0.130 1.00 98.38 370 PHE A O 1
ATOM 2945 N N . ILE A 1 371 ? -8.797 -17.203 -0.431 1.00 98.12 371 ILE A N 1
ATOM 2946 C CA . ILE A 1 371 ? -7.974 -17.100 -1.629 1.00 98.12 371 ILE A CA 1
ATOM 2947 C C . ILE A 1 371 ? -8.970 -16.970 -2.774 1.00 98.12 371 ILE A C 1
ATOM 2949 O O . ILE A 1 371 ? -9.892 -17.776 -2.850 1.00 98.12 371 ILE A O 1
ATOM 2953 N N . ALA A 1 372 ? -8.835 -15.947 -3.604 1.00 97.00 372 ALA A N 1
ATOM 2954 C CA . ALA A 1 372 ? -9.658 -15.720 -4.782 1.00 97.00 372 ALA A CA 1
ATOM 2955 C C . ALA A 1 372 ? -8.889 -16.132 -6.036 1.00 97.00 372 ALA A C 1
ATOM 2957 O O . ALA A 1 372 ? -7.672 -15.948 -6.093 1.00 97.00 372 ALA A O 1
ATOM 2958 N N . ASP A 1 373 ? -9.590 -16.639 -7.047 1.00 95.19 373 ASP A N 1
ATOM 2959 C CA . ASP A 1 373 ? -9.033 -16.818 -8.390 1.00 95.19 373 ASP A CA 1
ATOM 2960 C C . ASP A 1 373 ? -8.917 -15.449 -9.081 1.00 95.19 373 ASP A C 1
ATOM 2962 O O . ASP A 1 373 ? -9.745 -15.065 -9.901 1.00 95.19 373 ASP A O 1
ATOM 2966 N N . ASP A 1 374 ? -7.971 -14.637 -8.608 1.00 94.50 374 ASP A N 1
ATOM 2967 C CA . ASP A 1 374 ? -7.821 -13.232 -8.978 1.00 94.50 374 ASP A CA 1
ATOM 2968 C C . ASP A 1 374 ? -6.376 -12.740 -8.733 1.00 94.50 374 ASP A C 1
ATOM 2970 O O . ASP A 1 374 ? -5.542 -13.450 -8.156 1.00 94.50 374 ASP A O 1
ATOM 2974 N N . GLY A 1 375 ? -6.070 -11.522 -9.186 1.00 93.56 375 GLY A N 1
ATOM 2975 C CA . GLY A 1 375 ? -4.784 -10.844 -8.996 1.00 93.56 375 GLY A CA 1
ATOM 2976 C C . GLY A 1 375 ? -4.765 -9.842 -7.832 1.00 93.56 375 GLY A C 1
ATOM 2977 O O . GLY A 1 375 ? -5.680 -9.768 -7.016 1.00 93.56 375 GLY A O 1
ATOM 2978 N N . HIS A 1 376 ? -3.724 -9.004 -7.784 1.00 93.31 376 HIS A N 1
ATOM 2979 C CA . HIS A 1 376 ? -3.492 -8.025 -6.706 1.00 93.31 376 HIS A CA 1
ATOM 2980 C C . HIS A 1 376 ? -4.604 -6.968 -6.546 1.00 93.31 376 HIS A C 1
ATOM 2982 O O . HIS A 1 376 ? -4.792 -6.351 -5.487 1.00 93.31 376 HIS A O 1
ATOM 2988 N N . THR A 1 377 ? -5.304 -6.672 -7.642 1.00 90.94 377 THR A N 1
ATOM 2989 C CA . THR A 1 377 ? -6.361 -5.655 -7.713 1.00 90.94 377 THR A CA 1
ATOM 2990 C C . THR A 1 377 ? -7.763 -6.191 -7.514 1.00 90.94 377 THR A C 1
ATOM 2992 O O . THR A 1 377 ? -8.672 -5.378 -7.368 1.00 90.94 377 THR A O 1
ATOM 2995 N N . PHE A 1 378 ? -7.912 -7.511 -7.418 1.00 93.88 378 PHE A N 1
ATOM 2996 C CA . PHE A 1 378 ? -9.197 -8.191 -7.318 1.00 93.88 378 PHE A CA 1
ATOM 2997 C C . PHE A 1 378 ? -10.243 -7.741 -8.367 1.00 93.88 378 PHE A C 1
ATOM 2999 O O . PHE A 1 378 ? -11.400 -7.537 -7.994 1.00 93.88 378 PHE A O 1
ATOM 3006 N N . PRO A 1 379 ? -9.881 -7.484 -9.648 1.00 91.44 379 PRO A N 1
ATOM 3007 C CA . PRO A 1 379 ? -10.817 -6.959 -10.639 1.00 91.44 379 PRO A CA 1
ATOM 3008 C C . PRO A 1 379 ? -12.053 -7.839 -10.818 1.00 91.44 379 PRO A C 1
ATOM 3010 O O . PRO A 1 379 ? -13.147 -7.294 -10.909 1.00 91.44 379 PRO A O 1
ATOM 3013 N N . ALA A 1 380 ? -11.913 -9.168 -10.815 1.00 92.38 380 ALA A N 1
ATOM 3014 C CA . ALA A 1 380 ? -13.052 -10.059 -11.012 1.00 92.38 380 ALA A CA 1
ATOM 3015 C C . ALA A 1 380 ? -14.030 -9.983 -9.828 1.00 92.38 380 ALA A C 1
ATOM 3017 O O . ALA A 1 380 ? -15.232 -9.828 -10.040 1.00 92.38 380 ALA A O 1
ATOM 3018 N N . MET A 1 381 ? -13.516 -9.985 -8.592 1.00 94.94 381 MET A N 1
ATOM 3019 C CA . MET A 1 381 ? -14.358 -9.826 -7.395 1.00 94.94 381 MET A CA 1
ATOM 3020 C C . MET A 1 381 ? -14.981 -8.429 -7.262 1.00 94.94 381 MET A C 1
ATOM 3022 O O . MET A 1 381 ? -16.019 -8.245 -6.622 1.00 94.94 381 MET A O 1
ATOM 3026 N N . VAL A 1 382 ? -14.305 -7.399 -7.778 1.00 93.88 382 VAL A N 1
ATOM 3027 C CA . VAL A 1 382 ? -14.840 -6.031 -7.802 1.00 93.88 382 VAL A CA 1
ATOM 3028 C C . VAL A 1 382 ? -15.965 -5.928 -8.829 1.00 93.88 382 VAL A C 1
ATOM 3030 O O . VAL A 1 382 ? -17.004 -5.342 -8.524 1.00 93.88 382 VAL A O 1
ATOM 3033 N N . ASP A 1 383 ? -15.776 -6.511 -10.013 1.00 93.06 383 ASP A N 1
ATOM 3034 C CA . ASP A 1 383 ? -16.746 -6.475 -11.107 1.00 93.06 383 ASP A CA 1
ATOM 3035 C C . ASP A 1 383 ? -18.034 -7.244 -10.770 1.00 93.06 383 ASP A C 1
ATOM 3037 O O . ASP A 1 383 ? -19.124 -6.809 -11.153 1.00 93.06 383 ASP A O 1
ATOM 3041 N N . ASP A 1 384 ? -17.936 -8.358 -10.035 1.00 94.94 384 ASP A N 1
ATOM 3042 C CA . ASP A 1 384 ? -19.098 -9.163 -9.637 1.00 94.94 384 ASP A CA 1
ATOM 3043 C C . ASP A 1 384 ? -19.722 -8.762 -8.283 1.00 94.94 384 ASP A C 1
ATOM 3045 O O . ASP A 1 384 ? -20.793 -9.256 -7.924 1.00 94.94 384 ASP A O 1
ATOM 3049 N N . GLY A 1 385 ? -19.087 -7.835 -7.556 1.00 96.00 385 GLY A N 1
ATOM 3050 C CA . GLY A 1 385 ? -19.543 -7.302 -6.269 1.00 96.00 385 GLY A CA 1
ATOM 3051 C C . GLY A 1 385 ? -19.154 -8.133 -5.041 1.00 96.00 385 GLY A C 1
ATOM 3052 O O . GLY A 1 385 ? -19.284 -7.644 -3.913 1.00 96.00 385 GLY A O 1
ATOM 3053 N N . SER A 1 386 ? -18.607 -9.337 -5.226 1.00 97.69 386 SER A N 1
ATOM 3054 C CA . SER A 1 386 ? -18.273 -10.255 -4.132 1.00 97.69 386 SER A CA 1
ATOM 3055 C C . SER A 1 386 ? -17.213 -9.704 -3.174 1.00 97.69 386 SER A C 1
ATOM 3057 O O . SER A 1 386 ? -17.264 -9.990 -1.974 1.00 97.69 386 SER A O 1
ATOM 3059 N N . TYR A 1 387 ? -16.298 -8.849 -3.656 1.00 97.44 387 TYR A N 1
ATOM 3060 C CA . TYR A 1 387 ? -15.318 -8.162 -2.805 1.00 97.44 387 TYR A CA 1
ATOM 3061 C C . TYR A 1 387 ? -16.015 -7.363 -1.697 1.00 97.44 387 TYR A C 1
ATOM 3063 O O . TYR A 1 387 ? -15.666 -7.467 -0.518 1.00 97.44 387 TYR A O 1
ATOM 3071 N N . ARG A 1 388 ? -17.009 -6.550 -2.081 1.00 97.12 388 ARG A N 1
ATOM 3072 C CA . ARG A 1 388 ? -17.744 -5.680 -1.158 1.00 97.12 388 ARG A CA 1
ATOM 3073 C C . ARG A 1 388 ? -18.617 -6.505 -0.221 1.00 97.12 388 ARG A C 1
ATOM 3075 O O . ARG A 1 388 ? -18.670 -6.196 0.966 1.00 97.12 388 ARG A O 1
ATOM 3082 N N . ASP A 1 389 ? -19.269 -7.541 -0.734 1.00 98.25 389 ASP A N 1
ATOM 3083 C CA . ASP A 1 389 ? -20.176 -8.369 0.061 1.00 98.25 389 ASP A CA 1
ATOM 3084 C C . ASP A 1 389 ? -19.433 -9.104 1.181 1.00 98.25 389 ASP A C 1
ATOM 3086 O O . ASP A 1 389 ? -19.844 -9.028 2.340 1.00 98.25 389 ASP A O 1
ATOM 3090 N N . ILE A 1 390 ? -18.284 -9.721 0.878 1.00 98.56 390 ILE A N 1
ATOM 3091 C CA . ILE A 1 390 ? -17.425 -10.357 1.889 1.00 98.56 390 ILE A CA 1
ATOM 3092 C C . ILE A 1 390 ? -16.909 -9.321 2.894 1.00 98.56 390 ILE A C 1
ATOM 3094 O O . ILE A 1 390 ? -16.983 -9.542 4.107 1.00 98.56 390 ILE A O 1
ATOM 3098 N N . LEU A 1 391 ? -16.402 -8.183 2.403 1.00 98.56 391 LEU A N 1
ATOM 3099 C CA . LEU A 1 391 ? -15.886 -7.103 3.244 1.00 98.56 391 LEU A CA 1
ATOM 3100 C C . LEU A 1 391 ? -16.946 -6.637 4.250 1.00 98.56 391 LEU A C 1
ATOM 3102 O O . LEU A 1 391 ? -16.705 -6.646 5.457 1.00 98.56 391 LEU A O 1
ATOM 3106 N N . VAL A 1 392 ? -18.132 -6.257 3.774 1.00 98.44 392 VAL A N 1
ATOM 3107 C CA . VAL A 1 392 ? -19.215 -5.758 4.629 1.00 98.44 392 VAL A CA 1
ATOM 3108 C C . VAL A 1 392 ? -19.701 -6.844 5.586 1.00 98.44 392 VAL A C 1
ATOM 3110 O O . VAL A 1 392 ? -19.860 -6.560 6.776 1.00 98.44 392 VAL A O 1
ATOM 3113 N N . ALA A 1 393 ? -19.881 -8.082 5.114 1.00 98.62 393 ALA A N 1
ATOM 3114 C CA . ALA A 1 393 ? -20.333 -9.186 5.954 1.00 98.62 393 ALA A CA 1
ATOM 3115 C C . ALA A 1 393 ? -19.372 -9.438 7.127 1.00 98.62 393 ALA A C 1
ATOM 3117 O O . ALA A 1 393 ? -19.797 -9.496 8.284 1.00 98.62 393 ALA A O 1
ATOM 3118 N N . PHE A 1 394 ? -18.063 -9.489 6.870 1.00 98.81 394 PHE A N 1
ATOM 3119 C CA . PHE A 1 394 ? -17.069 -9.657 7.928 1.00 98.81 394 PHE A CA 1
ATOM 3120 C C . PHE A 1 394 ? -17.021 -8.452 8.884 1.00 98.81 394 PHE A C 1
ATOM 3122 O O . PHE A 1 394 ? -17.059 -8.617 10.111 1.00 98.81 394 PHE A O 1
ATOM 3129 N N . LEU A 1 395 ? -16.967 -7.229 8.351 1.00 98.38 395 LEU A N 1
ATOM 3130 C CA . LEU A 1 395 ? -16.861 -6.020 9.172 1.00 98.38 395 LEU A CA 1
ATOM 3131 C C . LEU A 1 395 ? -18.119 -5.761 10.021 1.00 98.38 395 LEU A C 1
ATOM 3133 O O . LEU A 1 395 ? -17.992 -5.188 11.101 1.00 98.38 395 LEU A O 1
ATOM 3137 N N . MET A 1 396 ? -19.310 -6.200 9.592 1.00 97.88 396 MET A N 1
ATOM 3138 C CA . MET A 1 396 ? -20.551 -6.096 10.378 1.00 97.88 396 MET A CA 1
ATOM 3139 C C . MET A 1 396 ? -20.745 -7.276 11.328 1.00 97.88 396 MET A C 1
ATOM 3141 O O . MET A 1 396 ? -20.938 -7.062 12.527 1.00 97.88 396 MET A O 1
ATOM 3145 N N . HIS A 1 397 ? -20.570 -8.512 10.856 1.00 98.12 397 HIS A N 1
ATOM 3146 C CA . HIS A 1 397 ? -21.010 -9.718 11.572 1.00 98.12 397 HIS A CA 1
ATOM 3147 C C . HIS A 1 397 ? -19.867 -10.581 12.131 1.00 98.12 397 HIS A C 1
ATOM 3149 O O . HIS A 1 397 ? -20.066 -11.304 13.105 1.00 98.12 397 HIS A O 1
ATOM 3155 N N . GLY A 1 398 ? -18.654 -10.455 11.589 1.00 98.25 398 GLY A N 1
ATOM 3156 C CA . GLY A 1 398 ? -17.462 -11.152 12.076 1.00 98.25 398 GLY A CA 1
ATOM 3157 C C . GLY A 1 398 ? -17.347 -12.600 11.595 1.00 98.25 398 GLY A C 1
ATOM 3158 O O . GLY A 1 398 ? -18.162 -13.089 10.808 1.00 98.25 398 GLY A O 1
ATOM 3159 N N . LEU A 1 399 ? -16.300 -13.287 12.061 1.00 98.50 399 LEU A N 1
ATOM 3160 C CA . LEU A 1 399 ? -16.024 -14.680 11.691 1.00 98.50 399 LEU A CA 1
ATOM 3161 C C . LEU A 1 399 ? -17.118 -15.629 12.183 1.00 98.50 399 LEU A C 1
ATOM 3163 O O . LEU A 1 399 ? -17.617 -15.497 13.300 1.00 98.50 399 LEU A O 1
ATOM 3167 N N . GLY A 1 400 ? -17.441 -16.627 11.357 1.00 97.06 400 GLY A N 1
ATOM 3168 C CA . GLY A 1 400 ? -18.418 -17.669 11.681 1.00 97.06 400 GLY A CA 1
ATOM 3169 C C . GLY A 1 400 ? -19.882 -17.228 11.596 1.00 97.06 400 GLY A C 1
ATOM 3170 O O . GLY A 1 400 ? -20.759 -18.049 11.854 1.00 97.06 400 GLY A O 1
ATOM 3171 N N . SER A 1 401 ? -20.155 -15.976 11.217 1.00 98.50 401 SER A N 1
ATOM 3172 C CA . SER A 1 401 ? -21.510 -15.490 10.943 1.00 98.50 401 SER A CA 1
ATOM 3173 C C . SER A 1 401 ? -22.123 -16.161 9.710 1.00 98.50 401 SER A C 1
ATOM 3175 O O . SER A 1 401 ? -21.407 -16.640 8.827 1.00 98.50 401 SER A O 1
ATOM 3177 N N . GLU A 1 402 ? -23.455 -16.218 9.656 1.00 98.50 402 GLU A N 1
ATOM 3178 C CA . GLU A 1 402 ? -24.172 -16.773 8.503 1.00 98.50 402 GLU A CA 1
ATOM 3179 C C . GLU A 1 402 ? -24.005 -15.864 7.278 1.00 98.50 402 GLU A C 1
ATOM 3181 O O . GLU A 1 402 ? -23.797 -16.350 6.171 1.00 98.50 402 GLU A O 1
ATOM 3186 N N . GLU A 1 403 ? -24.010 -14.548 7.490 1.00 98.50 403 GLU A N 1
ATOM 3187 C CA . GLU A 1 403 ? -23.842 -13.531 6.455 1.00 98.50 403 GLU A CA 1
ATOM 3188 C C . GLU A 1 403 ? -22.488 -13.658 5.752 1.00 98.50 403 GLU A C 1
ATOM 3190 O O . GLU A 1 403 ? -22.425 -13.629 4.523 1.00 98.50 403 GLU A O 1
ATOM 3195 N N . LEU A 1 404 ? -21.406 -13.860 6.515 1.00 98.62 404 LEU A N 1
ATOM 3196 C CA . LEU A 1 404 ? -20.082 -14.066 5.932 1.00 98.62 404 LEU A CA 1
ATOM 3197 C C . LEU A 1 404 ? -20.010 -15.384 5.156 1.00 98.62 404 LEU A C 1
ATOM 3199 O O . LEU A 1 404 ? -19.543 -15.385 4.023 1.00 98.62 404 LEU A O 1
ATOM 3203 N N . GLN A 1 405 ? -20.534 -16.479 5.714 1.00 98.38 405 GLN A N 1
ATOM 3204 C CA . GLN A 1 405 ? -20.542 -17.779 5.031 1.00 98.38 405 GLN A CA 1
ATOM 3205 C C . GLN A 1 405 ? -21.326 -17.735 3.713 1.00 98.38 405 GLN A C 1
ATOM 3207 O O . GLN A 1 405 ? -20.923 -18.352 2.729 1.00 98.38 405 GLN A O 1
ATOM 3212 N N . GLN A 1 406 ? -22.446 -17.007 3.678 1.00 98.19 406 GLN A N 1
ATOM 3213 C CA . GLN A 1 406 ? -23.229 -16.811 2.458 1.00 98.19 406 GLN A CA 1
ATOM 3214 C C . GLN A 1 406 ? -22.456 -15.989 1.419 1.00 98.19 406 GLN A C 1
ATOM 3216 O O . GLN A 1 406 ? -22.429 -16.380 0.251 1.00 98.19 406 GLN A O 1
ATOM 3221 N N . ALA A 1 407 ? -21.800 -14.899 1.833 1.00 98.19 407 ALA A N 1
ATOM 3222 C CA . ALA A 1 407 ? -20.975 -14.078 0.945 1.00 98.19 407 ALA A CA 1
ATOM 3223 C C . ALA A 1 407 ? -19.782 -14.868 0.374 1.00 98.19 407 ALA A C 1
ATOM 3225 O O . ALA A 1 407 ? -19.543 -14.845 -0.833 1.00 98.19 407 ALA A O 1
ATOM 3226 N N . GLU A 1 408 ? -19.081 -15.637 1.213 1.00 97.75 408 GLU A N 1
ATOM 3227 C CA . GLU A 1 408 ? -17.987 -16.524 0.798 1.00 97.75 408 GLU A CA 1
ATOM 3228 C C . GLU A 1 408 ? -18.465 -17.610 -0.172 1.00 97.75 408 GLU A C 1
ATOM 3230 O O . GLU A 1 408 ? -17.811 -17.869 -1.181 1.00 97.75 408 GLU A O 1
ATOM 3235 N N . ALA A 1 409 ? -19.610 -18.244 0.103 1.00 96.56 409 ALA A N 1
ATOM 3236 C CA . ALA A 1 409 ? -20.165 -19.281 -0.760 1.00 96.56 409 ALA A CA 1
ATOM 3237 C C . ALA A 1 409 ? -20.591 -18.726 -2.128 1.00 96.56 409 ALA A C 1
ATOM 3239 O O . ALA A 1 409 ? -20.361 -19.376 -3.149 1.00 96.56 409 ALA A O 1
ATOM 3240 N N . ALA A 1 410 ? -21.185 -17.529 -2.157 1.00 95.44 410 ALA A N 1
ATOM 3241 C CA . ALA A 1 410 ? -21.543 -16.848 -3.397 1.00 95.44 410 ALA A CA 1
ATOM 3242 C C . ALA A 1 410 ? -20.296 -16.525 -4.235 1.00 95.44 410 ALA A C 1
ATOM 3244 O O . ALA A 1 410 ? -20.254 -16.872 -5.414 1.00 95.44 410 ALA A O 1
ATOM 3245 N N . ALA A 1 411 ? -19.254 -15.966 -3.610 1.00 95.25 411 ALA A N 1
ATOM 3246 C CA . ALA A 1 411 ? -17.977 -15.713 -4.272 1.00 95.25 411 ALA A CA 1
ATOM 3247 C C . ALA A 1 411 ? -17.342 -17.018 -4.787 1.00 95.25 411 ALA A C 1
ATOM 3249 O O . ALA A 1 411 ? -16.938 -17.119 -5.942 1.00 95.25 411 ALA A O 1
ATOM 3250 N N . ALA A 1 412 ? -17.311 -18.070 -3.966 1.00 92.62 412 ALA A N 1
ATOM 3251 C CA . ALA A 1 412 ? -16.715 -19.344 -4.353 1.00 92.62 412 ALA A CA 1
ATOM 3252 C C . ALA A 1 412 ? -17.401 -19.980 -5.575 1.00 92.62 412 ALA A C 1
ATOM 3254 O O . ALA A 1 412 ? -16.729 -20.595 -6.398 1.00 92.62 412 ALA A O 1
ATOM 3255 N N . LEU A 1 413 ? -18.718 -19.820 -5.734 1.00 87.69 413 LEU A N 1
ATOM 3256 C CA . LEU A 1 413 ? -19.430 -20.310 -6.918 1.00 87.69 413 LEU A CA 1
ATOM 3257 C C . LEU A 1 413 ? -18.992 -19.600 -8.204 1.00 87.69 413 LEU A C 1
ATOM 3259 O O . LEU A 1 413 ? -18.886 -20.257 -9.236 1.00 87.69 413 LEU A O 1
ATOM 3263 N N . HIS A 1 414 ? -18.717 -18.296 -8.154 1.00 83.69 414 HIS A N 1
ATOM 3264 C CA . HIS A 1 414 ? -18.234 -17.550 -9.318 1.00 83.69 414 HIS A CA 1
ATOM 3265 C C . HIS A 1 414 ? -16.770 -17.849 -9.646 1.00 83.69 414 HIS A C 1
ATOM 3267 O O . HIS A 1 414 ? -16.433 -17.996 -10.817 1.00 83.69 414 HIS A O 1
ATOM 3273 N N . HIS A 1 415 ? -15.922 -17.990 -8.626 1.00 81.19 415 HIS A N 1
ATOM 3274 C CA . HIS A 1 415 ? -14.477 -18.154 -8.812 1.00 81.19 415 HIS A CA 1
ATOM 3275 C C . HIS A 1 415 ? -14.022 -19.616 -8.954 1.00 81.19 415 HIS A C 1
ATOM 3277 O O . HIS A 1 415 ? -12.930 -19.865 -9.450 1.00 81.19 415 HIS A O 1
ATOM 3283 N N . TYR A 1 416 ? -14.834 -20.595 -8.537 1.00 81.19 416 TYR A N 1
ATOM 3284 C CA . TYR A 1 416 ? -14.458 -22.019 -8.554 1.00 81.19 416 TYR A CA 1
ATOM 3285 C C . TYR A 1 416 ? -15.503 -22.951 -9.180 1.00 81.19 416 TYR A C 1
ATOM 3287 O O . TYR A 1 416 ? -15.256 -24.150 -9.293 1.00 81.19 416 TYR A O 1
ATOM 3295 N N . GLY A 1 417 ? -16.682 -22.445 -9.554 1.00 62.41 417 GLY A N 1
ATOM 3296 C CA . GLY A 1 417 ? -17.806 -23.251 -10.052 1.00 62.41 417 GLY A CA 1
ATOM 3297 C C . GLY A 1 417 ? -17.801 -23.554 -11.556 1.00 62.41 417 GLY A C 1
ATOM 3298 O O . GLY A 1 417 ? -18.844 -23.965 -12.070 1.00 62.41 417 GLY A O 1
ATOM 3299 N N . GLY A 1 418 ? -16.678 -23.321 -12.245 1.00 49.19 418 GLY A N 1
ATOM 3300 C CA . GLY A 1 418 ? -16.503 -23.487 -13.697 1.00 49.19 418 GLY A CA 1
ATOM 3301 C C . GLY A 1 418 ? -16.113 -24.887 -14.154 1.00 49.19 418 GLY A C 1
ATOM 3302 O O . GLY A 1 418 ? -15.343 -25.562 -13.434 1.00 49.19 418 GLY A O 1
#

Organism: NCBI:txid1566827

Nearest PDB structures (foldseek):
  8jgn-assembly1_D  TM=5.761E-01  e=8.430E-10  Arabidopsis thaliana
  7ots-assembly1_A  TM=5.632E-01  e=5.565E-08  Homo sapiens
  7ots-assembly2_B  TM=5.443E-01  e=9.395E-08  Homo sapiens
  7wwh-assembly2_B  TM=5.807E-01  e=1.966E-04  Parageobacillus thermoglucosidasius
  7z2v-assembly1_B  TM=5.202E-01  e=6.212E-05  Lentilactobacillus buchneri